Protein AF-0000000065992270 (afdb_homodimer)

Secondary structure (DSSP, 8-state):
-EE---S---S-BEEEEEBTEEEETTS-EEEESSHHHHGGGG-BT-HHHHHHHHHHHTT-----TTSB-HHHHHHHHHHHHHPPTT--EEEEESSHHHHHHHHHHHHHHHH---EEEEETT----SSHHHHHT---HHHHGGG-S-S--EEEEPTT-GGGGGG--TTEEEEEE-SEETTTT-EEPPHHHHHHHHHHHHHHTPEEEEE-TTTTTTTTSSSSGGGGTT---SEEEE-GGGGTTSS-EEEEE-HHHHTT--TTSS--SSTT-HHHHHHHHHHHHHHHHTTHHHHHHHHHHHHHHHHHHHHTT-TTEEEEEEETTEEEEEESS-THHHHHHHHHTTEE-EEETTTEEEE---TT--HHHHHHHHHHHHHHHHHHHHHHHH-/-EE---S---S-BEEEEEBTEEEETTS-EEEESSHHHHGGGG-BT-HHHHHHHHHHHTT-----TTSB-HHHHHHHHHHHHHPPTT--EEEEESSHHHHHHHHHHHHHHHH---EEEEETT----SSHHHHHT---HHHHGGG-S-S--EEEEPTT-GGGGGG--TTEEEEEE-SEETTTT-EEPPHHHHHHHHHHHHHHTPEEEEE-TTTTTTTTSSSSGGGGTT---SEEEE-GGGGTTSS-EEEEE-HHHHTT--TTSS--SSTT-HHHHHHHHHHHHHHHHTTHHHHHHHHHHHHHHHHHHHHTT-TTEEEEEEETTEEEEEESS-THHHHHHHHHTTEE-EEETTTEEEE---TT--HHHHHHHHHHHHHHHHHHHHHHHH-

InterPro domains:
  IPR004636 Acetylornithine/Succinylornithine transaminase family [TIGR00707] (4-375)
  IPR005814 Aminotransferase class-III [PF00202] (12-374)
  IPR005814 Aminotransferase class-III [PIRSF000521] (19-377)
  IPR005814 Aminotransferase class-III [cd00610] (12-377)
  IPR015421 Pyridoxal phosphate-dependent transferase, major domain [G3DSA:3.40.640.10] (46-286)
  IPR015422 Pyridoxal phosphate-dependent transferase, small domain [G3DSA:3.90.1150.10] (14-369)
  IPR015424 Pyridoxal phosphate-dependent transferase [SSF53383] (7-377)
  IPR037537 [LysW]-aminoadipate semialdehyde/glutamate semialdehyde transaminase [MF_02084] (4-378)
  IPR049704 Aminotransferases class-III pyridoxal-phosphate attachment site [PS00600] (204-241)
  IPR050103 Class-III Pyridoxal-phosphate-dependent Aminotransferase [PTHR11986] (5-381)
  IPR053458 Class-III Pyridoxal-Phosphate-Dependent Aminotransferase LysJ [NF045491] (1-386)

Nearest PDB structures (foldseek):
  1wkh-assembly1_B  TM=9.766E-01  e=8.227E-50  Thermus thermophilus
  4jev-assembly1_B  TM=9.497E-01  e=5.557E-42  Salmonella enterica subsp. enterica serovar Typhimurium str. LT2
  4add-assembly1_B  TM=9.583E-01  e=1.234E-40  Escherichia coli BL21
  4jey-assembly1_B  TM=9.232E-01  e=3.315E-42  Salmonella enterica subsp. enterica serovar Typhimurium str. LT2
  7jh3-assembly2_B  TM=9.371E-01  e=4.567E-38  Escherichia coli K-12

Structure (mmCIF, N/CA/C/O backbone):
data_AF-0000000065992270-model_v1
#
loop_
_entity.id
_entity.type
_entity.pdbx_description
1 polymer LYSJ_SULAC
#
loop_
_atom_site.group_PDB
_atom_site.id
_atom_site.type_symbol
_atom_site.label_atom_id
_atom_site.label_alt_id
_atom_site.label_comp_id
_atom_site.label_asym_id
_atom_site.label_entity_id
_atom_site.label_seq_id
_atom_site.pdbx_PDB_ins_code
_atom_site.Cartn_x
_atom_site.Cartn_y
_atom_site.Cartn_z
_atom_site.occupancy
_atom_site.B_iso_or_equiv
_atom_site.auth_seq_id
_atom_site.auth_comp_id
_atom_site.auth_asym_id
_atom_site.auth_atom_id
_atom_site.pdbx_PDB_model_num
ATOM 1 N N . MET A 1 1 ? 16.453 11.016 -14.008 1 96.12 1 MET A N 1
ATOM 2 C CA . MET A 1 1 ? 15.852 10.164 -12.984 1 96.12 1 MET A CA 1
ATOM 3 C C . MET A 1 1 ? 15.883 8.695 -13.414 1 96.12 1 MET A C 1
ATOM 5 O O . MET A 1 1 ? 15.711 8.391 -14.594 1 96.12 1 MET A O 1
ATOM 9 N N . LYS A 1 2 ? 16.266 7.859 -12.57 1 96.25 2 LYS A N 1
ATOM 10 C CA . LYS A 1 2 ? 16.219 6.418 -12.781 1 96.25 2 LYS A CA 1
ATOM 11 C C . LYS A 1 2 ? 15.266 5.742 -11.805 1 96.25 2 LYS A C 1
ATOM 13 O O . LYS A 1 2 ? 15.156 6.156 -10.648 1 96.25 2 LYS A O 1
ATOM 18 N N . LEU A 1 3 ? 14.539 4.832 -12.328 1 96.25 3 LEU A N 1
ATOM 19 C CA . LEU A 1 3 ? 13.742 3.973 -11.461 1 96.25 3 LEU A CA 1
ATOM 20 C C . LEU A 1 3 ? 14.562 2.793 -10.961 1 96.25 3 LEU A C 1
ATOM 22 O O . LEU A 1 3 ? 15.188 2.082 -11.75 1 96.25 3 LEU A O 1
ATOM 26 N N . ILE A 1 4 ? 14.578 2.586 -9.695 1 94.75 4 ILE A N 1
ATOM 27 C CA . ILE A 1 4 ? 15.336 1.478 -9.125 1 94.75 4 ILE A CA 1
ATOM 28 C C . ILE A 1 4 ? 14.734 0.151 -9.578 1 94.75 4 ILE A C 1
ATOM 30 O O . ILE A 1 4 ? 13.516 -0.046 -9.492 1 94.75 4 ILE A O 1
ATOM 34 N N . GLN A 1 5 ? 15.547 -0.694 -10.055 1 88.75 5 GLN A N 1
ATOM 35 C CA . GLN A 1 5 ? 15.109 -1.984 -10.57 1 88.75 5 GLN A CA 1
ATOM 36 C C . GLN A 1 5 ? 15.203 -3.068 -9.508 1 88.75 5 GLN A C 1
ATOM 38 O O . GLN A 1 5 ? 16.297 -3.547 -9.188 1 88.75 5 GLN A O 1
ATOM 43 N N . LEU A 1 6 ? 14.062 -3.492 -9.062 1 87.94 6 LEU A N 1
ATOM 44 C CA . LEU A 1 6 ? 14.023 -4.492 -8 1 87.94 6 LEU A CA 1
ATOM 45 C C . LEU A 1 6 ? 13.688 -5.867 -8.562 1 87.94 6 LEU A C 1
ATOM 47 O O . LEU A 1 6 ? 13.727 -6.863 -7.836 1 87.94 6 LEU A O 1
ATOM 51 N N . TYR A 1 7 ? 13.281 -5.871 -9.859 1 89.38 7 TYR A N 1
ATOM 52 C CA . TYR A 1 7 ? 12.977 -7.098 -10.594 1 89.38 7 TYR A CA 1
ATOM 53 C C . TYR A 1 7 ? 13.805 -7.191 -11.867 1 89.38 7 TYR A C 1
ATOM 55 O O . TYR A 1 7 ? 14.242 -6.172 -12.406 1 89.38 7 TYR A O 1
ATOM 63 N N . GLY A 1 8 ? 13.977 -8.422 -12.32 1 90.56 8 GLY A N 1
ATOM 64 C CA . GLY A 1 8 ? 14.664 -8.609 -13.586 1 90.56 8 GLY A CA 1
ATOM 65 C C . GLY A 1 8 ? 13.922 -8.016 -14.766 1 90.56 8 GLY A C 1
ATOM 66 O O . GLY A 1 8 ? 12.695 -8.086 -14.836 1 90.56 8 GLY A O 1
ATOM 67 N N . ASP A 1 9 ? 14.672 -7.5 -15.672 1 94.44 9 ASP A N 1
ATOM 68 C CA . ASP A 1 9 ? 14.109 -6.871 -16.859 1 94.44 9 ASP A CA 1
ATOM 69 C C . ASP A 1 9 ? 13.828 -7.902 -17.953 1 94.44 9 ASP A C 1
ATOM 71 O O . ASP A 1 9 ? 14.703 -8.695 -18.297 1 94.44 9 ASP A O 1
ATOM 75 N N . ARG A 1 10 ? 12.609 -7.871 -18.5 1 96.75 10 ARG A N 1
ATOM 76 C CA . ARG A 1 10 ? 12.188 -8.844 -19.5 1 96.75 10 ARG A CA 1
ATOM 77 C C . ARG A 1 10 ? 12.477 -8.328 -20.906 1 96.75 10 ARG A C 1
ATOM 79 O O . ARG A 1 10 ? 12.336 -9.07 -21.891 1 96.75 10 ARG A O 1
ATOM 86 N N . GLY A 1 11 ? 12.852 -7.066 -21.031 1 97.38 11 GLY A N 1
ATOM 87 C CA . GLY A 1 11 ? 13.281 -6.504 -22.312 1 97.38 11 GLY A CA 1
ATOM 88 C C . GLY A 1 11 ? 12.117 -6.156 -23.219 1 97.38 11 GLY A C 1
ATOM 89 O O . GLY A 1 11 ? 12.273 -6.117 -24.438 1 97.38 11 GLY A O 1
ATOM 90 N N . LEU A 1 12 ? 10.914 -6.008 -22.625 1 98.38 12 LEU A N 1
ATOM 91 C CA . LEU A 1 12 ? 9.727 -5.668 -23.406 1 98.38 12 LEU A CA 1
ATOM 92 C C . LEU A 1 12 ? 9.125 -4.352 -22.922 1 98.38 12 LEU A C 1
ATOM 94 O O . LEU A 1 12 ? 9.117 -4.07 -21.719 1 98.38 12 LEU A O 1
ATOM 98 N N . THR A 1 13 ? 8.688 -3.555 -23.797 1 98.62 13 THR A N 1
ATOM 99 C CA . THR A 1 13 ? 7.867 -2.387 -23.516 1 98.62 13 THR A CA 1
ATOM 100 C C . THR A 1 13 ? 6.406 -2.654 -23.875 1 98.62 13 THR A C 1
ATOM 102 O O . THR A 1 13 ? 6.051 -2.705 -25.047 1 98.62 13 THR A O 1
ATOM 105 N N . ILE A 1 14 ? 5.574 -2.797 -22.906 1 98.81 14 ILE A N 1
ATOM 106 C CA . ILE A 1 14 ? 4.172 -3.156 -23.094 1 98.81 14 ILE A CA 1
ATOM 107 C C . ILE A 1 14 ? 3.318 -1.891 -23.156 1 98.81 14 ILE A C 1
ATOM 109 O O . ILE A 1 14 ? 3.457 -1 -22.312 1 98.81 14 ILE A O 1
ATOM 113 N N . VAL A 1 15 ? 2.322 -1.803 -24.109 1 98.56 15 VAL A N 1
ATOM 114 C CA . VAL A 1 15 ? 1.606 -0.549 -24.328 1 98.56 15 VAL A CA 1
ATOM 115 C C . VAL A 1 15 ? 0.106 -0.775 -24.156 1 98.56 15 VAL A C 1
ATOM 117 O O . VAL A 1 15 ? -0.656 0.178 -23.984 1 98.56 15 VAL A O 1
ATOM 120 N N . LYS A 1 16 ? -0.264 -2.014 -24.234 1 98.62 16 LYS A N 1
ATOM 121 C CA . LYS A 1 16 ? -1.695 -2.297 -24.203 1 98.62 16 LYS A CA 1
ATOM 122 C C . LYS A 1 16 ? -1.972 -3.658 -23.578 1 98.62 16 LYS A C 1
ATOM 124 O O . LYS A 1 16 ? -1.173 -4.586 -23.719 1 98.62 16 LYS A O 1
ATOM 129 N N . GLY A 1 17 ? -3.045 -3.783 -22.781 1 98.56 17 GLY A N 1
ATOM 130 C CA . GLY A 1 17 ? -3.592 -5.043 -22.312 1 98.56 17 GLY A CA 1
ATOM 131 C C . GLY A 1 17 ? -5.078 -5.184 -22.578 1 98.56 17 GLY A C 1
ATOM 132 O O . GLY A 1 17 ? -5.82 -4.203 -22.516 1 98.56 17 GLY A O 1
ATOM 133 N N . GLU A 1 18 ? -5.516 -6.328 -22.875 1 98.62 18 GLU A N 1
ATOM 134 C CA . GLU A 1 18 ? -6.926 -6.641 -23.094 1 98.62 18 GLU A CA 1
ATOM 135 C C . GLU A 1 18 ? -7.203 -8.125 -22.875 1 98.62 18 GLU A C 1
ATOM 137 O O . GLU A 1 18 ? -6.559 -8.984 -23.469 1 98.62 18 GLU A O 1
ATOM 142 N N . ALA A 1 19 ? -8.117 -8.383 -22 1 98.44 19 ALA A N 1
ATOM 143 C CA . ALA A 1 19 ? -8.461 -9.773 -21.703 1 98.44 19 ALA A CA 1
ATOM 144 C C . ALA A 1 19 ? -7.227 -10.57 -21.312 1 98.44 19 ALA A C 1
ATOM 146 O O . ALA A 1 19 ? -6.477 -10.172 -20.406 1 98.44 19 ALA A O 1
ATOM 147 N N . GLN A 1 20 ? -6.926 -11.641 -21.984 1 98.75 20 GLN A N 1
ATOM 148 C CA . GLN A 1 20 ? -5.809 -12.5 -21.609 1 98.75 20 GLN A CA 1
ATOM 149 C C . GLN A 1 20 ? -4.543 -12.117 -22.375 1 98.75 20 GLN A C 1
ATOM 151 O O . GLN A 1 20 ? -3.537 -12.828 -22.312 1 98.75 20 GLN A O 1
ATOM 156 N N . TYR A 1 21 ? -4.539 -10.875 -23.031 1 98.88 21 TYR A N 1
ATOM 157 C CA . TYR A 1 21 ? -3.422 -10.539 -23.906 1 98.88 21 TYR A CA 1
ATOM 158 C C . TYR A 1 21 ? -2.818 -9.195 -23.531 1 98.88 21 TYR A C 1
ATOM 160 O O . TYR A 1 21 ? -3.494 -8.352 -22.922 1 98.88 21 TYR A O 1
ATOM 168 N N . VAL A 1 22 ? -1.532 -9.039 -23.906 1 98.88 22 VAL A N 1
ATOM 169 C CA . VAL A 1 22 ? -0.868 -7.738 -23.891 1 98.88 22 VAL A CA 1
ATOM 170 C C . VAL A 1 22 ? -0.14 -7.523 -25.219 1 98.88 22 VAL A C 1
ATOM 172 O O . VAL A 1 22 ? 0.1 -8.477 -25.969 1 98.88 22 VAL A O 1
ATOM 175 N N . TRP A 1 23 ? 0.189 -6.316 -25.531 1 98.94 23 TRP A N 1
ATOM 176 C CA . TRP A 1 23 ? 0.904 -5.949 -26.75 1 98.94 23 TRP A CA 1
ATOM 177 C C . TRP A 1 23 ? 2.111 -5.074 -26.422 1 98.94 23 TRP A C 1
ATOM 179 O O . TRP A 1 23 ? 2.039 -4.199 -25.562 1 98.94 23 TRP A O 1
ATOM 189 N N . ASP A 1 24 ? 3.215 -5.312 -27.109 1 98.69 24 ASP A N 1
ATOM 190 C CA . ASP A 1 24 ? 4.391 -4.473 -26.922 1 98.69 24 ASP A CA 1
ATOM 191 C C . ASP A 1 24 ? 4.379 -3.281 -27.875 1 98.69 24 ASP A C 1
ATOM 193 O O . ASP A 1 24 ? 3.43 -3.107 -28.641 1 98.69 24 ASP A O 1
ATOM 197 N N . ILE A 1 25 ? 5.316 -2.484 -27.812 1 98.25 25 ILE A N 1
ATOM 198 C CA . ILE A 1 25 ? 5.391 -1.214 -28.516 1 98.25 25 ILE A CA 1
ATOM 199 C C . ILE A 1 25 ? 5.543 -1.472 -30.016 1 98.25 25 ILE A C 1
ATOM 201 O O . ILE A 1 25 ? 5.27 -0.591 -30.844 1 98.25 25 ILE A O 1
ATOM 205 N N . GLU A 1 26 ? 5.961 -2.646 -30.406 1 98.25 26 GLU A N 1
ATOM 206 C CA . GLU A 1 26 ? 6.113 -3.008 -31.812 1 98.25 26 GLU A CA 1
ATOM 207 C C . GLU A 1 26 ? 4.828 -3.609 -32.375 1 98.25 26 GLU A C 1
ATOM 209 O O . GLU A 1 26 ? 4.762 -3.965 -33.562 1 98.25 26 GLU A O 1
ATOM 214 N N . GLY A 1 27 ? 3.867 -3.824 -31.562 1 98.38 27 GLY A N 1
ATOM 215 C CA . GLY A 1 27 ? 2.576 -4.328 -32 1 98.38 27 GLY A CA 1
ATOM 216 C C . GLY A 1 27 ? 2.445 -5.832 -31.875 1 98.38 27 GLY A C 1
ATOM 217 O O . GLY A 1 27 ? 1.436 -6.414 -32.281 1 98.38 27 GLY A O 1
ATOM 218 N N . ARG A 1 28 ? 3.396 -6.449 -31.344 1 98.62 28 ARG A N 1
ATOM 219 C CA . ARG A 1 28 ? 3.336 -7.895 -31.141 1 98.62 28 ARG A CA 1
ATOM 220 C C . ARG A 1 28 ? 2.453 -8.242 -29.953 1 98.62 28 ARG A C 1
ATOM 222 O O . ARG A 1 28 ? 2.521 -7.59 -28.906 1 98.62 28 ARG A O 1
ATOM 229 N N . ARG A 1 29 ? 1.674 -9.297 -30.156 1 98.69 29 ARG A N 1
ATOM 230 C CA . ARG A 1 29 ? 0.765 -9.75 -29.109 1 98.69 29 ARG A CA 1
ATOM 231 C C . ARG A 1 29 ? 1.396 -10.867 -28.297 1 98.69 29 ARG A C 1
ATOM 233 O O . ARG A 1 29 ? 2.096 -11.727 -28.828 1 98.69 29 ARG A O 1
ATOM 240 N N . TYR A 1 30 ? 1.1 -10.859 -27 1 98.94 30 TYR A N 1
ATOM 241 C CA . TYR A 1 30 ? 1.533 -11.914 -26.078 1 98.94 30 TYR A CA 1
ATOM 242 C C . TYR A 1 30 ? 0.357 -12.469 -25.297 1 98.94 30 TYR A C 1
ATOM 244 O O . TYR A 1 30 ? -0.51 -11.711 -24.844 1 98.94 30 TYR A O 1
ATOM 252 N N . LEU A 1 31 ? 0.271 -13.789 -25.234 1 98.88 31 LEU A N 1
ATOM 253 C CA . LEU A 1 31 ? -0.551 -14.422 -24.219 1 98.88 31 LEU A CA 1
ATOM 254 C C . LEU A 1 31 ? 0.059 -14.227 -22.828 1 98.88 31 LEU A C 1
ATOM 256 O O . LEU A 1 31 ? 1.183 -14.664 -22.578 1 98.88 31 LEU A O 1
ATOM 260 N N . ASP A 1 32 ? -0.679 -13.602 -21.953 1 98.88 32 ASP A N 1
ATOM 261 C CA . ASP A 1 32 ? -0.091 -13.125 -20.703 1 98.88 32 ASP A CA 1
ATOM 262 C C . ASP A 1 32 ? -0.406 -14.086 -19.547 1 98.88 32 ASP A C 1
ATOM 264 O O . ASP A 1 32 ? -1.452 -13.969 -18.906 1 98.88 32 ASP A O 1
ATOM 268 N N . PHE A 1 33 ? 0.535 -14.953 -19.188 1 98.88 33 PHE A N 1
ATOM 269 C CA . PHE A 1 33 ? 0.426 -15.828 -18.031 1 98.88 33 PHE A CA 1
ATOM 270 C C . PHE A 1 33 ? 1.228 -15.273 -16.859 1 98.88 33 PHE A C 1
ATOM 272 O O . PHE A 1 33 ? 1.357 -15.93 -15.82 1 98.88 33 PHE A O 1
ATOM 279 N N . HIS A 1 34 ? 1.818 -14.109 -17.094 1 98.25 34 HIS A N 1
ATOM 280 C CA . HIS A 1 34 ? 2.461 -13.367 -16.016 1 98.25 34 HIS A CA 1
ATOM 281 C C . HIS A 1 34 ? 1.434 -12.602 -15.188 1 98.25 34 HIS A C 1
ATOM 283 O O . HIS A 1 34 ? 1.456 -12.664 -13.961 1 98.25 34 HIS A O 1
ATOM 289 N N . THR A 1 35 ? 0.541 -11.852 -15.922 1 98.12 35 THR A N 1
ATOM 290 C CA . THR A 1 35 ? -0.633 -11.141 -15.43 1 98.12 35 THR A CA 1
ATOM 291 C C . THR A 1 35 ? -0.258 -10.227 -14.266 1 98.12 35 THR A C 1
ATOM 293 O O . THR A 1 35 ? -1.006 -10.109 -13.297 1 98.12 35 THR A O 1
ATOM 296 N N . GLY A 1 36 ? 0.947 -9.625 -14.32 1 97.19 36 GLY A N 1
ATOM 297 C CA . GLY A 1 36 ? 1.381 -8.789 -13.211 1 97.19 36 GLY A CA 1
ATOM 298 C C . GLY A 1 36 ? 1.557 -9.562 -11.922 1 97.19 36 GLY A C 1
ATOM 299 O O . GLY A 1 36 ? 1.151 -9.102 -10.852 1 97.19 36 GLY A O 1
ATOM 300 N N . ILE A 1 37 ? 2.043 -10.758 -12.055 1 96.38 37 ILE A N 1
ATOM 301 C CA . ILE A 1 37 ? 2.236 -11.719 -10.977 1 96.38 37 ILE A CA 1
ATOM 302 C C . ILE A 1 37 ? 0.885 -12.094 -10.367 1 96.38 37 ILE A C 1
ATOM 304 O O . ILE A 1 37 ? 0.707 -12.031 -9.148 1 96.38 37 ILE A O 1
ATOM 308 N N . GLY A 1 38 ? -0.024 -12.367 -11.188 1 97.81 38 GLY A N 1
ATOM 309 C CA . GLY A 1 38 ? -1.296 -12.938 -10.773 1 97.81 38 GLY A CA 1
ATOM 310 C C . GLY A 1 38 ? -2.385 -11.898 -10.578 1 97.81 38 GLY A C 1
ATOM 311 O O . GLY A 1 38 ? -3.508 -12.234 -10.195 1 97.81 38 GLY A O 1
ATOM 312 N N . VAL A 1 39 ? -2.18 -10.625 -10.875 1 98.44 39 VAL A N 1
ATOM 313 C CA . VAL A 1 39 ? -3.111 -9.539 -10.586 1 98.44 39 VAL A CA 1
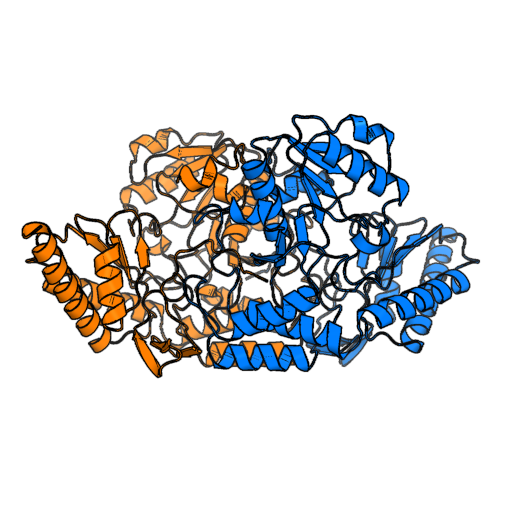ATOM 314 C C . VAL A 1 39 ? -4.234 -9.531 -11.617 1 98.44 39 VAL A C 1
ATOM 316 O O . VAL A 1 39 ? -5.406 -9.352 -11.266 1 98.44 39 VAL A O 1
ATOM 319 N N . ALA A 1 40 ? -3.951 -9.789 -12.867 1 98.44 40 ALA A N 1
ATOM 320 C CA . ALA A 1 40 ? -4.906 -9.641 -13.961 1 98.44 40 ALA A CA 1
ATOM 321 C C . ALA A 1 40 ? -5.703 -10.922 -14.172 1 98.44 40 ALA A C 1
ATOM 323 O O . ALA A 1 40 ? -5.992 -11.305 -15.305 1 98.44 40 ALA A O 1
ATOM 324 N N . PHE A 1 41 ? -6.07 -11.562 -13.062 1 98.88 41 PHE A N 1
ATOM 325 C CA . PHE A 1 41 ? -6.852 -12.789 -13.133 1 98.88 41 PHE A CA 1
ATOM 326 C C . PHE A 1 41 ? -8.188 -12.539 -13.828 1 98.88 41 PHE A C 1
ATOM 328 O O . PHE A 1 41 ? -8.656 -13.375 -14.609 1 98.88 41 PHE A O 1
ATOM 335 N N . LEU A 1 42 ? -8.781 -11.375 -13.633 1 98.88 42 LEU A N 1
ATOM 336 C CA . LEU A 1 42 ? -10.086 -11.055 -14.203 1 98.88 42 LEU A CA 1
ATOM 337 C C . LEU A 1 42 ? -9.938 -10.43 -15.586 1 98.88 42 LEU A C 1
ATOM 339 O O . LEU A 1 42 ? -10.914 -9.945 -16.156 1 98.88 42 LEU A O 1
ATOM 343 N N . GLY A 1 43 ? -8.711 -10.422 -16.094 1 98.62 43 GLY A N 1
ATOM 344 C CA . GLY A 1 43 ? -8.445 -9.922 -17.438 1 98.62 43 GLY A CA 1
ATOM 345 C C . GLY A 1 43 ? -8.023 -8.469 -17.469 1 98.62 43 GLY A C 1
ATOM 346 O O . GLY A 1 43 ? -8.484 -7.668 -16.641 1 98.62 43 GLY A O 1
ATOM 347 N N . HIS A 1 44 ? -7.211 -8.18 -18.453 1 98.62 44 HIS A N 1
ATOM 348 C CA . HIS A 1 44 ? -6.863 -6.785 -18.703 1 98.62 44 HIS A CA 1
ATOM 349 C C . HIS A 1 44 ? -8.055 -6.012 -19.266 1 98.62 44 HIS A C 1
ATOM 351 O O . HIS A 1 44 ? -8.805 -6.527 -20.094 1 98.62 44 HIS A O 1
ATOM 357 N N . ARG A 1 45 ? -8.227 -4.805 -18.734 1 97.75 45 ARG A N 1
ATOM 358 C CA . ARG A 1 45 ? -9.25 -3.885 -19.219 1 97.75 45 ARG A CA 1
ATOM 359 C C . ARG A 1 45 ? -10.633 -4.535 -19.172 1 97.75 45 ARG A C 1
ATOM 361 O O . ARG A 1 45 ? -11.367 -4.484 -20.172 1 97.75 45 ARG A O 1
ATOM 368 N N . ASN A 1 46 ? -10.883 -5.254 -18.094 1 98.38 46 ASN A N 1
ATOM 369 C CA . ASN A 1 46 ? -12.234 -5.77 -17.922 1 98.38 46 ASN A CA 1
ATOM 370 C C . ASN A 1 46 ? -13.273 -4.648 -17.984 1 98.38 46 ASN A C 1
ATOM 372 O O . ASN A 1 46 ? -13.18 -3.67 -17.234 1 98.38 46 ASN A O 1
ATOM 376 N N . PRO A 1 47 ? -14.297 -4.75 -18.812 1 98.25 47 PRO A N 1
ATOM 377 C CA . PRO A 1 47 ? -15.211 -3.627 -19.047 1 98.25 47 PRO A CA 1
ATOM 378 C C . PRO A 1 47 ? -15.969 -3.209 -17.797 1 98.25 47 PRO A C 1
ATOM 380 O O . PRO A 1 47 ? -16.219 -2.02 -17.594 1 98.25 47 PRO A O 1
ATOM 383 N N . ILE A 1 48 ? -16.391 -4.148 -16.984 1 98.62 48 ILE A N 1
ATOM 384 C CA . ILE A 1 48 ? -17.109 -3.836 -15.75 1 98.62 48 ILE A CA 1
ATOM 385 C C . ILE A 1 48 ? -16.203 -3.057 -14.797 1 98.62 48 ILE A C 1
ATOM 387 O O . ILE A 1 48 ? -16.609 -2.035 -14.242 1 98.62 48 ILE A O 1
ATOM 391 N N . ILE A 1 49 ? -14.977 -3.471 -14.633 1 98.62 49 ILE A N 1
ATOM 392 C CA . ILE A 1 49 ? -14.008 -2.824 -13.742 1 98.62 49 ILE A CA 1
ATOM 393 C C . ILE A 1 49 ? -13.688 -1.427 -14.266 1 98.62 49 ILE A C 1
ATOM 395 O O . ILE A 1 49 ? -13.656 -0.46 -13.508 1 98.62 49 ILE A O 1
ATOM 399 N N . LEU A 1 50 ? -13.477 -1.324 -15.57 1 98.25 50 LEU A N 1
ATOM 400 C CA . LEU A 1 50 ? -13.188 -0.033 -16.188 1 98.25 50 LEU A CA 1
ATOM 401 C C . LEU A 1 50 ? -14.312 0.961 -15.922 1 98.25 50 LEU A C 1
ATOM 403 O O . LEU A 1 50 ? -14.055 2.117 -15.578 1 98.25 50 LEU A O 1
ATOM 407 N N . GLU A 1 51 ? -15.477 0.522 -16.109 1 98.5 51 GLU A N 1
ATOM 408 C CA . GLU A 1 51 ? -16.641 1.394 -15.922 1 98.5 51 GLU A CA 1
ATOM 409 C C . GLU A 1 51 ? -16.719 1.897 -14.484 1 98.5 51 GLU A C 1
ATOM 411 O O . GLU A 1 51 ? -16.906 3.094 -14.25 1 98.5 51 GLU A O 1
ATOM 416 N N . TYR A 1 52 ? -16.609 1.039 -13.508 1 98.69 52 TYR A N 1
ATOM 417 C CA . TYR A 1 52 ? -16.688 1.413 -12.102 1 98.69 52 TYR A CA 1
ATOM 418 C C . TYR A 1 52 ? -15.578 2.389 -11.727 1 98.69 52 TYR A C 1
ATOM 420 O O . TYR A 1 52 ? -15.812 3.369 -11.016 1 98.69 52 TYR A O 1
ATOM 428 N N . LEU A 1 53 ? -14.336 2.115 -12.188 1 98.5 53 LEU A N 1
ATOM 429 C CA . LEU A 1 53 ? -13.203 2.969 -11.844 1 98.5 53 LEU A CA 1
ATOM 430 C C . LEU A 1 53 ? -13.344 4.344 -12.484 1 98.5 53 LEU A C 1
ATOM 432 O O . LEU A 1 53 ? -13.086 5.363 -11.844 1 98.5 53 LEU A O 1
ATOM 436 N N . LYS A 1 54 ? -13.742 4.363 -13.75 1 98 54 LYS A N 1
ATOM 437 C CA . LYS A 1 54 ? -13.914 5.641 -14.43 1 98 54 LYS A CA 1
ATOM 438 C C . LYS A 1 54 ? -15.008 6.473 -13.773 1 98 54 LYS A C 1
ATOM 440 O O . LYS A 1 54 ? -14.844 7.676 -13.57 1 98 54 LYS A O 1
ATOM 445 N N . ASN A 1 55 ? -16.094 5.832 -13.461 1 98.12 55 ASN A N 1
ATOM 446 C CA . ASN A 1 55 ? -17.203 6.531 -12.805 1 98.12 55 ASN A CA 1
ATOM 447 C C . ASN A 1 55 ? -16.766 7.094 -11.453 1 98.12 55 ASN A C 1
ATOM 449 O O . ASN A 1 55 ? -17.094 8.234 -11.117 1 98.12 55 ASN A O 1
ATOM 453 N N . GLN A 1 56 ? -16.109 6.305 -10.68 1 98.31 56 GLN A N 1
ATOM 454 C CA . GLN A 1 56 ? -15.672 6.742 -9.359 1 98.31 56 GLN A CA 1
ATOM 455 C C . GLN A 1 56 ? -14.688 7.902 -9.461 1 98.31 56 GLN A C 1
ATOM 457 O O . GLN A 1 56 ? -14.727 8.828 -8.648 1 98.31 56 GLN A O 1
ATOM 462 N N . LEU A 1 57 ? -13.758 7.816 -10.43 1 97.56 57 LEU A N 1
ATOM 463 C CA . LEU A 1 57 ? -12.789 8.883 -10.68 1 97.56 57 LEU A CA 1
ATOM 464 C C . LEU A 1 57 ? -13.5 10.203 -10.953 1 97.56 57 LEU A C 1
ATOM 466 O O . LEU A 1 57 ? -13 11.266 -10.57 1 97.56 57 LEU A O 1
ATOM 470 N N . GLU A 1 58 ? -14.641 10.141 -11.523 1 97.06 58 GLU A N 1
ATOM 471 C CA . GLU A 1 58 ? -15.359 11.328 -11.969 1 97.06 58 GLU A CA 1
ATOM 472 C C . GLU A 1 58 ? -16.203 11.922 -10.836 1 97.06 58 GLU A C 1
ATOM 474 O O . GLU A 1 58 ? -16.75 13.016 -10.969 1 97.06 58 GLU A O 1
ATOM 479 N N . ASN A 1 59 ? -16.312 11.289 -9.703 1 97.31 59 ASN A N 1
ATOM 480 C CA . ASN A 1 59 ? -17.156 11.766 -8.609 1 97.31 59 ASN A CA 1
ATOM 481 C C . ASN A 1 59 ? -16.328 12.07 -7.363 1 97.31 59 ASN A C 1
ATOM 483 O O . ASN A 1 59 ? -15.977 13.227 -7.113 1 97.31 59 ASN A O 1
ATOM 487 N N . ILE A 1 60 ? -15.836 11.109 -6.648 1 98.06 60 ILE A N 1
ATOM 488 C CA . ILE A 1 60 ? -15 11.297 -5.469 1 98.06 60 ILE A CA 1
ATOM 489 C C . ILE A 1 60 ? -13.977 10.164 -5.375 1 98.06 60 ILE A C 1
ATOM 491 O O . ILE A 1 60 ? -14.344 9 -5.172 1 98.06 60 ILE A O 1
ATOM 495 N N . SER A 1 61 ? -12.758 10.523 -5.543 1 97.31 61 SER A N 1
ATOM 496 C CA . SER A 1 61 ? -11.703 9.508 -5.52 1 97.31 61 SER A CA 1
ATOM 497 C C . SER A 1 61 ? -10.875 9.602 -4.246 1 97.31 61 SER A C 1
ATOM 499 O O . SER A 1 61 ? -10.203 8.641 -3.869 1 97.31 61 SER A O 1
ATOM 501 N N . ILE A 1 62 ? -10.844 10.734 -3.619 1 97.69 62 ILE A N 1
ATOM 502 C CA . ILE A 1 62 ? -10.055 10.977 -2.42 1 97.69 62 ILE A CA 1
ATOM 503 C C . ILE A 1 62 ? -10.977 11.242 -1.233 1 97.69 62 ILE A C 1
ATOM 505 O O . ILE A 1 62 ? -11.594 12.305 -1.153 1 97.69 62 ILE A O 1
ATOM 509 N N . LEU A 1 63 ? -11 10.32 -0.333 1 97.5 63 LEU A N 1
ATOM 510 C CA . LEU A 1 63 ? -11.859 10.445 0.84 1 97.5 63 LEU A CA 1
ATOM 511 C C . LEU A 1 63 ? -11.414 9.492 1.943 1 97.5 63 LEU A C 1
ATOM 513 O O . LEU A 1 63 ? -11.18 8.305 1.69 1 97.5 63 LEU A O 1
ATOM 517 N N . SER A 1 64 ? -11.211 9.969 3.141 1 95.12 64 SER A N 1
ATOM 518 C CA . SER A 1 64 ? -10.891 9.086 4.258 1 95.12 64 SER A CA 1
ATOM 519 C C . SER A 1 64 ? -12.109 8.258 4.676 1 95.12 64 SER A C 1
ATOM 521 O O . SER A 1 64 ? -13.242 8.617 4.359 1 95.12 64 SER A O 1
ATOM 523 N N . THR A 1 65 ? -11.867 7.238 5.461 1 94.69 65 THR A N 1
ATOM 524 C CA . THR A 1 65 ? -12.945 6.363 5.902 1 94.69 65 THR A CA 1
ATOM 525 C C . THR A 1 65 ? -13.703 6.988 7.07 1 94.69 65 THR A C 1
ATOM 527 O O . THR A 1 65 ? -14.656 6.395 7.59 1 94.69 65 THR A O 1
ATOM 530 N N . SER A 1 66 ? -13.289 8.195 7.453 1 95.81 66 SER A N 1
ATOM 531 C CA . SER A 1 66 ? -14.078 8.953 8.422 1 95.81 66 SER A CA 1
ATOM 532 C C . SER A 1 66 ? -15.406 9.398 7.828 1 95.81 66 SER A C 1
ATOM 534 O O . SER A 1 66 ? -16.312 9.805 8.555 1 95.81 66 SER A O 1
ATOM 536 N N . PHE A 1 67 ? -15.492 9.406 6.547 1 97.44 67 PHE A N 1
ATOM 537 C CA . PHE A 1 67 ? -16.703 9.742 5.812 1 97.44 67 PHE A CA 1
ATOM 538 C C . PHE A 1 67 ? -17.25 8.516 5.09 1 97.44 67 PHE A C 1
ATOM 540 O O . PHE A 1 67 ? -16.516 7.562 4.824 1 97.44 67 PHE A O 1
ATOM 547 N N . SER A 1 68 ? -18.531 8.547 4.836 1 97.06 68 SER A N 1
ATOM 548 C CA . SER A 1 68 ? -19.156 7.52 4.004 1 97.06 68 SER A CA 1
ATOM 549 C C . SER A 1 68 ? -19.297 7.988 2.561 1 97.06 68 SER A C 1
ATOM 551 O O . SER A 1 68 ? -19.141 9.172 2.268 1 97.06 68 SER A O 1
ATOM 553 N N . THR A 1 69 ? -19.5 7.133 1.712 1 98.06 69 THR A N 1
ATOM 554 C CA . THR A 1 69 ? -19.781 7.348 0.297 1 98.06 69 THR A CA 1
ATOM 555 C C . THR A 1 69 ? -20.625 6.211 -0.267 1 98.06 69 THR A C 1
ATOM 557 O O . THR A 1 69 ? -20.531 5.074 0.196 1 98.06 69 THR A O 1
ATOM 560 N N . PRO A 1 70 ? -21.453 6.434 -1.242 1 98.19 70 PRO A N 1
ATOM 561 C CA . PRO A 1 70 ? -22.391 5.418 -1.734 1 98.19 70 PRO A CA 1
ATOM 562 C C . PRO A 1 70 ? -21.688 4.137 -2.184 1 98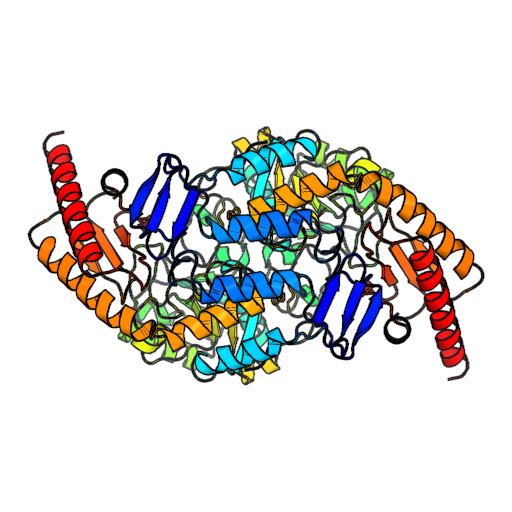.19 70 PRO A C 1
ATOM 564 O O . PRO A 1 70 ? -22.219 3.039 -1.984 1 98.19 70 PRO A O 1
ATOM 567 N N . ILE A 1 71 ? -20.578 4.219 -2.732 1 98.62 71 ILE A N 1
ATOM 568 C CA . ILE A 1 71 ? -19.859 3.057 -3.248 1 98.62 71 ILE A CA 1
ATOM 569 C C . ILE A 1 71 ? -19.5 2.123 -2.096 1 98.62 71 ILE A C 1
ATOM 571 O O . ILE A 1 71 ? -19.312 0.92 -2.297 1 98.62 71 ILE A O 1
ATOM 575 N N . LYS A 1 72 ? -19.344 2.65 -0.885 1 98.12 72 LYS A N 1
ATOM 576 C CA . LYS A 1 72 ? -19.078 1.82 0.286 1 98.12 72 LYS A CA 1
ATOM 577 C C . LYS A 1 72 ? -20.188 0.791 0.497 1 98.12 72 LYS A C 1
ATOM 579 O O . LYS A 1 72 ? -19.906 -0.399 0.665 1 98.12 72 LYS A O 1
ATOM 584 N N . ASP A 1 73 ? -21.406 1.229 0.45 1 98.12 73 ASP A N 1
ATOM 585 C CA . ASP A 1 73 ? -22.547 0.342 0.658 1 98.12 73 ASP A CA 1
ATOM 586 C C . ASP A 1 73 ? -22.656 -0.689 -0.463 1 98.12 73 ASP A C 1
ATOM 588 O O . ASP A 1 73 ? -22.938 -1.862 -0.21 1 98.12 73 ASP A O 1
ATOM 592 N N . GLU A 1 74 ? -22.453 -0.206 -1.64 1 98.62 74 GLU A N 1
ATOM 593 C CA . GLU A 1 74 ? -22.484 -1.126 -2.771 1 98.62 74 GLU A CA 1
ATOM 594 C C . GLU A 1 74 ? -21.406 -2.195 -2.646 1 98.62 74 GLU A C 1
ATOM 596 O O . GLU A 1 74 ? -21.641 -3.369 -2.941 1 98.62 74 GLU A O 1
ATOM 601 N N . MET A 1 75 ? -20.266 -1.774 -2.225 1 98.69 75 MET A N 1
ATOM 602 C CA . MET A 1 75 ? -19.156 -2.709 -2.035 1 98.69 75 MET A CA 1
ATOM 603 C C . MET A 1 75 ? -19.5 -3.758 -0.985 1 98.69 75 MET A C 1
ATOM 605 O O . MET A 1 75 ? -19.266 -4.949 -1.189 1 98.69 75 MET A O 1
ATOM 609 N N . LEU A 1 76 ? -20.016 -3.309 0.124 1 98.56 76 LEU A N 1
ATOM 610 C CA . LEU A 1 76 ? -20.344 -4.219 1.218 1 98.56 76 LEU A CA 1
ATOM 611 C C . LEU A 1 76 ? -21.391 -5.242 0.789 1 98.56 76 LEU A C 1
ATOM 613 O O . LEU A 1 76 ? -21.312 -6.41 1.169 1 98.56 76 LEU A O 1
ATOM 617 N N . GLN A 1 77 ? -22.312 -4.832 -0.026 1 98.69 77 GLN A N 1
ATOM 618 C CA . GLN A 1 77 ? -23.297 -5.754 -0.576 1 98.69 77 GLN A CA 1
ATOM 619 C C . GLN A 1 77 ? -22.656 -6.766 -1.514 1 98.69 77 GLN A C 1
ATOM 621 O O . GLN A 1 77 ? -22.969 -7.953 -1.473 1 98.69 77 GLN A O 1
ATOM 626 N N . ALA A 1 78 ? -21.781 -6.27 -2.328 1 98.69 78 ALA A N 1
ATOM 627 C CA . ALA A 1 78 ? -21.078 -7.152 -3.256 1 98.69 78 ALA A CA 1
ATOM 628 C C . ALA A 1 78 ? -20.188 -8.141 -2.506 1 98.69 78 ALA A C 1
ATOM 630 O O . ALA A 1 78 ? -20.156 -9.328 -2.834 1 98.69 78 ALA A O 1
ATOM 631 N N . LEU A 1 79 ? -19.484 -7.691 -1.492 1 98.62 79 LEU A N 1
ATOM 632 C CA . LEU A 1 79 ? -18.609 -8.531 -0.693 1 98.62 79 LEU A CA 1
ATOM 633 C C . LEU A 1 79 ? -19.391 -9.609 0.041 1 98.62 79 LEU A C 1
ATOM 635 O O . LEU A 1 79 ? -18.906 -10.719 0.246 1 98.62 79 LEU A O 1
ATOM 639 N N . ASP A 1 80 ? -20.562 -9.266 0.463 1 98.25 80 ASP A N 1
ATOM 640 C CA . ASP A 1 80 ? -21.375 -10.195 1.233 1 98.25 80 ASP A CA 1
ATOM 641 C C . ASP A 1 80 ? -21.656 -11.469 0.441 1 98.25 80 ASP A C 1
ATOM 643 O O . ASP A 1 80 ? -21.797 -12.547 1.021 1 98.25 80 ASP A O 1
ATOM 647 N N . LYS A 1 81 ? -21.688 -11.344 -0.841 1 97.56 81 LYS A N 1
ATOM 648 C CA . LYS A 1 81 ? -22 -12.477 -1.712 1 97.56 81 LYS A CA 1
ATOM 649 C C . LYS A 1 81 ? -20.781 -13.383 -1.893 1 97.56 81 LYS A C 1
ATOM 651 O O . LYS A 1 81 ? -20.922 -14.547 -2.268 1 97.56 81 LYS A O 1
ATOM 656 N N . VAL A 1 82 ? -19.594 -12.812 -1.593 1 97.56 82 VAL A N 1
ATOM 657 C CA . VAL A 1 82 ? -18.391 -13.578 -1.914 1 97.56 82 VAL A CA 1
ATOM 658 C C . VAL A 1 82 ? -17.516 -13.711 -0.67 1 97.56 82 VAL A C 1
ATOM 660 O O . VAL A 1 82 ? -16.406 -14.227 -0.744 1 97.56 82 VAL A O 1
ATOM 663 N N . LYS A 1 83 ? -17.969 -13.32 0.451 1 97.75 83 LYS A N 1
ATOM 664 C CA . LYS A 1 83 ? -17.156 -13.344 1.67 1 97.75 83 LYS A CA 1
ATOM 665 C C . LYS A 1 83 ? -16.828 -14.773 2.082 1 97.75 83 LYS A C 1
ATOM 667 O O . LYS A 1 83 ? -17.562 -15.711 1.744 1 97.75 83 LYS A O 1
ATOM 672 N N . PRO A 1 84 ? -15.656 -14.984 2.777 1 97.94 84 PRO A N 1
ATOM 673 C CA . PRO A 1 84 ? -15.398 -16.297 3.383 1 97.94 84 PRO A CA 1
ATOM 674 C C . PRO A 1 84 ? -16.438 -16.672 4.438 1 97.94 84 PRO A C 1
ATOM 676 O O . PRO A 1 84 ? -17.094 -15.789 5 1 97.94 84 PRO A O 1
ATOM 679 N N . ASP A 1 85 ? -16.547 -17.969 4.648 1 97.31 85 ASP A N 1
ATOM 680 C CA . ASP A 1 85 ? -17.516 -18.469 5.613 1 97.31 85 ASP A CA 1
ATOM 681 C C . ASP A 1 85 ? -17.297 -17.859 6.992 1 97.31 85 ASP A C 1
ATOM 683 O O . ASP A 1 85 ? -16.172 -17.828 7.488 1 97.31 85 ASP A O 1
ATOM 687 N N . LYS A 1 86 ? -18.328 -17.281 7.555 1 95.38 86 LYS A N 1
ATOM 688 C CA . LYS A 1 86 ? -18.375 -16.812 8.938 1 95.38 86 LYS A CA 1
ATOM 689 C C . LYS A 1 86 ? -17.516 -15.555 9.117 1 95.38 86 LYS A C 1
ATOM 691 O O . LYS A 1 86 ? -17.094 -15.25 10.234 1 95.38 86 LYS A O 1
ATOM 696 N N . MET A 1 87 ? -17.188 -14.875 8.062 1 98.12 87 MET A N 1
ATOM 697 C CA . MET A 1 87 ? -16.422 -13.641 8.156 1 98.12 87 MET A CA 1
ATOM 698 C C . MET A 1 87 ? -17.219 -12.453 7.637 1 98.12 87 MET A C 1
ATOM 700 O O . MET A 1 87 ? -17.141 -12.109 6.457 1 98.12 87 MET A O 1
ATOM 704 N N . ASP A 1 88 ? -17.797 -11.719 8.555 1 98.31 88 ASP A N 1
ATOM 705 C CA . ASP A 1 88 ? -18.766 -10.688 8.195 1 98.31 88 ASP A CA 1
ATOM 706 C C . ASP A 1 88 ? -18.141 -9.297 8.266 1 98.31 88 ASP A C 1
ATOM 708 O O . ASP A 1 88 ? -18.828 -8.289 8.172 1 98.31 88 ASP A O 1
ATOM 712 N N . ASN A 1 89 ? -16.812 -9.273 8.523 1 98.56 89 ASN A N 1
ATOM 713 C CA . ASN A 1 89 ? -16.109 -8 8.617 1 98.56 89 ASN A CA 1
ATOM 714 C C . ASN A 1 89 ? -14.945 -7.934 7.633 1 98.56 89 ASN A C 1
ATOM 716 O O . ASN A 1 89 ? -14.297 -8.945 7.367 1 98.56 89 ASN A O 1
ATOM 720 N N . ALA A 1 90 ? -14.727 -6.785 7.113 1 98.38 90 ALA A N 1
ATOM 721 C CA . ALA A 1 90 ? -13.617 -6.566 6.184 1 98.38 90 ALA A CA 1
ATOM 722 C C . ALA A 1 90 ? -12.805 -5.34 6.582 1 98.38 90 ALA A C 1
ATOM 724 O O . ALA A 1 90 ? -13.359 -4.348 7.059 1 98.38 90 ALA A O 1
ATOM 725 N N . MET A 1 91 ? -11.562 -5.406 6.457 1 97.94 91 MET A N 1
ATOM 726 C CA . MET A 1 91 ? -10.625 -4.285 6.48 1 97.94 91 MET A CA 1
ATOM 727 C C . MET A 1 91 ? -9.953 -4.102 5.121 1 97.94 91 MET A C 1
ATOM 729 O O . MET A 1 91 ? -9.375 -5.043 4.578 1 97.94 91 MET A O 1
ATOM 733 N N . LEU A 1 92 ? -10.094 -2.92 4.578 1 97.75 92 LEU A N 1
ATOM 734 C CA . LEU A 1 92 ? -9.438 -2.654 3.307 1 97.75 92 LEU A CA 1
ATOM 735 C C . LEU A 1 92 ? -8.078 -1.988 3.523 1 97.75 92 LEU A C 1
ATOM 737 O O . LEU A 1 92 ? -7.961 -1.073 4.34 1 97.75 92 LEU A O 1
ATOM 741 N N . LEU A 1 93 ? -7.102 -2.473 2.836 1 97.62 93 LEU A N 1
ATOM 742 C CA . LEU A 1 93 ? -5.758 -1.909 2.828 1 97.62 93 LEU A CA 1
ATOM 743 C C . LEU A 1 93 ? -5.242 -1.757 1.401 1 97.62 93 LEU A C 1
ATOM 745 O O . LEU A 1 93 ? -5.984 -1.972 0.441 1 97.62 93 LEU A O 1
ATOM 749 N N . ASN A 1 94 ? -3.938 -1.46 1.228 1 96.5 94 ASN A N 1
ATOM 750 C CA . ASN A 1 94 ? -3.457 -1.049 -0.087 1 96.5 94 ASN A CA 1
ATOM 751 C C . ASN A 1 94 ? -2.77 -2.199 -0.818 1 96.5 94 ASN A C 1
ATOM 753 O O . ASN A 1 94 ? -2.689 -2.197 -2.047 1 96.5 94 ASN A O 1
ATOM 757 N N . SER A 1 95 ? -2.225 -3.088 -0.061 1 97.56 95 SER A N 1
ATOM 758 C CA . SER A 1 95 ? -1.404 -4.133 -0.667 1 97.56 95 SER A CA 1
ATOM 759 C C . SER A 1 95 ? -1.456 -5.418 0.148 1 97.56 95 SER A C 1
ATOM 761 O O . SER A 1 95 ? -1.905 -5.414 1.296 1 97.56 95 SER A O 1
ATOM 763 N N . GLY A 1 96 ? -0.998 -6.484 -0.493 1 98.19 96 GLY A N 1
ATOM 764 C CA . GLY A 1 96 ? -0.931 -7.754 0.213 1 98.19 96 GLY A CA 1
ATOM 765 C C . GLY A 1 96 ? -0.084 -7.691 1.47 1 98.19 96 GLY A C 1
ATOM 766 O O . GLY A 1 96 ? -0.467 -8.234 2.51 1 98.19 96 GLY A O 1
ATOM 767 N N . THR A 1 97 ? 1.055 -7.047 1.4 1 98.44 97 THR A N 1
ATOM 768 C CA . THR A 1 97 ? 1.929 -6.949 2.564 1 98.44 97 THR A CA 1
ATOM 769 C C . THR A 1 97 ? 1.233 -6.207 3.701 1 98.44 97 THR A C 1
ATOM 771 O O . THR A 1 97 ? 1.388 -6.562 4.871 1 98.44 97 THR A O 1
ATOM 774 N N . GLU A 1 98 ? 0.453 -5.215 3.385 1 98.38 98 GLU A N 1
ATOM 775 C CA . GLU A 1 98 ? -0.272 -4.488 4.422 1 98.38 98 GLU A CA 1
ATOM 776 C C . GLU A 1 98 ? -1.375 -5.348 5.031 1 98.38 98 GLU A C 1
ATOM 778 O O . GLU A 1 98 ? -1.67 -5.234 6.223 1 98.38 98 GLU A O 1
ATOM 783 N N . ALA A 1 99 ? -1.987 -6.156 4.215 1 98.75 99 ALA A N 1
ATOM 784 C CA . ALA A 1 99 ? -2.986 -7.078 4.746 1 98.75 99 ALA A CA 1
ATOM 785 C C . ALA A 1 99 ? -2.359 -8.062 5.734 1 98.75 99 ALA A C 1
ATOM 787 O O . ALA A 1 99 ? -2.928 -8.336 6.793 1 98.75 99 ALA A O 1
ATOM 788 N N . VAL A 1 100 ? -1.195 -8.57 5.371 1 98.88 100 VAL A N 1
ATOM 789 C CA . VAL A 1 100 ? -0.486 -9.492 6.25 1 98.88 100 VAL A CA 1
ATOM 790 C C . VAL A 1 100 ? -0.105 -8.781 7.547 1 98.88 100 VAL A C 1
ATOM 792 O O . VAL A 1 100 ? -0.287 -9.328 8.641 1 98.88 100 VAL A O 1
ATOM 795 N N . GLU A 1 101 ? 0.417 -7.547 7.445 1 98.69 101 GLU A N 1
ATOM 796 C CA . GLU A 1 101 ? 0.734 -6.73 8.609 1 98.69 101 GLU A CA 1
ATOM 797 C C . GLU A 1 101 ? -0.47 -6.602 9.539 1 98.69 101 GLU A C 1
ATOM 799 O O . GLU A 1 101 ? -0.354 -6.812 10.75 1 98.69 101 GLU A O 1
ATOM 804 N N . ALA A 1 102 ? -1.594 -6.266 8.969 1 98.44 102 ALA A N 1
ATOM 805 C CA . ALA A 1 102 ? -2.811 -6.062 9.75 1 98.44 102 ALA A CA 1
ATOM 806 C 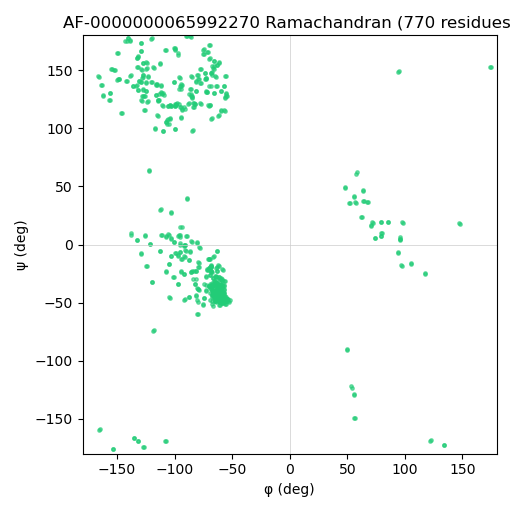C . ALA A 1 102 ? -3.262 -7.363 10.406 1 98.44 102 ALA A C 1
ATOM 808 O O . ALA A 1 102 ? -3.693 -7.363 11.562 1 98.44 102 ALA A O 1
ATOM 809 N N . ALA A 1 103 ? -3.172 -8.445 9.672 1 98.88 103 ALA A N 1
ATOM 810 C CA . ALA A 1 103 ? -3.578 -9.742 10.195 1 98.88 103 ALA A CA 1
ATOM 811 C C . ALA A 1 103 ? -2.711 -10.148 11.391 1 98.88 103 ALA A C 1
ATOM 813 O O . ALA A 1 103 ? -3.227 -10.594 12.414 1 98.88 103 ALA A O 1
ATOM 814 N N . LEU A 1 104 ? -1.402 -10.016 11.25 1 98.81 104 LEU A N 1
ATOM 815 C CA . LEU A 1 104 ? -0.475 -10.383 12.312 1 98.81 104 LEU A CA 1
ATOM 816 C C . LEU A 1 104 ? -0.686 -9.508 13.547 1 98.81 104 LEU A C 1
ATOM 818 O O . LEU A 1 104 ? -0.709 -10.008 14.672 1 98.81 104 LEU A O 1
ATOM 822 N N . LYS A 1 105 ? -0.815 -8.242 13.344 1 98.19 105 LYS A N 1
ATOM 823 C CA . LYS A 1 105 ? -1.071 -7.32 14.453 1 98.19 105 LYS A CA 1
ATOM 824 C C . LYS A 1 105 ? -2.379 -7.664 15.156 1 98.19 105 LYS A C 1
ATOM 826 O O . LYS A 1 105 ? -2.445 -7.652 16.391 1 98.19 105 LYS A O 1
ATOM 831 N N . THR A 1 106 ? -3.404 -7.926 14.383 1 98.12 106 THR A N 1
ATOM 832 C CA . THR A 1 106 ? -4.695 -8.312 14.938 1 98.12 106 THR A CA 1
ATOM 833 C C . THR A 1 106 ? -4.555 -9.555 15.82 1 98.12 106 THR A C 1
ATOM 835 O O . THR A 1 106 ? -5.082 -9.594 16.938 1 98.12 106 THR A O 1
ATOM 838 N N . ALA A 1 107 ? -3.807 -10.523 15.344 1 98.25 107 ALA A N 1
ATOM 839 C CA . ALA A 1 107 ? -3.635 -11.773 16.094 1 98.25 107 ALA A CA 1
ATOM 840 C C . ALA A 1 107 ? -2.955 -11.523 17.438 1 98.25 107 ALA A C 1
ATOM 842 O O . ALA A 1 107 ? -3.373 -12.062 18.453 1 98.25 107 ALA A O 1
ATOM 843 N N . ARG A 1 108 ? -1.928 -10.734 17.438 1 97.81 108 ARG A N 1
ATOM 844 C CA . ARG A 1 108 ? -1.22 -10.438 18.672 1 97.81 108 ARG A CA 1
ATOM 845 C C . ARG A 1 108 ? -2.119 -9.688 19.656 1 97.81 108 ARG A C 1
ATOM 847 O O . ARG A 1 108 ? -2.131 -9.992 20.859 1 97.81 108 ARG A O 1
ATOM 854 N N . LYS A 1 109 ? -2.832 -8.727 19.125 1 96.81 109 LYS A N 1
ATOM 855 C CA . LYS A 1 109 ? -3.715 -7.949 20 1 96.81 109 LYS A CA 1
ATOM 856 C C . LYS A 1 109 ? -4.785 -8.836 20.625 1 96.81 109 LYS A C 1
ATOM 858 O O . LYS A 1 109 ? -5.059 -8.734 21.828 1 96.81 109 LYS A O 1
ATOM 863 N N . ILE A 1 110 ? -5.348 -9.711 19.828 1 97 110 ILE A N 1
ATOM 864 C CA . ILE A 1 110 ? -6.488 -10.516 20.234 1 97 110 ILE A CA 1
ATOM 865 C C . ILE A 1 110 ? -6.035 -11.586 21.234 1 97 110 ILE A C 1
ATOM 867 O O . ILE A 1 110 ? -6.715 -11.852 22.219 1 97 110 ILE A O 1
ATOM 871 N N . THR A 1 111 ? -4.898 -12.18 21.016 1 97.5 111 THR A N 1
ATOM 872 C CA . THR A 1 111 ? -4.457 -13.312 21.828 1 97.5 111 THR A CA 1
ATOM 873 C C . THR A 1 111 ? -3.617 -12.836 23.016 1 97.5 111 THR A C 1
ATOM 875 O O . THR A 1 111 ? -3.484 -13.547 24.016 1 97.5 111 THR A O 1
ATOM 878 N N . GLY A 1 112 ? -2.984 -11.656 22.859 1 97.12 112 GLY A N 1
ATOM 879 C CA . GLY A 1 112 ? -2.039 -11.18 23.859 1 97.12 112 GLY A CA 1
ATOM 880 C C . GLY A 1 112 ? -0.716 -11.922 23.828 1 97.12 112 GLY A C 1
ATOM 881 O O . GLY A 1 112 ? 0.115 -11.766 24.719 1 97.12 112 GLY A O 1
ATOM 882 N N . ARG A 1 113 ? -0.543 -12.797 22.844 1 98.06 113 ARG A N 1
ATOM 883 C CA . ARG A 1 113 ? 0.662 -13.609 22.688 1 98.06 113 ARG A CA 1
ATOM 884 C C . ARG A 1 113 ? 1.59 -13.008 21.625 1 98.06 113 ARG A C 1
ATOM 886 O O . ARG A 1 113 ? 1.21 -12.078 20.922 1 98.06 113 ARG A O 1
ATOM 893 N N . LYS A 1 114 ? 2.811 -13.539 21.562 1 97.06 114 LYS A N 1
ATOM 894 C CA . LYS A 1 114 ? 3.801 -12.852 20.75 1 97.06 114 LYS A CA 1
ATOM 895 C C . LYS A 1 114 ? 4.309 -13.75 19.625 1 97.06 114 LYS A C 1
ATOM 897 O O . LYS A 1 114 ? 4.613 -13.273 18.531 1 97.06 114 LYS A O 1
ATOM 902 N N . LYS A 1 115 ? 4.375 -15.023 19.844 1 98.38 115 LYS A N 1
ATOM 903 C CA . LYS A 1 115 ? 5.02 -15.953 18.922 1 98.38 115 LYS A CA 1
ATOM 904 C C . LYS A 1 115 ? 4.176 -16.156 17.672 1 98.38 115 LYS A C 1
ATOM 906 O O . LYS A 1 115 ? 2.961 -16.359 17.75 1 98.38 115 LYS A O 1
ATOM 911 N N . ILE A 1 116 ? 4.785 -16.062 16.531 1 98.81 116 ILE A N 1
ATOM 912 C CA . ILE A 1 116 ? 4.141 -16.344 15.258 1 98.81 116 ILE A CA 1
ATOM 913 C C . ILE A 1 116 ? 4.816 -17.547 14.594 1 98.81 116 ILE A C 1
ATOM 915 O O . ILE A 1 116 ? 6.039 -17.672 14.641 1 98.81 116 ILE A O 1
ATOM 919 N N . ILE A 1 117 ? 4.051 -18.359 14.055 1 98.94 117 ILE A N 1
ATOM 920 C CA . ILE A 1 117 ? 4.57 -19.5 13.305 1 98.94 117 ILE A CA 1
ATOM 921 C C . ILE A 1 117 ? 4.262 -19.312 11.82 1 98.94 117 ILE A C 1
ATOM 923 O O . ILE A 1 117 ? 3.143 -18.953 11.453 1 98.94 117 ILE A O 1
ATOM 927 N N . ALA A 1 118 ? 5.223 -19.484 10.969 1 98.88 118 ALA A N 1
ATOM 928 C CA . ALA A 1 118 ? 5.133 -19.547 9.516 1 98.88 118 ALA A CA 1
ATOM 929 C C . ALA A 1 118 ? 5.805 -20.797 8.977 1 98.88 118 ALA A C 1
ATOM 931 O O . ALA A 1 118 ? 6.145 -21.703 9.742 1 98.88 118 ALA A O 1
ATOM 932 N N . PHE A 1 119 ? 5.898 -20.906 7.688 1 98.94 119 PHE A N 1
ATOM 933 C CA . PHE A 1 119 ? 6.395 -22.172 7.148 1 98.94 119 PHE A CA 1
ATOM 934 C C . PHE A 1 119 ? 7.59 -21.922 6.23 1 98.94 119 PHE A C 1
ATOM 936 O O . PHE A 1 119 ? 7.695 -20.875 5.602 1 98.94 119 PHE A O 1
ATOM 943 N N . LYS A 1 120 ? 8.453 -22.938 6.188 1 98.69 120 LYS A N 1
ATOM 944 C CA . LYS A 1 120 ? 9.547 -22.906 5.219 1 98.69 120 LYS A CA 1
ATOM 945 C C . LYS A 1 120 ? 9.016 -22.766 3.795 1 98.69 120 LYS A C 1
ATOM 947 O O . LYS A 1 120 ? 7.984 -23.359 3.451 1 98.69 120 LYS A O 1
ATOM 952 N N . ASN A 1 121 ? 9.664 -21.875 2.977 1 98 121 ASN A N 1
ATOM 953 C CA . ASN A 1 121 ? 9.359 -21.594 1.577 1 98 121 ASN A CA 1
ATOM 954 C C . ASN A 1 121 ? 8.164 -20.656 1.439 1 98 121 ASN A C 1
ATOM 956 O O . ASN A 1 121 ? 7.738 -20.344 0.326 1 98 121 ASN A O 1
ATOM 960 N N . ALA A 1 122 ? 7.676 -20.125 2.535 1 98.56 122 ALA A N 1
ATOM 961 C CA . ALA A 1 122 ? 6.527 -19.234 2.48 1 98.56 122 ALA A CA 1
ATOM 962 C C . ALA A 1 122 ? 6.945 -17.844 2.01 1 98.56 122 ALA A C 1
ATOM 964 O O . ALA A 1 122 ? 8.102 -17.438 2.186 1 98.56 122 ALA A O 1
ATOM 965 N N . PHE A 1 123 ? 6.102 -17.141 1.389 1 98.38 123 PHE A N 1
ATOM 966 C CA . PHE A 1 123 ? 6.207 -15.727 1.03 1 98.38 123 PHE A CA 1
ATOM 967 C C . PHE A 1 123 ? 4.973 -14.953 1.479 1 98.38 123 PHE A C 1
ATOM 969 O O . PHE A 1 123 ? 3.857 -15.25 1.042 1 98.38 123 PHE A O 1
ATOM 976 N N . HIS A 1 124 ? 5.203 -13.883 2.291 1 98.81 124 HIS A N 1
ATOM 977 C CA . HIS A 1 124 ? 4.051 -13.172 2.832 1 98.81 124 HIS A CA 1
ATOM 978 C C . HIS A 1 124 ? 4.207 -11.664 2.672 1 98.81 124 HIS A C 1
ATOM 980 O O . HIS A 1 124 ? 3.371 -10.891 3.15 1 98.81 124 HIS A O 1
ATOM 986 N N . GLY A 1 125 ? 5.254 -11.234 2.039 1 98 125 GLY A N 1
ATOM 987 C CA . GLY A 1 125 ? 5.395 -9.812 1.791 1 98 125 GLY A CA 1
ATOM 988 C C . GLY A 1 125 ? 6.781 -9.281 2.113 1 98 125 GLY A C 1
ATOM 989 O O . GLY A 1 125 ? 7.691 -10.055 2.412 1 98 125 GLY A O 1
ATOM 990 N N . ARG A 1 126 ? 6.926 -7.91 2.057 1 97.75 126 ARG A N 1
ATOM 991 C CA . ARG A 1 126 ? 8.273 -7.344 2.068 1 97.75 126 ARG A CA 1
ATOM 992 C C . ARG A 1 126 ? 8.398 -6.258 3.129 1 97.75 126 ARG A C 1
ATOM 994 O O . ARG A 1 126 ? 9.492 -5.723 3.348 1 97.75 126 ARG A O 1
ATOM 1001 N N . THR A 1 127 ? 7.34 -5.805 3.805 1 98 127 THR A N 1
ATOM 1002 C CA . THR A 1 127 ? 7.469 -4.926 4.961 1 98 127 THR A CA 1
ATOM 1003 C C . THR A 1 127 ? 7.949 -5.703 6.184 1 98 127 THR A C 1
ATOM 1005 O O . THR A 1 127 ? 7.84 -6.93 6.223 1 98 127 THR A O 1
ATOM 1008 N N . ALA A 1 128 ? 8.398 -5.074 7.148 1 98.31 128 ALA A N 1
ATOM 1009 C CA . ALA A 1 128 ? 9.148 -5.723 8.219 1 98.31 128 ALA A CA 1
ATOM 1010 C C . ALA A 1 128 ? 8.305 -6.809 8.891 1 98.31 128 ALA A C 1
ATOM 1012 O O . ALA A 1 128 ? 8.805 -7.906 9.164 1 98.31 128 ALA A O 1
ATOM 1013 N N . GLY A 1 129 ? 7.082 -6.523 9.18 1 98.5 129 GLY A N 1
ATOM 1014 C CA . GLY A 1 129 ? 6.219 -7.531 9.773 1 98.5 129 GLY A CA 1
ATOM 1015 C C . GLY A 1 129 ? 5.953 -8.703 8.859 1 98.5 129 GLY A C 1
ATOM 1016 O O . GLY A 1 129 ? 6.121 -9.859 9.25 1 98.5 129 GLY A O 1
ATOM 1017 N N . SER A 1 130 ? 5.598 -8.445 7.641 1 98.75 130 SER A N 1
ATOM 1018 C CA . SER A 1 130 ? 5.332 -9.5 6.664 1 98.75 130 SER A CA 1
ATOM 1019 C C . SER A 1 130 ? 6.609 -10.242 6.293 1 98.75 130 SER A C 1
ATOM 1021 O O . SER A 1 130 ? 6.594 -11.453 6.09 1 98.75 130 SER A O 1
ATOM 1023 N N . LEU A 1 131 ? 7.664 -9.516 6.195 1 98.56 131 LEU A N 1
ATOM 1024 C CA . LEU A 1 131 ? 8.961 -10.094 5.852 1 98.56 131 LEU A CA 1
ATOM 1025 C C . LEU A 1 131 ? 9.422 -11.07 6.926 1 98.56 131 LEU A C 1
ATOM 1027 O O . LEU A 1 131 ? 10.086 -12.062 6.629 1 98.56 131 LEU A O 1
ATOM 1031 N N . SER A 1 132 ? 9.07 -10.805 8.172 1 98.69 132 SER A N 1
ATOM 1032 C CA . SER A 1 132 ? 9.461 -11.664 9.289 1 98.69 132 SER A CA 1
ATOM 1033 C C . SER A 1 132 ? 8.867 -13.055 9.156 1 98.69 132 SER A C 1
ATOM 1035 O O . SER A 1 132 ? 9.398 -14.023 9.711 1 98.69 132 SER A O 1
ATOM 1037 N N . VAL A 1 133 ? 7.77 -13.172 8.391 1 98.81 133 VAL A N 1
ATOM 1038 C CA . VAL A 1 133 ? 7.121 -14.469 8.219 1 98.81 133 VAL A CA 1
ATOM 1039 C C . VAL A 1 133 ? 7.297 -14.953 6.785 1 98.81 133 VAL A C 1
ATOM 1041 O O . VAL A 1 133 ? 6.613 -15.883 6.348 1 98.81 133 VAL A O 1
ATOM 1044 N N . THR A 1 134 ? 8.094 -14.273 5.984 1 98.69 134 THR A N 1
ATOM 1045 C CA . THR A 1 134 ? 8.617 -14.742 4.707 1 98.69 134 THR A CA 1
ATOM 1046 C C . THR A 1 134 ? 9.891 -15.555 4.902 1 98.69 134 THR A C 1
ATOM 1048 O O . THR A 1 134 ? 10.805 -15.133 5.613 1 98.69 134 THR A O 1
ATOM 1051 N N . TRP A 1 135 ? 10.016 -16.641 4.297 1 98.19 135 TRP A N 1
ATOM 1052 C CA . TRP A 1 135 ? 11.016 -17.641 4.656 1 98.19 135 TRP A CA 1
ATOM 1053 C C . TRP A 1 135 ? 12.367 -17.297 4.055 1 98.19 135 TRP A C 1
ATOM 1055 O O . TRP A 1 135 ? 13.391 -17.344 4.742 1 98.19 135 TRP A O 1
ATOM 1065 N N . ASN A 1 136 ? 12.477 -16.875 2.783 1 95.81 136 ASN A N 1
ATOM 1066 C CA . ASN A 1 136 ? 13.719 -16.766 2.029 1 95.81 136 ASN A CA 1
ATOM 1067 C C . ASN A 1 136 ? 14.719 -15.859 2.742 1 95.81 136 ASN A C 1
ATOM 1069 O O . ASN A 1 136 ? 14.516 -14.648 2.84 1 95.81 136 ASN A O 1
ATOM 1073 N N . LYS A 1 137 ? 15.812 -16.422 3.158 1 94.94 137 LYS A N 1
ATOM 1074 C CA . LYS A 1 137 ? 16.828 -15.719 3.934 1 94.94 137 LYS A CA 1
ATOM 1075 C C . LYS A 1 137 ? 17.406 -14.539 3.154 1 94.94 137 LYS A C 1
ATOM 1077 O O . LYS A 1 137 ? 17.766 -13.516 3.74 1 94.94 137 LYS A O 1
ATOM 1082 N N . LYS A 1 138 ? 17.484 -14.695 1.877 1 92.75 138 LYS A N 1
ATOM 1083 C CA . LYS A 1 138 ? 18.031 -13.641 1.037 1 92.75 138 LYS A CA 1
ATOM 1084 C C . LYS A 1 138 ? 17.203 -12.359 1.141 1 92.75 138 LYS A C 1
ATOM 1086 O O . LYS A 1 138 ? 17.734 -11.258 1.028 1 92.75 138 LYS A O 1
ATOM 1091 N N . TYR A 1 139 ? 15.891 -12.547 1.411 1 94.88 139 TYR A N 1
ATOM 1092 C CA . TYR A 1 139 ? 14.992 -11.398 1.539 1 94.88 139 TYR A CA 1
ATOM 1093 C C . TYR A 1 139 ? 15.086 -10.781 2.928 1 94.88 139 TYR A C 1
ATOM 1095 O O . TYR A 1 139 ? 14.75 -9.609 3.119 1 94.88 139 TYR A O 1
ATOM 1103 N N . ARG A 1 140 ? 15.508 -11.484 3.934 1 96.31 140 ARG A N 1
ATOM 1104 C CA . ARG A 1 140 ? 15.359 -11.086 5.328 1 96.31 140 ARG A CA 1
ATOM 1105 C C . ARG A 1 140 ? 16.672 -10.578 5.898 1 96.31 140 ARG A C 1
ATOM 1107 O O . ARG A 1 140 ? 16.734 -9.492 6.484 1 96.31 140 ARG A O 1
ATOM 1114 N N . GLU A 1 141 ? 17.766 -11.266 5.668 1 95.75 141 GLU A N 1
ATOM 1115 C CA . GLU A 1 141 ? 19.016 -11.148 6.406 1 95.75 141 GLU A CA 1
ATOM 1116 C C . GLU A 1 141 ? 19.578 -9.727 6.332 1 95.75 141 GLU A C 1
ATOM 1118 O O . GLU A 1 141 ? 20 -9.164 7.34 1 95.75 141 GLU A O 1
ATOM 1123 N N . PRO A 1 142 ? 19.516 -9.094 5.199 1 95.06 142 PRO A N 1
ATOM 1124 C CA . PRO A 1 142 ? 20.094 -7.754 5.105 1 95.06 142 PRO A CA 1
ATOM 1125 C C . PRO A 1 142 ? 19.359 -6.727 5.957 1 95.06 142 PRO A C 1
ATOM 1127 O O . PRO A 1 142 ? 19.875 -5.633 6.195 1 95.06 142 PRO A O 1
ATOM 1130 N N . PHE A 1 143 ? 18.219 -7.094 6.484 1 96.44 143 PHE A N 1
ATOM 1131 C CA . PHE A 1 143 ? 17.359 -6.102 7.133 1 96.44 143 PHE A CA 1
ATOM 1132 C C . PHE A 1 143 ? 17.109 -6.484 8.586 1 96.44 143 PHE A C 1
ATOM 1134 O O . PHE A 1 143 ? 16.312 -5.828 9.273 1 96.44 143 PHE A O 1
ATOM 1141 N N . GLU A 1 144 ? 17.641 -7.535 9.039 1 95.81 144 GLU A N 1
ATOM 1142 C CA . GLU A 1 144 ? 17.469 -7.969 10.422 1 95.81 144 GLU A CA 1
ATOM 1143 C C . GLU A 1 144 ? 18.062 -6.961 11.398 1 95.81 144 GLU A C 1
ATOM 1145 O O . GLU A 1 144 ? 19 -6.246 11.055 1 95.81 144 GLU A O 1
ATOM 1150 N N . PRO A 1 145 ? 17.609 -6.895 12.602 1 96.69 145 PRO A N 1
ATOM 1151 C CA . PRO A 1 145 ? 16.531 -7.738 13.133 1 96.69 145 PRO A CA 1
ATOM 1152 C C . PRO A 1 145 ? 15.148 -7.344 12.594 1 96.69 145 PRO A C 1
ATOM 1154 O O . PRO A 1 145 ? 14.906 -6.164 12.328 1 96.69 145 PRO A O 1
ATOM 1157 N N . LEU A 1 146 ? 14.281 -8.305 12.438 1 97.75 146 LEU A N 1
ATOM 1158 C CA . LEU A 1 146 ? 12.883 -8.125 12.055 1 97.75 146 LEU A CA 1
ATOM 1159 C C . LEU A 1 146 ? 11.961 -8.383 13.242 1 97.75 146 LEU A C 1
ATOM 1161 O O . LEU A 1 146 ? 12.406 -8.383 14.391 1 97.75 146 LEU A O 1
ATOM 1165 N N . VAL A 1 147 ? 10.672 -8.469 12.984 1 97.69 147 VAL A N 1
ATOM 1166 C CA . VAL A 1 147 ? 9.711 -8.719 14.055 1 97.69 147 VAL A CA 1
ATOM 1167 C C . VAL A 1 147 ? 9.82 -10.164 14.531 1 97.69 147 VAL A C 1
ATOM 1169 O O . VAL A 1 147 ? 9.906 -11.086 13.711 1 97.69 147 VAL A O 1
ATOM 1172 N N . GLY A 1 148 ? 9.906 -10.383 15.789 1 96.19 148 GLY A N 1
ATOM 1173 C CA . GLY A 1 148 ? 9.953 -11.719 16.344 1 96.19 148 GLY A CA 1
ATOM 1174 C C . GLY A 1 148 ? 9.141 -11.867 17.625 1 96.19 148 GLY A C 1
ATOM 1175 O O . GLY A 1 148 ? 8.57 -10.891 18.109 1 96.19 148 GLY A O 1
ATOM 1176 N N . PRO A 1 149 ? 9.07 -13.031 18.188 1 97.75 149 PRO A N 1
ATOM 1177 C CA . PRO A 1 149 ? 9.672 -14.266 17.688 1 97.75 149 PRO A CA 1
ATOM 1178 C C . PRO A 1 149 ? 8.852 -14.922 16.578 1 97.75 149 PRO A C 1
ATOM 1180 O O . PRO A 1 149 ? 7.617 -14.898 16.625 1 97.75 149 PRO A O 1
ATOM 1183 N N . VAL A 1 150 ? 9.531 -15.477 15.602 1 98.62 150 VAL A N 1
ATOM 1184 C CA . VAL A 1 150 ? 8.938 -16.234 14.508 1 98.62 150 VAL A CA 1
ATOM 1185 C C . VAL A 1 150 ? 9.625 -17.594 14.391 1 98.62 150 VAL A C 1
ATOM 1187 O O . VAL A 1 150 ? 10.859 -17.672 14.438 1 98.62 150 VAL A O 1
ATOM 1190 N N . GLU A 1 151 ? 8.906 -18.609 14.375 1 98.75 151 GLU A N 1
ATOM 1191 C CA . GLU A 1 151 ? 9.43 -19.938 14.117 1 98.75 151 GLU A CA 1
ATOM 1192 C C . GLU A 1 151 ? 8.914 -20.5 12.797 1 98.75 151 GLU A C 1
ATOM 1194 O O . GLU A 1 151 ? 7.719 -20.406 12.508 1 98.75 151 GLU A O 1
ATOM 1199 N N . PHE A 1 152 ? 9.812 -20.984 11.969 1 98.88 152 PHE A N 1
ATOM 1200 C CA . PHE A 1 152 ? 9.445 -21.594 10.695 1 98.88 152 PHE A CA 1
ATOM 1201 C C . PHE A 1 152 ? 9.367 -23.109 10.812 1 98.88 152 PHE A C 1
ATOM 1203 O O . PHE A 1 152 ? 10.359 -23.766 11.156 1 98.88 152 PHE A O 1
ATOM 1210 N N . LEU A 1 153 ? 8.219 -23.625 10.516 1 98.94 153 LEU A N 1
ATOM 1211 C CA . LEU A 1 153 ? 8.023 -25.078 10.477 1 98.94 153 LEU A CA 1
ATOM 1212 C C . LEU A 1 153 ? 8.086 -25.594 9.047 1 98.94 153 LEU A C 1
ATOM 1214 O O . LEU A 1 153 ? 8.07 -24.812 8.094 1 98.94 153 LEU A O 1
ATOM 1218 N N . THR A 1 154 ? 8.172 -26.938 8.898 1 98.88 154 THR A N 1
ATOM 1219 C CA . THR A 1 154 ? 8.227 -27.562 7.578 1 98.88 154 THR A CA 1
ATOM 1220 C C . THR A 1 154 ? 6.824 -27.703 6.992 1 98.88 154 THR A C 1
ATOM 1222 O O . THR A 1 154 ? 5.961 -28.344 7.59 1 98.88 154 THR A O 1
ATOM 1225 N N . PHE A 1 155 ? 6.605 -27.125 5.887 1 98.75 155 PHE A N 1
ATOM 1226 C CA . PHE A 1 155 ? 5.336 -27.188 5.172 1 98.75 155 PHE A CA 1
ATOM 1227 C C . PHE A 1 155 ? 4.98 -28.625 4.82 1 98.75 155 PHE A C 1
ATOM 1229 O O . PHE A 1 155 ? 5.844 -29.391 4.395 1 98.75 155 PHE A O 1
ATOM 1236 N N . ASN A 1 156 ? 3.725 -29.047 5.098 1 98.69 156 ASN A N 1
ATOM 1237 C CA . ASN A 1 156 ? 3.189 -30.375 4.805 1 98.69 156 ASN A CA 1
ATOM 1238 C C . ASN A 1 156 ? 3.807 -31.438 5.711 1 98.69 156 ASN A C 1
ATOM 1240 O O . ASN A 1 156 ? 3.746 -32.625 5.402 1 98.69 156 ASN A O 1
ATOM 1244 N N . ASN A 1 157 ? 4.449 -31.031 6.832 1 98.81 157 ASN A N 1
ATOM 1245 C CA . ASN A 1 157 ? 4.949 -31.938 7.855 1 98.81 157 ASN A CA 1
ATOM 1246 C C . ASN A 1 157 ? 4.109 -31.875 9.125 1 98.81 157 ASN A C 1
ATOM 1248 O O . ASN A 1 157 ? 4.285 -30.969 9.945 1 98.81 157 ASN A O 1
ATOM 1252 N N . ILE A 1 158 ? 3.305 -32.875 9.336 1 98.62 158 ILE A N 1
ATOM 1253 C CA . ILE A 1 158 ? 2.338 -32.906 10.43 1 98.62 158 ILE A CA 1
ATOM 1254 C C . ILE A 1 158 ? 3.07 -32.969 11.773 1 98.62 158 ILE A C 1
ATOM 1256 O O . ILE A 1 158 ? 2.658 -32.344 12.75 1 98.62 158 ILE A O 1
ATOM 1260 N N . GLU A 1 159 ? 4.168 -33.656 11.875 1 98.5 159 GLU A N 1
ATOM 1261 C CA . GLU A 1 159 ? 4.922 -33.812 13.109 1 98.5 159 GLU A CA 1
ATOM 1262 C C . GLU A 1 159 ? 5.426 -32.469 13.633 1 98.5 159 GLU A C 1
ATOM 1264 O O . GLU A 1 159 ? 5.445 -32.25 14.836 1 98.5 159 GLU A O 1
ATOM 1269 N N . ASP A 1 160 ? 5.746 -31.656 12.742 1 98.44 160 ASP A N 1
ATOM 1270 C CA . ASP A 1 160 ? 6.309 -30.359 13.086 1 98.44 160 ASP A CA 1
ATOM 1271 C C . ASP A 1 160 ? 5.266 -29.469 13.758 1 98.44 160 ASP A C 1
ATOM 1273 O O . ASP A 1 160 ? 5.613 -28.484 14.406 1 98.44 160 ASP A O 1
ATOM 1277 N N . LEU A 1 161 ? 4.004 -29.781 13.609 1 98.69 161 LEU A N 1
ATOM 1278 C CA . LEU A 1 161 ? 2.924 -28.969 14.148 1 98.69 161 LEU A CA 1
ATOM 1279 C C . LEU A 1 161 ? 2.898 -29.047 15.672 1 98.69 161 LEU A C 1
ATOM 1281 O O . LEU A 1 161 ? 2.24 -28.234 16.328 1 98.69 161 LEU A O 1
ATOM 1285 N N . SER A 1 162 ? 3.641 -30 16.25 1 98.38 162 SER A N 1
ATOM 1286 C CA . SER A 1 162 ? 3.736 -30.125 17.703 1 98.38 162 SER A CA 1
ATOM 1287 C C . SER A 1 162 ? 4.348 -28.891 18.328 1 98.38 162 SER A C 1
ATOM 1289 O O . SER A 1 162 ? 4.176 -28.625 19.516 1 98.38 162 SER A O 1
ATOM 1291 N N . LYS A 1 163 ? 5.016 -28.094 17.5 1 98.5 163 LYS A N 1
ATOM 1292 C CA . LYS A 1 163 ? 5.699 -26.891 17.984 1 98.5 163 LYS A CA 1
ATOM 1293 C C . LYS A 1 163 ? 4.719 -25.734 18.188 1 98.5 163 LYS A C 1
ATOM 1295 O O . LYS A 1 163 ? 5.059 -24.734 18.828 1 98.5 163 LYS A O 1
ATOM 1300 N N . ILE A 1 164 ? 3.555 -25.859 17.641 1 98.69 164 ILE A N 1
ATOM 1301 C CA . ILE A 1 164 ? 2.49 -24.922 17.953 1 98.69 164 ILE A CA 1
ATOM 1302 C C . ILE A 1 164 ? 2.016 -25.141 19.391 1 98.69 164 ILE A C 1
ATOM 1304 O O . ILE A 1 164 ? 1.558 -26.234 19.734 1 98.69 164 ILE A O 1
ATOM 1308 N N . ASP A 1 165 ? 2.156 -24.094 20.188 1 98.06 165 ASP A N 1
ATOM 1309 C CA . ASP A 1 165 ? 1.841 -24.266 21.609 1 98.06 165 ASP A CA 1
ATOM 1310 C C . ASP A 1 165 ? 1.007 -23.094 22.125 1 98.06 165 ASP A C 1
ATOM 1312 O O . ASP A 1 165 ? 0.469 -22.312 21.344 1 98.06 165 ASP A O 1
ATOM 1316 N N . ASN A 1 166 ? 0.884 -22.984 23.453 1 97 166 ASN A N 1
ATOM 1317 C CA . ASN A 1 166 ? -0.021 -22.031 24.078 1 97 166 ASN A CA 1
ATOM 1318 C C . ASN A 1 166 ? 0.563 -20.609 24.062 1 97 166 ASN A C 1
ATOM 1320 O O . ASN A 1 166 ? -0.122 -19.656 24.422 1 97 166 ASN A O 1
ATOM 1324 N N . GLU A 1 167 ? 1.78 -20.516 23.547 1 97.38 167 GLU A N 1
ATOM 1325 C CA . GLU A 1 167 ? 2.402 -19.203 23.438 1 97.38 167 GLU A CA 1
ATOM 1326 C C . GLU A 1 167 ? 2.271 -18.641 22.031 1 97.38 167 GLU A C 1
ATOM 1328 O O . GLU A 1 167 ? 2.574 -17.469 21.781 1 97.38 167 GLU A O 1
ATOM 1333 N N . THR A 1 168 ? 1.768 -19.484 21.156 1 98.69 168 THR A N 1
ATOM 1334 C CA . THR A 1 168 ? 1.649 -19.078 19.766 1 98.69 168 THR A CA 1
ATOM 1335 C C . THR A 1 168 ? 0.447 -18.172 19.562 1 98.69 168 THR A C 1
ATOM 1337 O O . THR A 1 168 ? -0.686 -18.547 19.875 1 98.69 168 THR A O 1
ATOM 1340 N N . ALA A 1 169 ? 0.735 -16.938 19.047 1 98.69 169 ALA A N 1
ATOM 134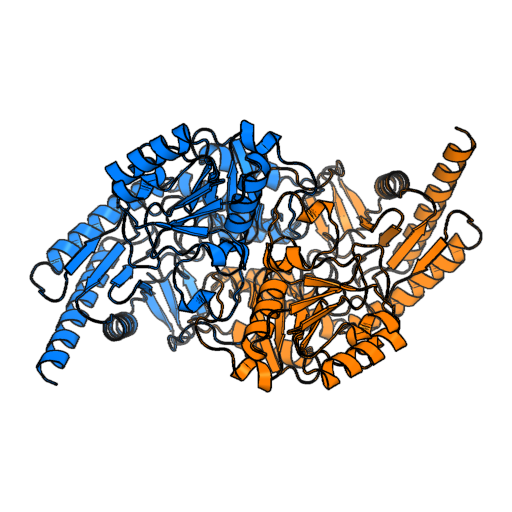1 C CA . ALA A 1 169 ? -0.342 -16 18.734 1 98.69 169 ALA A CA 1
ATOM 1342 C C . ALA A 1 169 ? -1.086 -16.422 17.469 1 98.69 169 ALA A C 1
ATOM 1344 O O . ALA A 1 169 ? -2.318 -16.484 17.453 1 98.69 169 ALA A O 1
ATOM 1345 N N . ALA A 1 170 ? -0.284 -16.766 16.453 1 98.81 170 ALA A N 1
ATOM 1346 C CA . ALA A 1 170 ? -0.901 -17.062 15.164 1 98.81 170 ALA A CA 1
ATOM 1347 C C . ALA A 1 170 ? -0.016 -17.984 14.336 1 98.81 170 ALA A C 1
ATOM 1349 O O . ALA A 1 170 ? 1.199 -18.047 14.539 1 98.81 170 ALA A O 1
ATOM 1350 N N . VAL A 1 171 ? -0.624 -18.734 13.523 1 98.94 171 VAL A N 1
ATOM 1351 C CA . VAL A 1 171 ? 0.002 -19.484 12.445 1 98.94 171 VAL A CA 1
ATOM 1352 C C . VAL A 1 171 ? -0.48 -18.953 11.094 1 98.94 171 VAL A C 1
ATOM 1354 O O . VAL A 1 171 ? -1.686 -18.859 10.852 1 98.94 171 VAL A O 1
ATOM 1357 N N . ILE A 1 172 ? 0.444 -18.562 10.234 1 98.94 172 ILE A N 1
ATOM 1358 C CA . ILE A 1 172 ? 0.083 -18.062 8.914 1 98.94 172 ILE A CA 1
ATOM 1359 C C . ILE A 1 172 ? 0.543 -19.062 7.848 1 98.94 172 ILE A C 1
ATOM 1361 O O . ILE A 1 172 ? 1.658 -19.578 7.914 1 98.94 172 ILE A O 1
ATOM 1365 N N . VAL A 1 173 ? -0.343 -19.297 6.863 1 98.94 173 VAL A N 1
ATOM 1366 C CA . VAL A 1 173 ? -0.032 -20.328 5.867 1 98.94 173 VAL A CA 1
ATOM 1367 C C . VAL A 1 173 ? -0.656 -19.938 4.527 1 98.94 173 VAL A C 1
ATOM 1369 O O . VAL A 1 173 ? -1.707 -19.297 4.484 1 98.94 173 VAL A O 1
ATOM 1372 N N . GLU A 1 174 ? 0.026 -20.203 3.463 1 98.88 174 GLU A N 1
ATOM 1373 C CA . GLU A 1 174 ? -0.545 -20.219 2.119 1 98.88 174 GLU A CA 1
ATOM 1374 C C . GLU A 1 174 ? -1.186 -21.562 1.803 1 98.88 174 GLU A C 1
ATOM 1376 O O . GLU A 1 174 ? -0.526 -22.594 1.88 1 98.88 174 GLU A O 1
ATOM 1381 N N . PRO A 1 175 ? -2.443 -21.531 1.393 1 98.81 175 PRO A N 1
ATOM 1382 C CA . PRO A 1 175 ? -3.01 -22.828 0.987 1 98.81 175 PRO A CA 1
ATOM 1383 C C . PRO A 1 175 ? -2.199 -23.5 -0.115 1 98.81 175 PRO A C 1
ATOM 1385 O O . PRO A 1 175 ? -2.121 -24.734 -0.161 1 98.81 175 PRO A O 1
ATOM 1388 N N . ILE A 1 176 ? -1.717 -22.734 -1.032 1 98.81 176 ILE A N 1
ATOM 1389 C CA . ILE A 1 176 ? -0.747 -23.125 -2.049 1 98.81 176 ILE A CA 1
ATOM 1390 C C . ILE A 1 176 ? 0.447 -22.172 -2.018 1 98.81 176 ILE A C 1
ATOM 1392 O O . ILE A 1 176 ? 0.289 -20.969 -2.199 1 98.81 176 ILE A O 1
ATOM 1396 N N . GLN A 1 177 ? 1.634 -22.719 -1.68 1 98.75 177 GLN A N 1
ATOM 1397 C CA . GLN A 1 177 ? 2.812 -21.859 -1.727 1 98.75 177 GLN A CA 1
ATOM 1398 C C . GLN A 1 177 ? 3.154 -21.469 -3.162 1 98.75 177 GLN A C 1
ATOM 1400 O O . GLN A 1 177 ? 3.639 -22.297 -3.936 1 98.75 177 GLN A O 1
ATOM 1405 N N . GLY A 1 178 ? 2.928 -20.25 -3.512 1 98 178 GLY A N 1
ATOM 1406 C CA . GLY A 1 178 ? 3.014 -19.781 -4.891 1 98 178 GLY A CA 1
ATOM 1407 C C . GLY A 1 178 ? 4.434 -19.516 -5.344 1 98 178 GLY A C 1
ATOM 1408 O O . GLY A 1 178 ? 4.945 -20.188 -6.242 1 98 178 GLY A O 1
ATOM 1409 N N . GLU A 1 179 ? 5.094 -18.625 -4.656 1 95.56 179 GLU A N 1
ATOM 1410 C CA . GLU A 1 179 ? 6.41 -18.141 -5.051 1 95.56 179 GLU A CA 1
ATOM 1411 C C . GLU A 1 179 ? 7.449 -19.266 -5.012 1 95.56 179 GLU A C 1
ATOM 1413 O O . GLU A 1 179 ? 8.375 -19.281 -5.828 1 95.56 179 GLU A O 1
ATOM 1418 N N . SER A 1 180 ? 7.219 -20.219 -4.164 1 96.25 180 SER A N 1
ATOM 1419 C CA . SER A 1 180 ? 8.242 -21.234 -3.963 1 96.25 180 SER A CA 1
ATOM 1420 C C . SER A 1 180 ? 8.094 -22.375 -4.969 1 96.25 180 SER A C 1
ATOM 1422 O O . SER A 1 180 ? 9 -23.203 -5.113 1 96.25 180 SER A O 1
ATOM 1424 N N . GLY A 1 181 ? 6.93 -22.422 -5.68 1 97.69 181 GLY A N 1
ATOM 1425 C CA . GLY A 1 181 ? 6.875 -23.469 -6.684 1 97.69 181 GLY A CA 1
ATOM 1426 C C . GLY A 1 181 ? 5.477 -24.016 -6.891 1 97.69 181 GLY A C 1
ATOM 1427 O O . GLY A 1 181 ? 5.316 -25.141 -7.355 1 97.69 181 GLY A O 1
ATOM 1428 N N . VAL A 1 182 ? 4.508 -23.281 -6.449 1 98.56 182 VAL A N 1
ATOM 1429 C CA . VAL A 1 182 ? 3.115 -23.672 -6.602 1 98.56 182 VAL A CA 1
ATOM 1430 C C . VAL A 1 182 ? 2.896 -25.031 -5.938 1 98.56 182 VAL A C 1
ATOM 1432 O O . VAL A 1 182 ? 2.451 -25.984 -6.586 1 98.56 182 VAL A O 1
ATOM 1435 N N . ILE A 1 183 ? 3.111 -25.094 -4.652 1 98.56 183 ILE A N 1
ATOM 1436 C CA . ILE A 1 183 ? 3.023 -26.328 -3.893 1 98.56 183 ILE A CA 1
ATOM 1437 C C . ILE A 1 183 ? 1.761 -26.328 -3.035 1 98.56 183 ILE A C 1
ATOM 1439 O O . ILE A 1 183 ? 1.699 -25.641 -2.016 1 98.56 183 ILE A O 1
ATOM 1443 N N . PRO A 1 184 ? 0.755 -27.109 -3.389 1 98.56 184 PRO A N 1
ATOM 1444 C CA . PRO A 1 184 ? -0.451 -27.172 -2.559 1 98.56 184 PRO A CA 1
ATOM 1445 C C . PRO A 1 184 ? -0.202 -27.828 -1.204 1 98.56 184 PRO A C 1
ATOM 1447 O O . PRO A 1 184 ? 0.598 -28.766 -1.105 1 98.56 184 PRO A O 1
ATOM 1450 N N . ALA A 1 185 ? -0.877 -27.375 -0.214 1 98.69 185 ALA A N 1
ATOM 1451 C CA . ALA A 1 185 ? -0.877 -28.078 1.072 1 98.69 185 ALA A CA 1
ATOM 1452 C C . ALA A 1 185 ? -1.579 -29.422 0.968 1 98.69 185 ALA A C 1
ATOM 1454 O O . ALA A 1 185 ? -2.514 -29.578 0.181 1 98.69 185 ALA A O 1
ATOM 1455 N N . ASN A 1 186 ? -1.102 -30.344 1.758 1 98.44 186 ASN A N 1
ATOM 1456 C CA . ASN A 1 186 ? -1.827 -31.609 1.891 1 98.44 186 ASN A CA 1
ATOM 1457 C C . ASN A 1 186 ? -3.1 -31.438 2.715 1 98.44 186 ASN A C 1
ATOM 1459 O O . ASN A 1 186 ? -3.115 -30.672 3.691 1 98.44 186 ASN A O 1
ATOM 1463 N N . ILE A 1 187 ? -4.105 -32.156 2.268 1 98.31 187 ILE A N 1
ATOM 1464 C CA . ILE A 1 187 ? -5.391 -32.094 2.959 1 98.31 187 ILE A CA 1
ATOM 1465 C C . ILE A 1 187 ? -5.211 -32.469 4.426 1 98.31 187 ILE A C 1
ATOM 1467 O O . ILE A 1 187 ? -5.703 -31.781 5.32 1 98.31 187 ILE A O 1
ATOM 1471 N N . GLU A 1 188 ? -4.465 -33.562 4.695 1 98.31 188 GLU A N 1
ATOM 1472 C CA . GLU A 1 188 ? -4.262 -34.031 6.059 1 98.31 188 GLU A CA 1
ATOM 1473 C C . GLU A 1 188 ? -3.467 -33.031 6.891 1 98.31 188 GLU A C 1
ATOM 1475 O O . GLU A 1 188 ? -3.73 -32.844 8.078 1 98.31 188 GLU A O 1
ATOM 1480 N N . PHE A 1 189 ? -2.508 -32.469 6.289 1 98.69 189 PHE A N 1
ATOM 1481 C CA . PHE A 1 189 ? -1.705 -31.438 6.945 1 98.69 189 PHE A CA 1
ATOM 1482 C C . PHE A 1 189 ? -2.574 -30.25 7.371 1 98.69 189 PHE A C 1
ATOM 1484 O O . PHE A 1 189 ? -2.48 -29.781 8.508 1 98.69 189 PHE A O 1
ATOM 1491 N N . MET A 1 190 ? -3.479 -29.734 6.488 1 98.81 190 MET A N 1
ATOM 1492 C CA . MET A 1 190 ? -4.336 -28.594 6.77 1 98.81 190 MET A CA 1
ATOM 1493 C C . MET A 1 190 ? -5.348 -28.922 7.863 1 98.81 190 MET A C 1
ATOM 1495 O O . MET A 1 190 ? -5.637 -28.078 8.719 1 98.81 190 MET A O 1
ATOM 1499 N N . LYS A 1 191 ? -5.871 -30.109 7.789 1 98.31 191 LYS A N 1
ATOM 1500 C CA . LYS A 1 191 ? -6.793 -30.547 8.836 1 98.31 191 LYS A CA 1
ATOM 1501 C C . LYS A 1 191 ? -6.102 -30.594 10.195 1 98.31 191 LYS A C 1
ATOM 1503 O O . LYS A 1 191 ? -6.652 -30.125 11.195 1 98.31 191 LYS A O 1
ATOM 1508 N N . ALA A 1 192 ? -4.891 -31.172 10.188 1 98.75 192 ALA A N 1
ATOM 1509 C CA . ALA A 1 192 ? -4.109 -31.234 11.422 1 98.75 192 ALA A CA 1
ATOM 1510 C C . ALA A 1 192 ? -3.764 -29.844 11.93 1 98.75 192 ALA A C 1
ATOM 1512 O O . ALA A 1 192 ? -3.766 -29.594 13.133 1 98.75 192 ALA A O 1
ATOM 1513 N N . LEU A 1 193 ? -3.453 -28.969 11.062 1 98.75 193 LEU A N 1
ATOM 1514 C CA . LEU A 1 193 ? -3.127 -27.578 11.391 1 98.75 193 LEU A CA 1
ATOM 1515 C C . LEU A 1 193 ? -4.312 -26.891 12.062 1 98.75 193 LEU A C 1
ATOM 1517 O O . LEU A 1 193 ? -4.145 -26.219 13.078 1 98.75 193 LEU A O 1
ATOM 1521 N N . LYS A 1 194 ? -5.492 -27.031 11.484 1 98.62 194 LYS A N 1
ATOM 1522 C CA . LYS A 1 194 ? -6.707 -26.453 12.062 1 98.62 194 LYS A CA 1
ATOM 1523 C C . LYS A 1 194 ? -6.953 -27 13.469 1 98.62 194 LYS A C 1
ATOM 1525 O O . LYS A 1 194 ? -7.23 -26.234 14.391 1 98.62 194 LYS A O 1
ATOM 1530 N N . GLU A 1 195 ? -6.852 -28.281 13.57 1 98.44 195 GLU A N 1
ATOM 1531 C CA . GLU A 1 195 ? -7.062 -28.922 14.867 1 98.44 195 GLU A CA 1
ATOM 1532 C C . GLU A 1 195 ? -6.062 -28.406 15.898 1 98.44 195 GLU A C 1
ATOM 1534 O O . GLU A 1 195 ? -6.438 -28.078 17.031 1 98.44 195 GLU A O 1
ATOM 1539 N N . LYS A 1 196 ? -4.805 -28.359 15.531 1 98.69 196 LYS A N 1
ATOM 1540 C CA . LYS A 1 196 ? -3.748 -27.938 16.453 1 98.69 196 LYS A CA 1
ATOM 1541 C C . LYS A 1 196 ? -3.953 -26.484 16.891 1 98.69 196 LYS A C 1
ATOM 1543 O O . LYS A 1 196 ? -3.779 -26.156 18.062 1 98.69 196 LYS A O 1
ATOM 1548 N N . THR A 1 197 ? -4.289 -25.578 15.969 1 98.62 197 THR A N 1
ATOM 1549 C CA . THR A 1 197 ? -4.484 -24.172 16.312 1 98.62 197 THR A CA 1
ATOM 1550 C C . THR A 1 197 ? -5.723 -24 17.188 1 98.62 197 THR A C 1
ATOM 1552 O O . THR A 1 197 ? -5.738 -23.156 18.078 1 98.62 197 THR A O 1
ATOM 1555 N N . GLU A 1 198 ? -6.785 -24.797 16.938 1 97.88 198 GLU A N 1
ATOM 1556 C CA . GLU A 1 198 ? -7.973 -24.766 17.781 1 97.88 198 GLU A CA 1
ATOM 1557 C C . GLU A 1 198 ? -7.645 -25.219 19.203 1 97.88 198 GLU A C 1
ATOM 1559 O O . GLU A 1 198 ? -8.078 -24.594 20.172 1 97.88 198 GLU A O 1
ATOM 1564 N N . ASN A 1 199 ? -6.871 -26.25 19.281 1 98.25 199 ASN A N 1
ATOM 1565 C CA . ASN A 1 199 ? -6.52 -26.812 20.594 1 98.25 199 ASN A CA 1
ATOM 1566 C C . ASN A 1 199 ? -5.656 -25.844 21.391 1 98.25 199 ASN A C 1
ATOM 1568 O O . ASN A 1 199 ? -5.754 -25.781 22.625 1 98.25 199 ASN A O 1
ATOM 1572 N N . THR A 1 200 ? -4.797 -25.094 20.734 1 98.44 200 THR A N 1
ATOM 1573 C CA . THR A 1 200 ? -3.848 -24.234 21.422 1 98.44 200 THR A CA 1
ATOM 1574 C C . THR A 1 200 ? -4.41 -22.812 21.562 1 98.44 200 THR A C 1
ATOM 1576 O O . THR A 1 200 ? -3.857 -22 22.297 1 98.44 200 THR A O 1
ATOM 1579 N N . GLY A 1 201 ? -5.469 -22.531 20.859 1 97.81 201 GLY A N 1
ATOM 1580 C CA . GLY A 1 201 ? -6.039 -21.188 20.891 1 97.81 201 GLY A CA 1
ATOM 1581 C C . GLY A 1 201 ? -5.297 -20.203 20.016 1 97.81 201 GLY A C 1
ATOM 1582 O O . GLY A 1 201 ? -5.496 -19 20.125 1 97.81 201 GLY A O 1
ATOM 1583 N N . SER A 1 202 ? -4.375 -20.672 19.188 1 98.56 202 SER A N 1
ATOM 1584 C CA . SER A 1 202 ? -3.691 -19.828 18.203 1 98.56 202 SER A CA 1
ATOM 1585 C C . SER A 1 202 ? -4.617 -19.469 17.062 1 98.56 202 SER A C 1
ATOM 1587 O O . SER A 1 202 ? -5.469 -20.25 16.656 1 98.56 202 SER A O 1
ATOM 1589 N N . LEU A 1 203 ? -4.488 -18.25 16.562 1 98.81 203 LEU A N 1
ATOM 1590 C CA . LEU A 1 203 ? -5.297 -17.875 15.406 1 98.81 203 LEU A CA 1
ATOM 1591 C C . LEU A 1 203 ? -4.68 -18.391 14.117 1 98.81 203 LEU A C 1
ATOM 1593 O O . LEU A 1 203 ? -3.463 -18.328 13.93 1 98.81 203 LEU A O 1
ATOM 1597 N N . LEU A 1 204 ? -5.473 -19 13.297 1 98.88 204 LEU A N 1
ATOM 1598 C CA . LEU A 1 204 ? -5.051 -19.5 11.992 1 98.88 204 LEU A CA 1
ATOM 1599 C C . LEU A 1 204 ? -5.324 -18.469 10.906 1 98.88 204 LEU A C 1
ATOM 1601 O O . LEU A 1 204 ? -6.477 -18.109 10.656 1 98.88 204 LEU A O 1
ATOM 1605 N N . ILE A 1 205 ? -4.266 -17.969 10.273 1 98.94 205 ILE A N 1
ATOM 1606 C CA . ILE A 1 205 ? -4.348 -16.984 9.211 1 98.94 205 ILE A CA 1
ATOM 1607 C C . ILE A 1 205 ? -4.078 -17.641 7.859 1 98.94 205 ILE A C 1
ATOM 1609 O O . ILE A 1 205 ? -3.01 -18.219 7.652 1 98.94 205 ILE A O 1
ATOM 1613 N N . PHE A 1 206 ? -5.035 -17.594 6.953 1 98.94 206 PHE A N 1
ATOM 1614 C CA . PHE A 1 206 ? -4.801 -18.016 5.578 1 98.94 206 PHE A CA 1
ATOM 1615 C C . PHE A 1 206 ? -4.438 -16.828 4.699 1 98.94 206 PHE A C 1
ATOM 1617 O O . PHE A 1 206 ? -5.215 -15.875 4.578 1 98.94 206 PHE A O 1
ATOM 1624 N N . ASP A 1 207 ? -3.254 -16.906 4.164 1 98.94 207 ASP A N 1
ATOM 1625 C CA . ASP A 1 207 ? -2.828 -15.938 3.158 1 98.94 207 ASP A CA 1
ATOM 1626 C C . ASP A 1 207 ? -3.309 -16.344 1.768 1 98.94 207 ASP A C 1
ATOM 1628 O O . ASP A 1 207 ? -2.652 -17.141 1.087 1 98.94 207 ASP A O 1
ATOM 1632 N N . GLU A 1 208 ? -4.391 -15.758 1.342 1 98.81 208 GLU A N 1
ATOM 1633 C CA . GLU A 1 208 ? -4.973 -16.109 0.05 1 98.81 208 GLU A CA 1
ATOM 1634 C C . GLU A 1 208 ? -4.859 -14.953 -0.938 1 98.81 208 GLU A C 1
ATOM 1636 O O . GLU A 1 208 ? -5.715 -14.781 -1.807 1 98.81 208 GLU A O 1
ATOM 1641 N N . ILE A 1 209 ? -3.836 -14.172 -0.764 1 98.81 209 ILE A N 1
ATOM 1642 C CA . ILE A 1 209 ? -3.568 -13.039 -1.637 1 98.81 209 ILE A CA 1
ATOM 1643 C C . ILE A 1 209 ? -3.428 -13.516 -3.08 1 98.81 209 ILE A C 1
ATOM 1645 O O . ILE A 1 209 ? -3.969 -12.898 -4 1 98.81 209 ILE A O 1
ATOM 1649 N N . GLN A 1 210 ? -2.766 -14.586 -3.316 1 98.38 210 GLN A N 1
ATOM 1650 C CA . GLN A 1 210 ? -2.586 -15.094 -4.672 1 98.38 210 GLN A CA 1
ATOM 1651 C C . GLN A 1 210 ? -3.605 -16.188 -4.988 1 98.38 210 GLN A C 1
ATOM 1653 O O . GLN A 1 210 ? -4.125 -16.25 -6.105 1 98.38 210 GLN A O 1
ATOM 1658 N N . THR A 1 211 ? -4 -17.016 -4.004 1 98.69 211 THR A N 1
ATOM 1659 C CA . THR A 1 211 ? -4.773 -18.219 -4.242 1 98.69 211 THR A CA 1
ATOM 1660 C C . THR A 1 211 ? -6.27 -17.922 -4.285 1 98.69 211 THR A C 1
ATOM 1662 O O . THR A 1 211 ? -7.051 -18.688 -4.844 1 98.69 211 THR A O 1
ATOM 1665 N N . GLY A 1 212 ? -6.691 -16.844 -3.666 1 98.31 212 GLY A N 1
ATOM 1666 C CA . GLY A 1 212 ? -8.109 -16.625 -3.426 1 98.31 212 GLY A CA 1
ATOM 1667 C C . GLY A 1 212 ? -8.812 -15.953 -4.59 1 98.31 212 GLY A C 1
ATOM 1668 O O . GLY A 1 212 ? -8.219 -15.773 -5.66 1 98.31 212 GLY A O 1
ATOM 1669 N N . PHE A 1 213 ? -10.031 -15.766 -4.402 1 98.62 213 PHE A N 1
ATOM 1670 C CA . PHE A 1 213 ? -10.922 -15 -5.266 1 98.62 213 PHE A CA 1
ATOM 1671 C C . PHE A 1 213 ? -11.102 -15.695 -6.613 1 98.62 213 PHE A C 1
ATOM 1673 O O . PHE A 1 213 ? -11.047 -15.047 -7.66 1 98.62 213 PHE A O 1
ATOM 1680 N N . GLY A 1 214 ? -11.156 -17.031 -6.617 1 98.62 214 GLY A N 1
ATOM 1681 C CA . GLY A 1 214 ? -11.602 -17.812 -7.758 1 98.62 214 GLY A CA 1
ATOM 1682 C C . GLY A 1 214 ? -10.469 -18.5 -8.5 1 98.62 214 GLY A C 1
ATOM 1683 O O . GLY A 1 214 ? -10.688 -19.438 -9.266 1 98.62 214 GLY A O 1
ATOM 1684 N N . ARG A 1 215 ? -9.242 -18.094 -8.305 1 98.19 215 ARG A N 1
ATOM 1685 C CA . ARG A 1 215 ? -8.094 -18.484 -9.109 1 98.19 215 ARG A CA 1
ATOM 1686 C C . ARG A 1 215 ? -7.898 -20 -9.07 1 98.19 215 ARG A C 1
ATOM 1688 O O . ARG A 1 215 ? -7.539 -20.609 -10.086 1 98.19 215 ARG A O 1
ATOM 1695 N N . THR A 1 216 ? -8.148 -20.625 -7.918 1 98.75 216 THR A N 1
ATOM 1696 C CA . THR A 1 216 ? -7.789 -22.031 -7.727 1 98.75 216 THR A CA 1
ATOM 1697 C C . THR A 1 216 ? -8.977 -22.938 -8.016 1 98.75 216 THR A C 1
ATOM 1699 O O . THR A 1 216 ? -8.93 -24.141 -7.75 1 98.75 216 THR A O 1
ATOM 1702 N N . GLY A 1 217 ? -10.039 -22.375 -8.531 1 98.75 217 GLY A N 1
ATOM 1703 C CA . GLY A 1 217 ? -11.203 -23.172 -8.883 1 98.75 217 GLY A CA 1
ATOM 1704 C C . GLY A 1 217 ? -12.25 -23.234 -7.785 1 98.75 217 GLY A C 1
ATOM 1705 O O . GLY A 1 217 ? -13.312 -23.828 -7.957 1 98.75 217 GLY A O 1
ATOM 1706 N N . LYS A 1 218 ? -11.984 -22.719 -6.652 1 98.75 218 LYS A N 1
ATOM 1707 C CA . LYS A 1 218 ? -12.898 -22.359 -5.574 1 98.75 218 LYS A CA 1
ATOM 1708 C C . LYS A 1 218 ? -12.836 -20.859 -5.285 1 98.75 218 LYS A C 1
ATOM 1710 O O . LYS A 1 218 ? -11.836 -20.203 -5.578 1 98.75 218 LYS A O 1
ATOM 1715 N N . LEU A 1 219 ? -13.922 -20.312 -4.789 1 98.69 219 LEU A N 1
ATOM 1716 C CA . LEU A 1 219 ? -13.898 -18.891 -4.5 1 98.69 219 LEU A CA 1
ATOM 1717 C C . LEU A 1 219 ? -12.734 -18.531 -3.586 1 98.69 219 LEU A C 1
ATOM 1719 O O . LEU A 1 219 ? -12.055 -17.531 -3.805 1 98.69 219 LEU A O 1
ATOM 1723 N N . TRP A 1 220 ? -12.625 -19.312 -2.598 1 98.81 220 TRP A N 1
ATOM 1724 C CA . TRP A 1 220 ? -11.469 -19.266 -1.701 1 98.81 220 TRP A CA 1
ATOM 1725 C C . TRP A 1 220 ? -10.812 -20.625 -1.596 1 98.81 220 TRP A C 1
ATOM 1727 O O . TRP A 1 220 ? -11.492 -21.656 -1.466 1 98.81 220 TRP A O 1
ATOM 1737 N N . ALA A 1 221 ? -9.492 -20.641 -1.584 1 98.69 221 ALA A N 1
ATOM 1738 C CA . ALA A 1 221 ? -8.727 -21.891 -1.674 1 98.69 221 ALA A CA 1
ATOM 1739 C C . ALA A 1 221 ? -8.945 -22.75 -0.439 1 98.69 221 ALA A C 1
ATOM 1741 O O . ALA A 1 221 ? -8.852 -23.984 -0.512 1 98.69 221 ALA A O 1
ATOM 1742 N N . TYR A 1 222 ? -9.219 -22.125 0.683 1 98.19 222 TYR A N 1
ATOM 1743 C CA . TYR A 1 222 ? -9.398 -22.922 1.897 1 98.19 222 TYR A CA 1
ATOM 1744 C C . TYR A 1 222 ? -10.523 -23.922 1.731 1 98.19 222 TYR A C 1
ATOM 1746 O O . TYR A 1 222 ? -10.562 -24.953 2.428 1 98.19 222 TYR A O 1
ATOM 1754 N N . LYS A 1 223 ? -11.438 -23.719 0.815 1 98.31 223 LYS A N 1
ATOM 1755 C CA . LYS A 1 223 ? -12.578 -24.609 0.593 1 98.31 223 LYS A CA 1
ATOM 1756 C C . LYS A 1 223 ? -12.117 -25.969 0.043 1 98.31 223 LYS A C 1
ATOM 1758 O O . LYS A 1 223 ? -12.836 -26.953 0.152 1 98.31 223 LYS A O 1
ATOM 1763 N N . HIS A 1 224 ? -10.984 -26 -0.572 1 98.5 224 HIS A N 1
ATOM 1764 C CA . HIS A 1 224 ? -10.422 -27.281 -1.004 1 98.5 224 HIS A CA 1
ATOM 1765 C C . HIS A 1 224 ? -10.102 -28.172 0.189 1 98.5 224 HIS A C 1
ATOM 1767 O O . HIS A 1 224 ? -9.938 -29.375 0.037 1 98.5 224 HIS A O 1
ATOM 1773 N N . TYR A 1 225 ? -9.969 -27.594 1.354 1 97.81 225 TYR A N 1
ATOM 1774 C CA . TYR A 1 225 ? -9.492 -28.312 2.531 1 97.81 225 TYR A CA 1
ATOM 1775 C C . TYR A 1 225 ? -10.594 -28.453 3.572 1 97.81 225 TYR A C 1
ATOM 1777 O O . TYR A 1 225 ? -10.398 -29.078 4.613 1 97.81 225 TYR A O 1
ATOM 1785 N N . ASN A 1 226 ? -11.734 -27.859 3.354 1 94 226 ASN A N 1
ATOM 1786 C CA . ASN A 1 226 ? -12.906 -27.891 4.215 1 94 226 ASN A CA 1
ATOM 1787 C C . ASN A 1 226 ? -12.594 -27.391 5.621 1 94 226 ASN A C 1
ATOM 1789 O O . ASN A 1 226 ? -12.992 -28.016 6.609 1 94 226 ASN A O 1
ATOM 1793 N N . ILE A 1 227 ? -11.773 -26.438 5.699 1 96.19 227 ILE A N 1
ATOM 1794 C CA . ILE A 1 227 ? -11.484 -25.75 6.949 1 96.19 227 ILE A CA 1
ATOM 1795 C C . ILE A 1 227 ? -11.648 -24.25 6.758 1 96.19 227 ILE A C 1
ATOM 1797 O O . ILE A 1 227 ? -11.391 -23.719 5.668 1 96.19 227 ILE A O 1
ATOM 1801 N N . VAL A 1 228 ? -12.086 -23.594 7.773 1 97.44 228 VAL A N 1
ATOM 1802 C CA . VAL A 1 228 ? -12.242 -22.141 7.758 1 97.44 228 VAL A CA 1
ATOM 1803 C C . VAL A 1 228 ? -11.211 -21.484 8.672 1 97.44 228 VAL A C 1
ATOM 1805 O O . VAL A 1 228 ? -11.117 -21.828 9.859 1 97.44 228 VAL A O 1
ATOM 1808 N N . PRO A 1 229 ? -10.32 -20.625 8.164 1 98.44 229 PRO A N 1
ATOM 1809 C CA . PRO A 1 229 ? -9.359 -19.938 9.031 1 98.44 229 PRO A CA 1
ATOM 1810 C C . PRO A 1 229 ? -10.023 -18.906 9.945 1 98.44 229 PRO A C 1
ATOM 1812 O O . PRO A 1 229 ? -11.219 -18.625 9.805 1 98.44 229 PRO A O 1
ATOM 1815 N N . ASP A 1 230 ? -9.242 -18.375 10.875 1 98.62 230 ASP A N 1
ATOM 1816 C CA . ASP A 1 230 ? -9.727 -17.312 11.75 1 98.62 230 ASP A CA 1
ATOM 1817 C C . ASP A 1 230 ? -9.641 -15.945 11.07 1 98.62 230 ASP A C 1
ATOM 1819 O O . ASP A 1 230 ? -10.438 -15.055 11.359 1 98.62 230 ASP A O 1
ATOM 1823 N N . ILE A 1 231 ? -8.648 -15.766 10.273 1 98.88 231 ILE A N 1
ATOM 1824 C CA . ILE A 1 231 ? -8.398 -14.555 9.5 1 98.88 231 ILE A CA 1
ATOM 1825 C C . ILE A 1 231 ? -8 -14.922 8.078 1 98.88 231 ILE A C 1
ATOM 1827 O O . ILE A 1 231 ? -7.254 -15.883 7.863 1 98.88 231 ILE A O 1
ATOM 1831 N N . LEU A 1 232 ? -8.523 -14.242 7.105 1 98.94 232 LEU A N 1
ATOM 1832 C CA . LEU A 1 232 ? -8.164 -14.477 5.715 1 98.94 232 LEU A CA 1
ATOM 1833 C C . LEU A 1 232 ? -7.723 -13.18 5.039 1 98.94 232 LEU A C 1
ATOM 1835 O O . LEU A 1 232 ? -8.391 -12.156 5.16 1 98.94 232 LEU A O 1
ATOM 1839 N N . THR A 1 233 ? -6.574 -13.188 4.422 1 98.94 233 THR A N 1
ATOM 1840 C CA . THR A 1 233 ? -6.105 -12.039 3.658 1 98.94 233 THR A CA 1
ATOM 1841 C C . THR A 1 233 ? -6.324 -12.258 2.164 1 98.94 233 THR A C 1
ATOM 1843 O O . THR A 1 233 ? -6.168 -13.375 1.665 1 98.94 233 THR A O 1
ATOM 1846 N N . ALA A 1 234 ? -6.73 -11.258 1.487 1 98.81 234 ALA A N 1
ATOM 1847 C CA . ALA A 1 234 ? -6.961 -11.281 0.045 1 98.81 234 ALA A CA 1
ATOM 1848 C C . ALA A 1 234 ? -6.316 -10.078 -0.637 1 98.81 234 ALA A C 1
ATOM 1850 O O . ALA A 1 234 ? -6.117 -9.039 -0.012 1 98.81 234 ALA A O 1
ATOM 1851 N N . GLY A 1 235 ? -5.969 -10.195 -1.839 1 98.38 235 GLY A N 1
ATOM 1852 C CA . GLY A 1 235 ? -5.387 -9.148 -2.662 1 98.38 235 GLY A CA 1
ATOM 1853 C C . GLY A 1 235 ? -5.402 -9.477 -4.145 1 98.38 235 GLY A C 1
ATOM 1854 O O . GLY A 1 235 ? -6.285 -10.195 -4.617 1 98.38 235 GLY A O 1
ATOM 1855 N N . LYS A 1 236 ? -4.59 -8.859 -4.891 1 97.88 236 LYS A N 1
ATOM 1856 C CA . LYS A 1 236 ? -4.371 -9.102 -6.316 1 97.88 236 LYS A CA 1
ATOM 1857 C C . LYS A 1 236 ? -5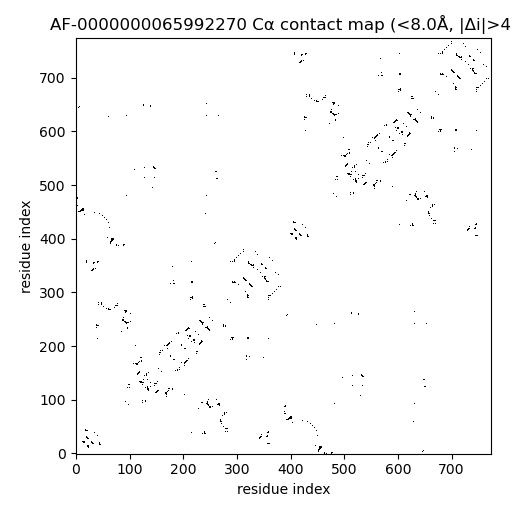.695 -9.141 -7.074 1 97.88 236 LYS A C 1
ATOM 1859 O O . LYS A 1 236 ? -6.258 -8.094 -7.402 1 97.88 236 LYS A O 1
ATOM 1864 N N . ALA A 1 237 ? -6.34 -10.258 -7.238 1 97.5 237 ALA A N 1
ATOM 1865 C CA . ALA A 1 237 ? -7.539 -10.438 -8.055 1 97.5 237 ALA A CA 1
ATOM 1866 C C . ALA A 1 237 ? -8.711 -9.648 -7.477 1 97.5 237 ALA A C 1
ATOM 1868 O O . ALA A 1 237 ? -9.555 -9.141 -8.219 1 97.5 237 ALA A O 1
ATOM 1869 N N . ILE A 1 238 ? -8.758 -9.492 -6.203 1 98.25 238 ILE A N 1
ATOM 1870 C CA . ILE A 1 238 ? -9.922 -8.922 -5.539 1 98.25 238 ILE A CA 1
ATOM 1871 C C . ILE A 1 238 ? -10.055 -7.445 -5.898 1 98.25 238 ILE A C 1
ATOM 1873 O O . ILE A 1 238 ? -11.141 -6.867 -5.793 1 98.25 238 ILE A O 1
ATOM 1877 N N . GLY A 1 239 ? -8.992 -6.793 -6.301 1 96.88 239 GLY A N 1
ATOM 1878 C CA . GLY A 1 239 ? -9.008 -5.387 -6.676 1 96.88 239 GLY A CA 1
ATOM 1879 C C . GLY A 1 239 ? -9.117 -5.172 -8.172 1 96.88 239 GLY A C 1
ATOM 1880 O O . GLY A 1 239 ? -9.227 -4.035 -8.641 1 96.88 239 GLY A O 1
ATOM 1881 N N . GLY A 1 240 ? -8.992 -6.266 -8.969 1 94.12 240 GLY A N 1
ATOM 1882 C CA . GLY A 1 240 ? -9.102 -6.18 -10.414 1 94.12 240 GLY A CA 1
ATOM 1883 C C . GLY A 1 240 ? -8.031 -5.309 -11.039 1 94.12 240 GLY A C 1
ATOM 1884 O O . GLY A 1 240 ? -8.266 -4.676 -12.07 1 94.12 240 GLY A O 1
ATOM 1885 N N . GLY A 1 241 ? -6.984 -5.117 -10.453 1 92.75 241 GLY A N 1
ATOM 1886 C CA . GLY A 1 241 ? -5.91 -4.301 -11 1 92.75 241 GLY A CA 1
ATOM 1887 C C . GLY A 1 241 ? -5.613 -3.072 -10.156 1 92.75 241 GLY A C 1
ATOM 1888 O O . GLY A 1 241 ? -4.516 -2.512 -10.242 1 92.75 241 GLY A O 1
ATOM 1889 N N . PHE A 1 242 ? -6.547 -2.609 -9.414 1 97 242 PHE A N 1
ATOM 1890 C CA . PHE A 1 242 ? -6.344 -1.464 -8.539 1 97 242 PHE A CA 1
ATOM 1891 C C . PHE A 1 242 ? -5.676 -1.891 -7.238 1 97 242 PHE A C 1
ATOM 1893 O O . PHE A 1 242 ? -5.984 -2.953 -6.691 1 97 242 PHE A O 1
ATOM 1900 N N . PRO A 1 243 ? -4.746 -1.103 -6.723 1 97.12 243 PRO A N 1
ATOM 1901 C CA . PRO A 1 243 ? -4.109 -1.454 -5.453 1 97.12 243 PRO A CA 1
ATOM 1902 C C . PRO A 1 243 ? -5.098 -1.513 -4.289 1 97.12 243 PRO A C 1
ATOM 1904 O O . PRO A 1 243 ? -5.645 -0.483 -3.889 1 97.12 243 PRO A O 1
ATOM 1907 N N . VAL A 1 244 ? -5.344 -2.684 -3.783 1 97.94 244 VAL A N 1
ATOM 1908 C CA . VAL A 1 244 ? -6.215 -2.893 -2.631 1 97.94 244 VAL A CA 1
ATOM 1909 C C . VAL A 1 244 ? -6.023 -4.309 -2.092 1 97.94 244 VAL A C 1
ATOM 1911 O O . VAL A 1 244 ? -5.66 -5.219 -2.838 1 97.94 244 VAL A O 1
ATOM 1914 N N . SER A 1 245 ? -6.109 -4.465 -0.867 1 98.44 245 SER A N 1
ATOM 1915 C CA . SER A 1 245 ? -6.195 -5.762 -0.202 1 98.44 245 SER A CA 1
ATOM 1916 C C . SER A 1 245 ? -7.309 -5.773 0.841 1 98.44 245 SER A C 1
ATOM 1918 O O . SER A 1 245 ? -7.812 -4.719 1.232 1 98.44 245 SER A O 1
ATOM 1920 N N . VAL A 1 246 ? -7.73 -6.902 1.21 1 98.75 246 VAL A N 1
ATOM 1921 C CA . VAL A 1 246 ? -8.812 -7.062 2.178 1 98.75 246 VAL A CA 1
ATOM 1922 C C . VAL A 1 246 ? -8.406 -8.078 3.242 1 98.75 246 VAL A C 1
ATOM 1924 O O . VAL A 1 246 ? -7.809 -9.109 2.93 1 98.75 246 VAL A O 1
ATOM 1927 N N . VAL A 1 247 ? -8.602 -7.785 4.473 1 98.81 247 VAL A N 1
ATOM 1928 C CA . VAL A 1 247 ? -8.57 -8.75 5.566 1 98.81 247 VAL A CA 1
ATOM 1929 C C . VAL A 1 247 ? -9.992 -9.062 6.02 1 98.81 247 VAL A C 1
ATOM 1931 O O . VAL A 1 247 ? -10.75 -8.156 6.383 1 98.81 247 VAL A O 1
ATOM 1934 N N . PHE A 1 248 ? -10.375 -10.297 5.926 1 98.88 248 PHE A N 1
ATOM 1935 C CA . PHE A 1 248 ? -11.68 -10.75 6.391 1 98.88 248 PHE A CA 1
ATOM 1936 C C . PHE A 1 248 ? -11.586 -11.297 7.812 1 98.88 248 PHE A C 1
ATOM 1938 O O . PHE A 1 248 ? -10.648 -12.031 8.141 1 98.88 248 PHE A O 1
ATOM 1945 N N . LEU A 1 249 ? -12.539 -10.922 8.602 1 98.56 249 LEU A N 1
ATOM 1946 C CA . LEU A 1 249 ? -12.555 -11.289 10.008 1 98.56 249 LEU A CA 1
ATOM 1947 C C . LEU A 1 249 ? -13.953 -11.688 10.453 1 98.56 249 LEU A C 1
ATOM 1949 O O . LEU A 1 249 ? -14.945 -11.102 10 1 98.56 249 LEU A O 1
ATOM 1953 N N . PRO A 1 250 ? -14.055 -12.648 11.375 1 98.44 250 PRO A N 1
ATOM 1954 C CA . PRO A 1 250 ? -15.352 -12.883 12.023 1 98.44 250 PRO A CA 1
ATOM 1955 C C . PRO A 1 250 ? -15.695 -11.82 13.055 1 98.44 250 PRO A C 1
ATOM 1957 O O . PRO A 1 250 ? -14.82 -11.07 13.492 1 98.44 250 PRO A O 1
ATOM 1960 N N . ASP A 1 251 ? -16.922 -11.797 13.508 1 98 251 ASP A N 1
ATOM 1961 C CA . ASP A 1 251 ? -17.422 -10.805 14.453 1 98 251 ASP A CA 1
ATOM 1962 C C . ASP A 1 251 ? -16.625 -10.844 15.758 1 98 251 ASP A C 1
ATOM 1964 O O . ASP A 1 251 ? -16.266 -9.797 16.297 1 98 251 ASP A O 1
ATOM 1968 N N . HIS A 1 252 ? -16.312 -12.039 16.219 1 97.44 252 HIS A N 1
ATOM 1969 C CA . HIS A 1 252 ? -15.727 -12.164 17.547 1 97.44 252 HIS A CA 1
ATOM 1970 C C . HIS A 1 252 ? -14.305 -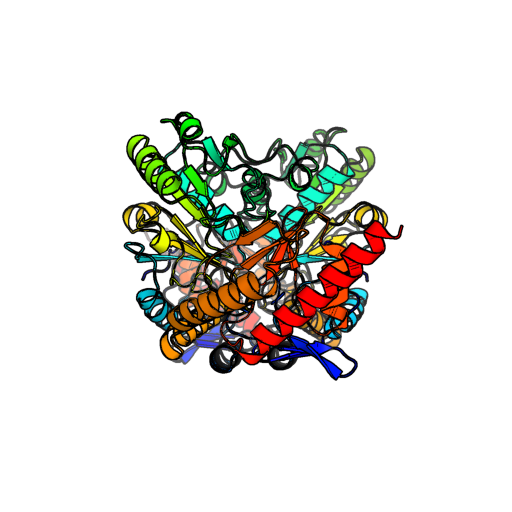11.617 17.578 1 97.44 252 HIS A C 1
ATOM 1972 O O . HIS A 1 252 ? -13.789 -11.273 18.641 1 97.44 252 HIS A O 1
ATOM 1978 N N . ILE A 1 253 ? -13.633 -11.5 16.438 1 97.94 253 ILE A N 1
ATOM 1979 C CA . ILE A 1 253 ? -12.32 -10.875 16.344 1 97.94 253 ILE A CA 1
ATOM 1980 C C . ILE A 1 253 ? -12.469 -9.391 16.047 1 97.94 253 ILE A C 1
ATOM 1982 O O . ILE A 1 253 ? -11.891 -8.547 16.75 1 97.94 253 ILE A O 1
ATOM 1986 N N . ALA A 1 254 ? -13.297 -9.039 15.086 1 97.75 254 ALA A N 1
ATOM 1987 C CA . ALA A 1 254 ? -13.484 -7.668 14.617 1 97.75 254 ALA A CA 1
ATOM 1988 C C . ALA A 1 254 ? -13.992 -6.77 15.75 1 97.75 254 ALA A C 1
ATOM 1990 O O . ALA A 1 254 ? -13.594 -5.609 15.852 1 97.75 254 ALA A O 1
ATOM 1991 N N . ASN A 1 255 ? -14.828 -7.262 16.609 1 96.19 255 ASN A N 1
ATOM 1992 C CA . ASN A 1 255 ? -15.445 -6.48 17.672 1 96.19 255 ASN A CA 1
ATOM 1993 C C . ASN A 1 255 ? -14.43 -6.105 18.75 1 96.19 255 ASN A C 1
ATOM 1995 O O . ASN A 1 255 ? -14.703 -5.238 19.594 1 96.19 255 ASN A O 1
ATOM 1999 N N . LYS A 1 256 ? -13.281 -6.734 18.703 1 95.69 256 LYS A N 1
ATOM 2000 C CA . LYS A 1 256 ? -12.242 -6.441 19.688 1 95.69 256 LYS A CA 1
ATOM 2001 C C . LYS A 1 256 ? -11.258 -5.406 19.156 1 95.69 256 LYS A C 1
ATOM 2003 O O . LYS A 1 256 ? -10.359 -4.961 19.875 1 95.69 256 LYS A O 1
ATOM 2008 N N . LEU A 1 257 ? -11.406 -5.066 17.922 1 95.19 257 LEU A N 1
ATOM 2009 C CA . LEU A 1 257 ? -10.602 -4.004 17.328 1 95.19 257 LEU A CA 1
ATOM 2010 C C . LEU A 1 257 ? -11.234 -2.639 17.594 1 95.19 257 LEU A C 1
ATOM 2012 O O . LEU A 1 257 ? -12.461 -2.51 17.609 1 95.19 257 LEU A O 1
ATOM 2016 N N . GLU A 1 258 ? -10.406 -1.652 17.797 1 91.88 258 GLU A N 1
ATOM 2017 C CA . GLU A 1 258 ? -10.867 -0.308 18.141 1 91.88 258 GLU A CA 1
ATOM 2018 C C . GLU A 1 258 ? -10.234 0.736 17.219 1 91.88 258 GLU A C 1
ATOM 2020 O O . GLU A 1 258 ? -9.266 0.447 16.516 1 91.88 258 GLU A O 1
ATOM 2025 N N . GLU A 1 259 ? -10.836 1.879 17.328 1 89.19 259 GLU A N 1
ATOM 2026 C CA . GLU A 1 259 ? -10.25 3.023 16.625 1 89.19 259 GLU A CA 1
ATOM 2027 C C . GLU A 1 259 ? -8.797 3.227 17.031 1 89.19 259 GLU A C 1
ATOM 2029 O O . GLU A 1 259 ? -8.453 3.145 18.219 1 89.19 259 GLU A O 1
ATOM 2034 N N . GLY A 1 260 ? -7.953 3.359 16 1 88.88 260 GLY A N 1
ATOM 2035 C CA . GLY A 1 260 ? -6.551 3.611 16.297 1 88.88 260 GLY A CA 1
ATOM 2036 C C . GLY A 1 260 ? -5.703 2.354 16.281 1 88.88 260 GLY A C 1
ATOM 2037 O O . GLY A 1 260 ? -4.473 2.43 16.203 1 88.88 260 GLY A O 1
ATOM 2038 N N . ASP A 1 261 ? -6.242 1.174 16.359 1 91.81 261 ASP A N 1
ATOM 2039 C CA . ASP A 1 261 ? -5.488 -0.076 16.359 1 91.81 261 ASP A CA 1
ATOM 2040 C C . ASP A 1 261 ? -4.699 -0.244 15.062 1 91.81 261 ASP A C 1
ATOM 2042 O O . ASP A 1 261 ? -3.678 -0.935 15.039 1 91.81 261 ASP A O 1
ATOM 2046 N N . HIS A 1 262 ? -5.219 0.325 14.094 1 93.44 262 HIS A N 1
ATOM 2047 C CA . HIS A 1 262 ? -4.574 0.374 12.789 1 93.44 262 HIS A CA 1
ATOM 2048 C C . HIS A 1 262 ? -5.023 1.598 12 1 93.44 262 HIS A C 1
ATOM 2050 O O . HIS A 1 262 ? -5.57 2.545 12.57 1 93.44 262 HIS A O 1
ATOM 2056 N N . GLY A 1 263 ? -4.578 1.732 10.773 1 90.88 263 GLY A N 1
ATOM 2057 C CA . GLY A 1 263 ? -4.945 2.869 9.945 1 90.88 263 GLY A CA 1
ATOM 2058 C C . GLY A 1 263 ? -4.223 2.896 8.609 1 90.88 263 GLY A C 1
ATOM 2059 O O . GLY A 1 263 ? -3.125 2.352 8.484 1 90.88 263 GLY A O 1
ATOM 2060 N N . SER A 1 264 ? -4.906 3.488 7.77 1 91.31 264 SER A N 1
ATOM 2061 C CA . SER A 1 264 ? -4.355 3.648 6.426 1 91.31 264 SER A CA 1
ATOM 2062 C C . SER A 1 264 ? -4.98 4.84 5.711 1 91.31 264 SER A C 1
ATOM 2064 O O . SER A 1 264 ? -6.203 4.996 5.703 1 91.31 264 SER A O 1
ATOM 2066 N N . THR A 1 265 ? -4.109 5.68 5.148 1 88.38 265 THR A N 1
ATOM 2067 C CA . THR A 1 265 ? -4.59 6.832 4.391 1 88.38 265 THR A CA 1
ATOM 2068 C C . THR A 1 265 ? -5.395 6.383 3.174 1 88.38 265 THR A C 1
ATOM 2070 O O . THR A 1 265 ? -6.473 6.922 2.904 1 88.38 265 THR A O 1
ATOM 2073 N N . TYR A 1 266 ? -4.941 5.348 2.564 1 91.19 266 TYR A N 1
ATOM 2074 C CA . TYR A 1 266 ? -5.555 4.934 1.309 1 91.19 266 TYR A CA 1
ATOM 2075 C C . TYR A 1 266 ? -6.434 3.703 1.51 1 91.19 266 TYR A C 1
ATOM 2077 O O . TYR A 1 266 ? -7.211 3.338 0.628 1 91.19 266 TYR A O 1
ATOM 2085 N N . GLY A 1 267 ? -6.199 3.047 2.656 1 93 267 GLY A N 1
ATOM 2086 C CA . GLY A 1 267 ? -7.031 1.881 2.902 1 93 267 GLY A CA 1
ATOM 2087 C C . GLY A 1 267 ? -8.516 2.205 2.949 1 93 267 GLY A C 1
ATOM 2088 O O . GLY A 1 267 ? -8.961 2.98 3.797 1 93 267 GLY A O 1
ATOM 2089 N N . GLY A 1 268 ? -9.266 1.688 2.012 1 94 268 GLY A N 1
ATOM 2090 C CA . GLY A 1 268 ? -10.688 1.954 1.955 1 94 268 GLY A CA 1
ATOM 2091 C C . GLY A 1 268 ? -11.031 3.234 1.215 1 94 268 GLY A C 1
ATOM 2092 O O . GLY A 1 268 ? -12.047 3.873 1.501 1 94 268 GLY A O 1
ATOM 2093 N N . ASN A 1 269 ? -10.125 3.729 0.402 1 95.75 269 ASN A N 1
ATOM 2094 C CA . ASN A 1 269 ? -10.484 4.871 -0.427 1 95.75 269 ASN A CA 1
ATOM 2095 C C . ASN A 1 269 ? -11.562 4.508 -1.446 1 95.75 269 ASN A C 1
ATOM 2097 O O . ASN A 1 269 ? -11.734 3.336 -1.778 1 95.75 269 ASN A O 1
ATOM 2101 N N . PRO A 1 270 ? -12.289 5.496 -1.946 1 98.06 270 PRO A N 1
ATOM 2102 C CA . PRO A 1 270 ? -13.438 5.219 -2.812 1 98.06 270 PRO A CA 1
ATOM 2103 C C . PRO A 1 270 ? -13.055 4.438 -4.066 1 98.06 270 PRO A C 1
ATOM 2105 O O . PRO A 1 270 ? -13.844 3.635 -4.566 1 98.06 270 PRO A O 1
ATOM 2108 N N . MET A 1 271 ? -11.891 4.672 -4.617 1 98.25 271 MET A N 1
ATOM 2109 C CA . MET A 1 271 ? -11.445 3.949 -5.805 1 98.25 271 MET A CA 1
ATOM 2110 C C . MET A 1 271 ? -11.289 2.461 -5.508 1 98.25 271 MET A C 1
ATOM 2112 O O . MET A 1 271 ? -11.68 1.617 -6.312 1 98.25 271 MET A O 1
ATOM 2116 N N . ALA A 1 272 ? -10.656 2.172 -4.375 1 98.19 272 ALA A N 1
ATOM 2117 C CA . ALA A 1 272 ? -10.516 0.783 -3.945 1 98.19 272 ALA A CA 1
ATOM 2118 C C . ALA A 1 272 ? -11.875 0.12 -3.771 1 98.19 272 ALA A C 1
ATOM 2120 O O . ALA A 1 272 ? -12.07 -1.027 -4.18 1 98.19 272 ALA A O 1
ATOM 2121 N N . MET A 1 273 ? -12.82 0.858 -3.174 1 98.62 273 MET A N 1
ATOM 2122 C CA . MET A 1 273 ? -14.164 0.331 -2.979 1 98.62 273 MET A CA 1
ATOM 2123 C C . MET A 1 273 ? -14.828 0.022 -4.316 1 98.62 273 MET A C 1
ATOM 2125 O O . MET A 1 273 ? -15.492 -1.009 -4.465 1 98.62 273 MET A O 1
ATOM 2129 N N . ALA A 1 274 ? -14.617 0.91 -5.246 1 98.81 274 ALA A N 1
ATOM 2130 C CA . ALA A 1 274 ? -15.164 0.703 -6.582 1 98.81 274 ALA A CA 1
ATOM 2131 C C . ALA A 1 274 ? -14.547 -0.519 -7.25 1 98.81 274 ALA A C 1
ATOM 2133 O O . ALA A 1 274 ? -15.242 -1.318 -7.875 1 98.81 274 ALA A O 1
ATOM 2134 N N . ALA A 1 275 ? -13.281 -0.643 -7.145 1 98.75 275 ALA A N 1
ATOM 2135 C CA . ALA A 1 275 ? -12.562 -1.761 -7.75 1 98.75 275 ALA A CA 1
ATOM 2136 C C . ALA A 1 275 ? -13.039 -3.094 -7.18 1 98.75 275 ALA A C 1
ATOM 2138 O O . ALA A 1 275 ? -13.312 -4.035 -7.926 1 98.75 275 ALA A O 1
ATOM 2139 N N . VAL A 1 276 ? -13.094 -3.158 -5.855 1 98.88 276 VAL A N 1
ATOM 2140 C CA . VAL A 1 276 ? -13.523 -4.383 -5.184 1 98.88 276 VAL A CA 1
ATOM 2141 C C . VAL A 1 276 ? -14.961 -4.711 -5.574 1 98.88 276 VAL A C 1
ATOM 2143 O O . VAL A 1 276 ? -15.297 -5.867 -5.84 1 98.88 276 VAL A O 1
ATOM 2146 N N . THR A 1 277 ? -15.82 -3.674 -5.602 1 98.88 277 THR A N 1
ATOM 2147 C CA . THR A 1 277 ? -17.203 -3.863 -6.027 1 98.88 277 THR A CA 1
ATOM 2148 C C . THR A 1 277 ? -17.266 -4.484 -7.418 1 98.88 277 THR A C 1
ATOM 2150 O O . THR A 1 277 ? -17.953 -5.488 -7.629 1 98.88 277 THR A O 1
ATOM 2153 N N . ALA A 1 278 ? -16.562 -3.891 -8.312 1 98.88 278 ALA A N 1
ATOM 2154 C CA . ALA A 1 278 ? -16.562 -4.332 -9.703 1 98.88 278 ALA A CA 1
ATOM 2155 C C . ALA A 1 278 ? -16.031 -5.758 -9.828 1 98.88 278 ALA A C 1
ATOM 2157 O O . ALA A 1 278 ? -16.594 -6.57 -10.57 1 98.88 278 ALA A O 1
ATOM 2158 N N . ALA A 1 279 ? -14.977 -6.059 -9.156 1 98.88 279 ALA A N 1
ATOM 2159 C CA . ALA A 1 279 ? -14.398 -7.398 -9.188 1 98.88 279 ALA A CA 1
ATOM 2160 C C . ALA A 1 279 ? -15.406 -8.438 -8.703 1 98.88 279 ALA A C 1
ATOM 2162 O O . ALA A 1 279 ? -15.539 -9.508 -9.297 1 98.88 279 ALA A O 1
ATOM 2163 N N . CYS A 1 280 ? -16.047 -8.125 -7.57 1 98.81 280 CYS A N 1
ATOM 2164 C CA . CYS A 1 280 ? -17.062 -9.023 -7.051 1 98.81 280 CYS A CA 1
ATOM 2165 C C . CYS A 1 280 ? -18.156 -9.266 -8.086 1 98.81 280 CYS A C 1
ATOM 2167 O O . CYS A 1 280 ? -18.625 -10.398 -8.258 1 98.81 280 CYS A O 1
ATOM 2169 N N . LYS A 1 281 ? -18.547 -8.242 -8.758 1 98.75 281 LYS A N 1
ATOM 2170 C CA . LYS A 1 281 ? -19.594 -8.359 -9.773 1 98.75 281 LYS A CA 1
ATOM 2171 C C . LYS A 1 281 ? -19.125 -9.227 -10.938 1 98.75 281 LYS A C 1
ATOM 2173 O O . LYS A 1 281 ? -19.906 -10.023 -11.477 1 98.75 281 LYS A O 1
ATOM 2178 N N . VAL A 1 282 ? -17.906 -9.078 -11.328 1 98.75 282 VAL A N 1
ATOM 2179 C CA . VAL A 1 282 ? -17.344 -9.891 -12.406 1 98.75 282 VAL A CA 1
ATOM 2180 C C . VAL A 1 282 ? -17.375 -11.367 -12.008 1 98.75 282 VAL A C 1
ATOM 2182 O O . VAL A 1 282 ? -17.797 -12.219 -12.797 1 98.75 282 VAL A O 1
ATOM 2185 N N . ILE A 1 283 ? -16.953 -11.672 -10.781 1 98.5 283 ILE A N 1
ATOM 2186 C CA . ILE A 1 283 ? -16.891 -13.047 -10.281 1 98.5 283 ILE A CA 1
ATOM 2187 C C . ILE A 1 283 ? -18.266 -13.703 -10.406 1 98.5 283 ILE A C 1
ATOM 2189 O O . ILE A 1 283 ? -18.375 -14.852 -10.836 1 98.5 283 ILE A O 1
ATOM 2193 N N . GLU A 1 284 ? -19.234 -12.977 -10.016 1 97.56 284 GLU A N 1
ATOM 2194 C CA . GLU A 1 284 ? -20.594 -13.5 -10 1 97.56 284 GLU A CA 1
ATOM 2195 C C . GLU A 1 284 ? -21.172 -13.578 -11.406 1 97.56 284 GLU A C 1
ATOM 2197 O O . GLU A 1 284 ? -21.656 -14.633 -11.828 1 97.56 284 GLU A O 1
ATOM 2202 N N . LYS A 1 285 ? -21.094 -12.5 -12.148 1 98 285 LYS A N 1
ATOM 2203 C CA . LYS A 1 285 ? -21.766 -12.367 -13.438 1 98 285 LYS A CA 1
ATOM 2204 C C . LYS A 1 285 ? -21.156 -13.32 -14.469 1 98 285 LYS A C 1
ATOM 2206 O O . LYS A 1 285 ? -21.875 -13.844 -15.328 1 98 285 LYS A O 1
ATOM 2211 N N . GLU A 1 286 ? -19.875 -13.562 -14.352 1 98.06 286 GLU A N 1
ATOM 2212 C CA . GLU A 1 286 ? -19.188 -14.328 -15.383 1 98.06 286 GLU A CA 1
ATOM 2213 C C . GLU A 1 286 ? -18.891 -15.75 -14.906 1 98.06 286 GLU A C 1
ATOM 2215 O O . GLU A 1 286 ? -18.172 -16.5 -15.578 1 98.06 286 GLU A O 1
ATOM 2220 N N . ASN A 1 287 ? -19.406 -16.141 -13.773 1 98.31 287 ASN A N 1
ATOM 2221 C CA . ASN A 1 287 ? -19.172 -17.469 -13.211 1 98.31 287 ASN A CA 1
ATOM 2222 C C . ASN A 1 287 ? -17.688 -17.828 -13.227 1 98.31 287 ASN A C 1
ATOM 2224 O O . ASN A 1 287 ? -17.312 -18.891 -13.727 1 98.31 287 ASN A O 1
ATOM 2228 N N . VAL A 1 288 ? -16.906 -16.953 -12.766 1 98.81 288 VAL A N 1
ATOM 2229 C CA . VAL A 1 288 ? -15.453 -17.016 -12.875 1 98.81 288 VAL A CA 1
ATOM 2230 C C . VAL A 1 288 ? -14.938 -18.266 -12.164 1 98.81 288 VAL A C 1
ATOM 2232 O O . VAL A 1 288 ? -14.031 -18.938 -12.656 1 98.81 288 VAL A O 1
ATOM 2235 N N . VAL A 1 289 ? -15.469 -18.609 -11.008 1 98.75 289 VAL A N 1
ATOM 2236 C CA . VAL A 1 289 ? -15.016 -19.734 -10.188 1 98.75 289 VAL A CA 1
ATOM 2237 C C . VAL A 1 289 ? -15.18 -21.031 -10.961 1 98.75 289 VAL A C 1
ATOM 2239 O O . VAL A 1 289 ? -14.25 -21.844 -11.031 1 98.75 289 VAL A O 1
ATOM 2242 N N . GLU A 1 290 ? -16.281 -21.234 -11.523 1 98.69 290 GLU A N 1
ATOM 2243 C CA . GLU A 1 290 ? -16.547 -22.438 -12.305 1 98.69 290 GLU A CA 1
ATOM 2244 C C . GLU A 1 290 ? -15.641 -22.516 -13.531 1 98.69 290 GLU A C 1
ATOM 2246 O O . GLU A 1 290 ? -15.117 -23.578 -13.859 1 98.69 290 GLU A O 1
ATOM 2251 N N . GLN A 1 291 ? -15.492 -21.406 -14.18 1 98.81 291 GLN A N 1
ATOM 2252 C CA . GLN A 1 291 ? -14.609 -21.375 -15.344 1 98.81 291 GLN A CA 1
ATOM 2253 C C . GLN A 1 291 ? -13.172 -21.719 -14.953 1 98.81 291 GLN A C 1
ATOM 2255 O O . GLN A 1 291 ? -12.516 -22.516 -15.641 1 98.81 291 GLN A O 1
ATOM 2260 N N . ALA A 1 292 ? -12.727 -21.141 -13.852 1 98.88 292 ALA A N 1
ATOM 2261 C CA . ALA A 1 292 ? -11.359 -21.422 -13.406 1 98.88 292 ALA A CA 1
ATOM 2262 C C . ALA A 1 292 ? -11.188 -22.906 -13.078 1 98.88 292 ALA A C 1
ATOM 2264 O O . ALA A 1 292 ? -10.133 -23.484 -13.344 1 98.88 292 ALA A O 1
ATOM 2265 N N . ASN A 1 293 ? -12.18 -23.438 -12.445 1 98.81 293 ASN A N 1
ATOM 2266 C CA . ASN A 1 293 ? -12.148 -24.859 -12.117 1 98.81 293 ASN A CA 1
ATOM 2267 C C . ASN A 1 293 ? -12.078 -25.719 -13.375 1 98.81 293 ASN A C 1
ATOM 2269 O O . ASN A 1 293 ? -11.188 -26.562 -13.508 1 98.81 293 ASN A O 1
ATOM 2273 N N . GLN A 1 294 ? -12.945 -25.516 -14.312 1 98.81 294 GLN A N 1
ATOM 2274 C CA . GLN A 1 294 ? -13.039 -26.297 -15.531 1 98.81 294 GLN A CA 1
ATOM 2275 C C . GLN A 1 294 ? -11.812 -26.094 -16.422 1 98.81 294 GLN A C 1
ATOM 2277 O O . GLN A 1 294 ? -11.188 -27.062 -16.875 1 98.81 294 GLN A O 1
ATOM 2282 N N . LYS A 1 295 ? -11.516 -24.891 -16.688 1 98.88 295 LYS A N 1
ATOM 2283 C CA . LYS A 1 295 ? -10.383 -24.562 -17.562 1 98.88 295 LYS A CA 1
ATOM 2284 C C . LYS A 1 295 ? -9.062 -24.969 -16.906 1 98.88 295 LYS A C 1
ATOM 2286 O O . LYS A 1 295 ? -8.125 -25.359 -17.609 1 98.88 295 LYS A O 1
ATOM 2291 N N . GLY A 1 296 ? -9.008 -24.828 -15.531 1 98.81 296 GLY A N 1
ATOM 2292 C CA . GLY A 1 296 ? -7.832 -25.312 -14.836 1 98.81 296 GLY A CA 1
ATOM 2293 C C . GLY A 1 296 ? -7.598 -26.797 -15.031 1 98.81 296 GLY A C 1
ATOM 2294 O O . GLY A 1 296 ? -6.469 -27.234 -15.273 1 98.81 296 GLY A O 1
ATOM 2295 N N . GLN A 1 297 ? -8.641 -27.547 -14.914 1 98.56 297 GLN A N 1
ATOM 2296 C CA . GLN A 1 297 ? -8.555 -28.984 -15.125 1 98.56 297 GLN A CA 1
ATOM 2297 C C . GLN A 1 297 ? -8.164 -29.297 -16.562 1 98.56 297 GLN A C 1
ATOM 2299 O O . GLN A 1 297 ? -7.305 -30.156 -16.812 1 98.56 297 GLN A O 1
ATOM 2304 N N . GLN A 1 298 ? -8.797 -28.641 -17.484 1 98.75 298 GLN A N 1
ATOM 2305 C CA . GLN A 1 298 ? -8.516 -28.844 -18.891 1 98.75 298 GLN A CA 1
ATOM 2306 C C . GLN A 1 298 ? -7.047 -28.547 -19.203 1 98.75 298 GLN A C 1
ATOM 2308 O O . GLN A 1 298 ? -6.379 -29.328 -19.891 1 98.75 298 GLN A O 1
ATOM 2313 N N . PHE A 1 299 ? -6.586 -27.422 -18.781 1 98.88 299 PHE A N 1
ATOM 2314 C CA . PHE A 1 299 ? -5.223 -26.984 -19.062 1 98.88 299 PHE A CA 1
ATOM 2315 C C . PHE A 1 299 ? -4.211 -27.938 -18.438 1 98.88 299 PHE A C 1
ATOM 2317 O O . PHE A 1 299 ? -3.229 -28.312 -19.078 1 98.88 299 PHE A O 1
ATOM 2324 N N . SER A 1 300 ? -4.449 -28.312 -17.188 1 98.75 300 SER A N 1
ATOM 2325 C CA . SER A 1 300 ? -3.58 -29.281 -16.516 1 98.75 300 SER A CA 1
ATOM 2326 C C . SER A 1 300 ? -3.529 -30.609 -17.281 1 98.75 300 SER A C 1
ATOM 2328 O O . SER A 1 300 ? -2.459 -31.188 -17.438 1 98.75 300 SER A O 1
ATOM 2330 N N . ASN A 1 301 ? -4.68 -31.047 -17.734 1 98.69 301 ASN A N 1
ATOM 2331 C CA . ASN A 1 301 ? -4.738 -32.281 -18.5 1 98.69 301 ASN A CA 1
ATOM 2332 C C . ASN A 1 301 ? -3.943 -32.188 -19.797 1 98.69 301 ASN A C 1
ATOM 2334 O O . ASN A 1 301 ? -3.232 -33.125 -20.172 1 98.69 301 ASN A O 1
ATOM 2338 N N . ILE A 1 302 ? -4.113 -31.094 -20.469 1 98.88 302 ILE A N 1
ATOM 2339 C CA . ILE A 1 302 ? -3.381 -30.859 -21.719 1 98.88 302 ILE A CA 1
ATOM 2340 C C . ILE A 1 302 ? -1.88 -30.891 -21.438 1 98.88 302 ILE A C 1
ATOM 2342 O O . ILE A 1 302 ? -1.125 -31.547 -22.156 1 98.88 302 ILE A O 1
ATOM 2346 N N . LEU A 1 303 ? -1.435 -30.219 -20.391 1 98.88 303 LEU A N 1
ATOM 2347 C CA . LEU A 1 303 ? -0.02 -30.141 -20.047 1 98.88 303 LEU A CA 1
ATOM 2348 C C . LEU A 1 303 ? 0.521 -31.516 -19.672 1 98.88 303 LEU A C 1
ATOM 2350 O O . LEU A 1 303 ? 1.576 -31.922 -20.172 1 98.88 303 LEU A O 1
ATOM 2354 N N . VAL A 1 304 ? -0.209 -32.219 -18.797 1 98.69 304 VAL A N 1
ATOM 2355 C CA . VAL A 1 304 ? 0.23 -33.531 -18.328 1 98.69 304 VAL A CA 1
ATOM 2356 C C . VAL A 1 304 ? 0.375 -34.5 -19.516 1 98.69 304 VAL A C 1
ATOM 2358 O O . VAL A 1 304 ? 1.379 -35.188 -19.641 1 98.69 304 VAL A O 1
ATOM 2361 N N . LYS A 1 305 ? -0.597 -34.438 -20.375 1 98.56 305 LYS A N 1
ATOM 2362 C CA . LYS A 1 305 ? -0.582 -35.344 -21.531 1 98.56 305 LYS A CA 1
ATOM 2363 C C . LYS A 1 305 ? 0.535 -34.969 -22.5 1 98.56 305 LYS A C 1
ATOM 2365 O O . LYS A 1 305 ? 1.298 -35.812 -22.953 1 98.56 305 LYS A O 1
ATOM 2370 N N . ASN A 1 306 ? 0.636 -33.719 -22.828 1 98.56 306 ASN A N 1
ATOM 2371 C CA . ASN A 1 306 ? 1.562 -33.25 -23.859 1 98.56 306 ASN A CA 1
ATOM 2372 C C . ASN A 1 306 ? 3.012 -33.375 -23.391 1 98.56 306 ASN A C 1
ATOM 2374 O O . ASN A 1 306 ? 3.924 -33.469 -24.219 1 98.56 306 ASN A O 1
ATOM 2378 N N . LEU A 1 307 ? 3.26 -33.344 -22.062 1 98.44 307 LEU A N 1
ATOM 2379 C CA . LEU A 1 307 ? 4.621 -33.312 -21.547 1 98.44 307 LEU A CA 1
ATOM 2380 C C . LEU A 1 307 ? 4.996 -34.656 -20.922 1 98.44 307 LEU A C 1
ATOM 2382 O O . LEU A 1 307 ? 6.086 -34.812 -20.375 1 98.44 307 LEU A O 1
ATOM 2386 N N . ALA A 1 308 ? 4.195 -35.656 -21.031 1 97.44 308 ALA A N 1
ATOM 2387 C CA . ALA A 1 308 ? 4.297 -36.906 -20.312 1 97.44 308 ALA A CA 1
ATOM 2388 C C . ALA A 1 308 ? 5.582 -37.656 -20.672 1 97.44 308 ALA A C 1
ATOM 2390 O O . ALA A 1 308 ? 6.164 -38.344 -19.844 1 97.44 308 ALA A O 1
ATOM 2391 N N . ASP A 1 309 ? 6.027 -37.531 -21.891 1 96.62 309 ASP A N 1
ATOM 2392 C CA . ASP A 1 309 ? 7.164 -38.312 -22.359 1 96.62 309 ASP A CA 1
ATOM 2393 C C . ASP A 1 309 ? 8.477 -37.562 -22.141 1 96.62 309 ASP A C 1
ATOM 2395 O O . ASP A 1 309 ? 9.555 -38.094 -22.406 1 96.62 309 ASP A O 1
ATOM 2399 N N . LEU A 1 310 ? 8.391 -36.375 -21.609 1 97.25 310 LEU A N 1
ATOM 2400 C CA . LEU A 1 310 ? 9.602 -35.594 -21.375 1 97.25 310 LEU A CA 1
ATOM 2401 C C . LEU A 1 310 ? 10.164 -35.844 -19.984 1 97.25 310 LEU A C 1
ATOM 2403 O O . LEU A 1 310 ? 9.586 -35.406 -18.984 1 97.25 310 LEU A O 1
ATOM 2407 N N . LYS A 1 311 ? 11.328 -36.375 -19.906 1 95.44 311 LYS A N 1
ATOM 2408 C CA . LYS A 1 311 ? 11.961 -36.719 -18.641 1 95.44 311 LYS A CA 1
ATOM 2409 C C . LYS A 1 311 ? 12.359 -35.469 -17.844 1 95.44 311 LYS A C 1
ATOM 2411 O O . LYS A 1 311 ? 12.492 -35.531 -16.625 1 95.44 311 LYS A O 1
ATOM 2416 N N . VAL A 1 312 ? 12.492 -34.375 -18.547 1 96.56 312 VAL A N 1
ATOM 2417 C CA . VAL A 1 312 ? 12.93 -33.125 -17.906 1 96.56 312 VAL A CA 1
ATOM 2418 C C . VAL A 1 312 ? 11.805 -32.594 -17.047 1 96.56 312 VAL A C 1
ATOM 2420 O O . VAL A 1 312 ? 12.047 -31.797 -16.125 1 96.56 312 VAL A O 1
ATOM 2423 N N . VAL A 1 313 ? 10.562 -33 -17.328 1 98.31 313 VAL A N 1
ATOM 2424 C CA . VAL A 1 313 ? 9.422 -32.531 -16.562 1 98.31 313 VAL A CA 1
ATOM 2425 C C . VAL A 1 313 ? 9.203 -33.438 -15.352 1 98.31 313 VAL A C 1
ATOM 2427 O O . VAL A 1 313 ? 9 -34.656 -15.5 1 98.31 313 VAL A O 1
ATOM 2430 N N . ARG A 1 314 ? 9.227 -32.906 -14.172 1 97.81 314 ARG A N 1
ATOM 2431 C CA . ARG A 1 314 ? 9.047 -33.688 -12.953 1 97.81 314 ARG A CA 1
ATOM 2432 C C . ARG A 1 314 ? 7.566 -33.812 -12.594 1 97.81 314 ARG A C 1
ATOM 2434 O O . ARG A 1 314 ? 7.102 -34.875 -12.203 1 97.81 314 ARG A O 1
ATOM 2441 N N . GLU A 1 315 ? 6.887 -32.625 -12.688 1 97.88 315 GLU A N 1
ATOM 2442 C CA . GLU A 1 315 ? 5.508 -32.594 -12.203 1 97.88 315 GLU A CA 1
ATOM 2443 C C . GLU A 1 315 ? 4.758 -31.391 -12.727 1 97.88 315 GLU A C 1
ATOM 2445 O O . GLU A 1 315 ? 5.336 -30.312 -12.875 1 97.88 315 GLU A O 1
ATOM 2450 N N . VAL A 1 316 ? 3.566 -31.578 -13.125 1 98.5 316 VAL A N 1
ATOM 2451 C CA . VAL A 1 316 ? 2.6 -30.5 -13.266 1 98.5 316 VAL A CA 1
ATOM 2452 C C . VAL A 1 316 ? 1.678 -30.469 -12.047 1 98.5 316 VAL A C 1
ATOM 2454 O O . VAL A 1 316 ? 1.047 -31.469 -11.711 1 98.5 316 VAL A O 1
ATOM 2457 N N . ARG A 1 317 ? 1.648 -29.328 -11.32 1 98.19 317 ARG A N 1
ATOM 2458 C CA . ARG A 1 317 ? 0.862 -29.266 -10.094 1 98.19 317 ARG A CA 1
ATOM 2459 C C . ARG A 1 317 ? 0.128 -27.938 -9.977 1 98.19 317 ARG A C 1
ATOM 2461 O O . ARG A 1 317 ? 0.314 -27.047 -10.812 1 98.19 317 ARG A O 1
ATOM 2468 N N . GLY A 1 318 ? -0.719 -27.812 -8.898 1 97.75 318 GLY A N 1
ATOM 2469 C CA . GLY A 1 318 ? -1.505 -26.625 -8.617 1 97.75 318 GLY A CA 1
ATOM 2470 C C . GLY A 1 318 ? -2.996 -26.906 -8.555 1 97.75 318 GLY A C 1
ATOM 2471 O O . GLY A 1 318 ? -3.418 -28.047 -8.359 1 97.75 318 GLY A O 1
ATOM 2472 N N . LYS A 1 319 ? -3.742 -25.875 -8.523 1 98.62 319 LYS A N 1
ATOM 2473 C CA . LYS A 1 319 ? -5.199 -25.938 -8.547 1 98.62 319 LYS A CA 1
ATOM 2474 C C . LYS A 1 319 ? -5.789 -24.812 -9.406 1 98.62 319 LYS A C 1
ATOM 2476 O O . LYS A 1 319 ? -5.293 -23.688 -9.391 1 98.62 319 LYS A O 1
ATOM 2481 N N . GLY A 1 320 ? -6.859 -25.172 -10.156 1 98.75 320 GLY A N 1
ATOM 2482 C CA . GLY A 1 320 ? -7.457 -24.188 -11.047 1 98.75 320 GLY A CA 1
ATOM 2483 C C . GLY A 1 320 ? -6.469 -23.594 -12.031 1 98.75 320 GLY A C 1
ATOM 2484 O O . GLY A 1 320 ? -5.746 -24.328 -12.711 1 98.75 320 GLY A O 1
ATOM 2485 N N . LEU A 1 321 ? -6.43 -22.281 -12.094 1 98.88 321 LEU A N 1
ATOM 2486 C CA . LEU A 1 321 ? -5.582 -21.578 -13.055 1 98.88 321 LEU A CA 1
ATOM 2487 C C . LEU A 1 321 ? -4.34 -21.031 -12.367 1 98.88 321 LEU A C 1
ATOM 2489 O O . LEU A 1 321 ? -3.859 -19.953 -12.727 1 98.88 321 LEU A O 1
ATOM 2493 N N . MET A 1 322 ? -3.928 -21.656 -11.32 1 98.88 322 MET A N 1
ATOM 2494 C CA . MET A 1 322 ? -2.615 -21.547 -10.695 1 98.88 322 MET A CA 1
ATOM 2495 C C . MET A 1 322 ? -1.801 -22.812 -10.891 1 98.88 322 MET A C 1
ATOM 2497 O O . MET A 1 322 ? -1.945 -23.781 -10.133 1 98.88 322 MET A O 1
ATOM 2501 N N . ILE A 1 323 ? -0.92 -22.781 -11.914 1 98.88 323 ILE A N 1
ATOM 2502 C CA . ILE A 1 323 ? -0.312 -24.016 -12.383 1 98.88 323 ILE A CA 1
ATOM 2503 C C . ILE A 1 323 ? 1.21 -23.891 -12.352 1 98.88 323 ILE A C 1
ATOM 2505 O O . ILE A 1 323 ? 1.764 -22.859 -12.742 1 98.88 323 ILE A O 1
ATOM 2509 N N . GLY A 1 324 ? 1.874 -24.859 -11.812 1 98.81 324 GLY A N 1
ATOM 2510 C CA . GLY A 1 324 ? 3.324 -24.953 -11.812 1 98.81 324 GLY A CA 1
ATOM 2511 C C . GLY A 1 324 ? 3.842 -26.156 -12.586 1 98.81 324 GLY A C 1
ATOM 2512 O O . GLY A 1 324 ? 3.328 -27.266 -12.43 1 98.81 324 GLY A O 1
ATOM 2513 N N . ILE A 1 325 ? 4.762 -25.953 -13.484 1 98.88 325 ILE A N 1
ATOM 2514 C CA . ILE A 1 325 ? 5.473 -27.016 -14.195 1 98.88 325 ILE A CA 1
ATOM 2515 C C . ILE A 1 325 ? 6.898 -27.125 -13.664 1 98.88 325 ILE A C 1
ATOM 2517 O O . ILE A 1 325 ? 7.742 -26.266 -13.945 1 98.88 325 ILE A O 1
ATOM 2521 N N . ASP A 1 326 ? 7.125 -28.109 -12.883 1 98.69 326 ASP A N 1
ATOM 2522 C CA . ASP A 1 326 ? 8.43 -28.344 -12.281 1 98.69 326 ASP A CA 1
ATOM 2523 C C . ASP A 1 326 ? 9.359 -29.094 -13.227 1 98.69 326 ASP A C 1
ATOM 2525 O O . ASP A 1 326 ? 9.023 -30.188 -13.695 1 98.69 326 ASP A O 1
ATOM 2529 N N . ILE A 1 327 ? 10.461 -28.531 -13.523 1 98.06 327 ILE A N 1
ATOM 2530 C CA . ILE A 1 327 ? 11.406 -29.156 -14.438 1 98.06 327 ILE A CA 1
ATOM 2531 C C . ILE A 1 327 ? 12.742 -29.391 -13.727 1 98.06 327 ILE A C 1
ATOM 2533 O O . ILE A 1 327 ? 12.906 -29.016 -12.562 1 98.06 327 ILE A O 1
ATOM 2537 N N . ARG A 1 328 ? 13.727 -29.984 -14.312 1 96.44 328 ARG A N 1
ATOM 2538 C CA . ARG A 1 328 ? 14.93 -30.484 -13.648 1 96.44 328 ARG A CA 1
ATOM 2539 C C . ARG A 1 328 ? 16.062 -29.469 -13.703 1 96.44 328 ARG A C 1
ATOM 2541 O O . ARG A 1 328 ? 17.172 -29.734 -13.258 1 96.44 328 ARG A O 1
ATOM 2548 N N . PHE A 1 329 ? 15.836 -28.297 -14.289 1 94.56 329 PHE A N 1
ATOM 2549 C CA . PHE A 1 329 ? 16.844 -27.25 -14.352 1 94.56 329 PHE A CA 1
ATOM 2550 C C . PHE A 1 329 ? 16.188 -25.875 -14.188 1 94.56 329 PHE A C 1
ATOM 2552 O O . PHE A 1 329 ? 14.969 -25.781 -14.023 1 94.56 329 PHE A O 1
ATOM 2559 N N . GLN A 1 330 ? 16.953 -24.828 -14.125 1 95.38 330 GLN A N 1
ATOM 2560 C CA . GLN A 1 330 ? 16.422 -23.469 -13.984 1 95.38 330 GLN A CA 1
ATOM 2561 C C . GLN A 1 330 ? 15.602 -23.078 -15.211 1 95.38 330 GLN A C 1
ATOM 2563 O O . GLN A 1 330 ? 16.031 -23.297 -16.344 1 95.38 330 GLN A O 1
ATOM 2568 N N . PRO A 1 331 ? 14.492 -22.469 -14.961 1 96.69 331 PRO A N 1
ATOM 2569 C CA . PRO A 1 331 ? 13.531 -22.297 -16.062 1 96.69 331 PRO A CA 1
ATOM 2570 C C . PRO A 1 331 ? 13.82 -21.062 -16.906 1 96.69 331 PRO A C 1
ATOM 2572 O O . PRO A 1 331 ? 13.094 -20.781 -17.859 1 96.69 331 PRO A O 1
ATOM 2575 N N . GLY A 1 332 ? 14.867 -20.297 -16.641 1 96.56 332 GLY A N 1
ATOM 2576 C CA . GLY A 1 332 ? 15.141 -19.031 -17.281 1 96.56 332 GLY A CA 1
ATOM 2577 C C . GLY A 1 332 ? 15.125 -19.109 -18.797 1 96.56 332 GLY A C 1
ATOM 2578 O O . GLY A 1 332 ? 14.477 -18.297 -19.469 1 96.56 332 GLY A O 1
ATOM 2579 N N . GLN A 1 333 ? 15.812 -20.094 -19.344 1 96.75 333 GLN A N 1
ATOM 2580 C CA . GLN A 1 333 ? 15.914 -20.219 -20.797 1 96.75 333 GLN A CA 1
ATOM 2581 C C . GLN A 1 333 ? 14.578 -20.609 -21.406 1 96.75 333 GLN A C 1
ATOM 2583 O O . GLN A 1 333 ? 14.258 -20.188 -22.516 1 96.75 333 GLN A O 1
ATOM 2588 N N . VAL A 1 334 ? 13.844 -21.438 -20.672 1 98.12 334 VAL A N 1
ATOM 2589 C CA . VAL A 1 334 ? 12.531 -21.844 -21.172 1 98.12 334 VAL A CA 1
ATOM 2590 C C . VAL A 1 334 ? 11.586 -20.641 -21.172 1 98.12 334 VAL A C 1
ATOM 2592 O O . VAL A 1 334 ? 10.82 -20.438 -22.109 1 98.12 334 VAL A O 1
ATOM 2595 N N . LEU A 1 335 ? 11.672 -19.812 -20.141 1 98.38 335 LEU A N 1
ATOM 2596 C CA . LEU A 1 335 ? 10.852 -18.609 -20.047 1 98.38 335 LEU A CA 1
ATOM 2597 C C . LEU A 1 335 ? 11.172 -17.641 -21.188 1 98.38 335 LEU A C 1
ATOM 2599 O O . LEU A 1 335 ? 10.266 -17.016 -21.75 1 98.38 335 LEU A O 1
ATOM 2603 N N . LYS A 1 336 ? 12.414 -17.516 -21.484 1 98.06 336 LYS A N 1
ATOM 2604 C CA . LYS A 1 336 ? 12.82 -16.672 -22.594 1 98.06 336 LYS A CA 1
ATOM 2605 C C . LYS A 1 336 ? 12.266 -17.188 -23.906 1 98.06 336 LYS A C 1
ATOM 2607 O O . LYS A 1 336 ? 11.82 -16.406 -24.75 1 98.06 336 LYS A O 1
ATOM 2612 N N . TYR A 1 337 ? 12.367 -18.516 -24.078 1 98.38 337 TYR A N 1
ATOM 2613 C CA . TYR A 1 337 ? 11.828 -19.125 -25.297 1 98.38 337 TYR A CA 1
ATOM 2614 C C . TYR A 1 337 ? 10.328 -18.875 -25.406 1 98.38 337 TYR A C 1
ATOM 2616 O O . TYR A 1 337 ? 9.828 -18.516 -26.484 1 98.38 337 TYR A O 1
ATOM 2624 N N . LEU A 1 338 ? 9.586 -19.094 -24.328 1 98.81 338 LEU A N 1
ATOM 2625 C CA . LEU A 1 338 ? 8.156 -18.828 -24.297 1 98.81 338 LEU A CA 1
ATOM 2626 C C . LEU A 1 338 ? 7.863 -17.391 -24.703 1 98.81 338 LEU A C 1
ATOM 2628 O O . LEU A 1 338 ? 6.988 -17.141 -25.531 1 98.81 338 LEU A O 1
ATOM 2632 N N . GLN A 1 339 ? 8.609 -16.484 -24.125 1 98.75 339 GLN A N 1
ATOM 2633 C CA . GLN A 1 339 ? 8.422 -15.062 -24.438 1 98.75 339 GLN A CA 1
ATOM 2634 C C . GLN A 1 339 ? 8.672 -14.781 -25.906 1 98.75 339 GLN A C 1
ATOM 2636 O O . GLN A 1 339 ? 7.918 -14.031 -26.531 1 98.75 339 GLN A O 1
ATOM 2641 N N . GLU A 1 340 ? 9.711 -15.344 -26.453 1 98.38 340 GLU A N 1
ATOM 2642 C CA . GLU A 1 340 ? 10.016 -15.195 -27.875 1 98.38 340 GLU A CA 1
ATOM 2643 C C . GLU A 1 340 ? 8.867 -15.695 -28.734 1 98.38 340 GLU A C 1
ATOM 2645 O O . GLU A 1 340 ? 8.648 -15.188 -29.844 1 98.38 340 GLU A O 1
ATOM 2650 N N . LYS A 1 341 ? 8.18 -16.672 -28.188 1 98.69 341 LYS A N 1
ATOM 2651 C CA . LYS A 1 341 ? 7.09 -17.266 -28.953 1 98.69 341 LYS A CA 1
ATOM 2652 C C . LYS A 1 341 ? 5.746 -16.656 -28.562 1 98.69 341 LYS A C 1
ATOM 2654 O O . LYS A 1 341 ? 4.691 -17.141 -28.969 1 98.69 341 LYS A O 1
ATOM 2659 N N . GLY A 1 342 ? 5.734 -15.641 -27.75 1 98.75 342 GLY A N 1
ATOM 2660 C CA . GLY A 1 342 ? 4.531 -14.859 -27.516 1 98.75 342 GLY A CA 1
ATOM 2661 C C . GLY A 1 342 ? 3.797 -15.266 -26.25 1 98.75 342 GLY A C 1
ATOM 2662 O O . GLY A 1 342 ? 2.604 -14.992 -26.109 1 98.75 342 GLY A O 1
ATOM 2663 N N . ILE A 1 343 ? 4.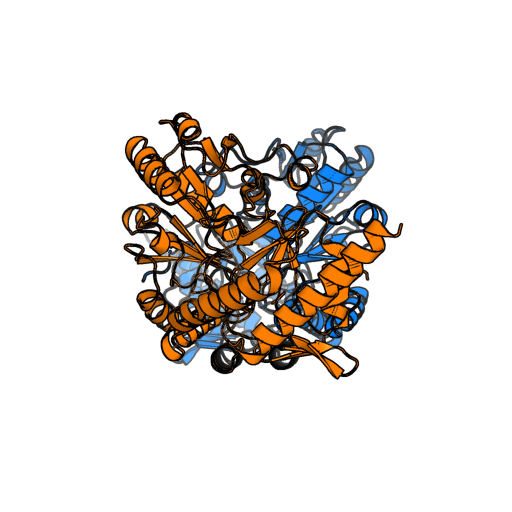441 -15.938 -25.359 1 98.88 343 ILE A N 1
ATOM 2664 C CA . ILE A 1 343 ? 3.83 -16.328 -24.094 1 98.88 343 ILE A CA 1
ATOM 2665 C C . ILE A 1 343 ? 4.656 -15.789 -22.922 1 98.88 343 ILE A C 1
ATOM 2667 O O . ILE A 1 343 ? 5.859 -16.047 -22.828 1 98.88 343 ILE A O 1
ATOM 2671 N N . LEU A 1 344 ? 4.023 -15.023 -22.047 1 98.88 344 LEU A N 1
ATOM 2672 C CA . LEU A 1 344 ? 4.703 -14.484 -20.875 1 98.88 344 LEU A CA 1
ATOM 2673 C C . LEU A 1 344 ? 4.383 -15.305 -19.641 1 98.88 344 LEU A C 1
ATOM 2675 O O . LEU A 1 344 ? 3.215 -15.438 -19.266 1 98.88 344 LEU A O 1
ATOM 2679 N N . ALA A 1 345 ? 5.328 -15.875 -19.031 1 98.62 345 ALA A N 1
ATOM 2680 C CA . ALA A 1 345 ? 5.188 -16.656 -17.812 1 98.62 345 ALA A CA 1
ATOM 2681 C C . ALA A 1 345 ? 6.184 -16.188 -16.75 1 98.62 345 ALA A C 1
ATOM 2683 O O . ALA A 1 345 ? 6.977 -15.281 -16.984 1 98.62 345 ALA A O 1
ATOM 2684 N N . VAL A 1 346 ? 6.043 -16.75 -15.555 1 97.38 346 VAL A N 1
ATOM 2685 C CA . VAL A 1 346 ? 6.875 -16.297 -14.453 1 97.38 346 VAL A CA 1
ATOM 2686 C C . VAL A 1 346 ? 7.555 -17.484 -13.773 1 97.38 346 VAL A C 1
ATOM 2688 O O . VAL A 1 346 ? 7.043 -18.594 -13.82 1 97.38 346 VAL A O 1
ATOM 2691 N N . LYS A 1 347 ? 8.664 -17.266 -13.25 1 96.81 347 LYS A N 1
ATOM 2692 C CA . LYS A 1 347 ? 9.398 -18.281 -12.5 1 96.81 347 LYS A CA 1
ATOM 2693 C C . LYS A 1 347 ? 8.844 -18.422 -11.086 1 96.81 347 LYS A C 1
ATOM 2695 O O . LYS A 1 347 ? 8.398 -17.438 -10.484 1 96.81 347 LYS A O 1
ATOM 2700 N N . ALA A 1 348 ? 8.859 -19.562 -10.555 1 97.12 348 ALA A N 1
ATOM 2701 C CA . ALA A 1 348 ? 8.617 -19.859 -9.141 1 97.12 348 ALA A CA 1
ATOM 2702 C C . ALA A 1 348 ? 9.664 -20.828 -8.594 1 97.12 348 ALA A C 1
ATOM 2704 O O . ALA A 1 348 ? 10.008 -21.812 -9.25 1 97.12 348 ALA A O 1
ATOM 2705 N N . GLY A 1 349 ? 10.125 -20.5 -7.398 1 95.31 349 GLY A N 1
ATOM 2706 C CA . GLY A 1 349 ? 11.195 -21.344 -6.871 1 95.31 349 GLY A CA 1
ATOM 2707 C C . GLY A 1 349 ? 12.398 -21.422 -7.789 1 95.31 349 GLY A C 1
ATOM 2708 O O . GLY A 1 349 ? 12.719 -20.453 -8.492 1 95.31 349 GLY A O 1
ATOM 2709 N N . SER A 1 350 ? 13.055 -22.547 -7.742 1 95.44 350 SER A N 1
ATOM 2710 C CA . SER A 1 350 ? 14.305 -22.688 -8.484 1 95.44 350 SER A CA 1
ATOM 2711 C C . SER A 1 350 ? 14.078 -23.312 -9.852 1 95.44 350 SER A C 1
ATOM 2713 O O . SER A 1 350 ? 14.836 -23.078 -10.789 1 95.44 350 SER A O 1
ATOM 2715 N N . THR A 1 351 ? 12.906 -24.094 -9.969 1 97.69 351 THR A N 1
ATOM 2716 C CA . THR A 1 351 ? 12.852 -24.938 -11.148 1 97.69 351 THR A CA 1
ATOM 2717 C C . THR A 1 351 ? 11.461 -24.906 -11.773 1 97.69 351 THR A C 1
ATOM 2719 O O . THR A 1 351 ? 11.156 -25.703 -12.672 1 97.69 351 THR A O 1
ATOM 2722 N N . VAL A 1 352 ? 10.617 -24.031 -11.32 1 98.69 352 VAL A N 1
ATOM 2723 C CA . VAL A 1 352 ? 9.211 -24.156 -11.711 1 98.69 352 VAL A CA 1
ATOM 2724 C C . VAL A 1 352 ? 8.844 -23 -12.656 1 98.69 352 VAL A C 1
ATOM 2726 O O . VAL A 1 352 ? 9.203 -21.859 -12.414 1 98.69 352 VAL A O 1
ATOM 2729 N N . ILE A 1 353 ? 8.242 -23.344 -13.773 1 98.81 353 ILE A N 1
ATOM 2730 C CA . ILE A 1 353 ? 7.52 -22.391 -14.609 1 98.81 353 ILE A CA 1
ATOM 2731 C C . ILE A 1 353 ? 6.102 -22.219 -14.07 1 98.81 353 ILE A C 1
ATOM 2733 O O . ILE A 1 353 ? 5.344 -23.188 -13.961 1 98.81 353 ILE A O 1
ATOM 2737 N N . ARG A 1 354 ? 5.754 -21.062 -13.672 1 98.75 354 ARG A N 1
ATOM 2738 C CA . ARG A 1 354 ? 4.453 -20.766 -13.078 1 98.75 354 ARG A CA 1
ATOM 2739 C C . ARG A 1 354 ? 3.545 -20.062 -14.086 1 98.75 354 ARG A C 1
ATOM 2741 O O . ARG A 1 354 ? 3.9 -19.016 -14.625 1 98.75 354 ARG A O 1
ATOM 2748 N N . PHE A 1 355 ? 2.414 -20.688 -14.398 1 98.88 355 PHE A N 1
ATOM 2749 C CA . PHE A 1 355 ? 1.37 -20.125 -15.242 1 98.88 355 PHE A CA 1
ATOM 2750 C C . PHE A 1 355 ? 0.244 -19.547 -14.391 1 98.88 355 PHE A C 1
ATOM 2752 O O . PHE A 1 355 ? -0.376 -20.266 -13.602 1 98.88 355 PHE A O 1
ATOM 2759 N N . LEU A 1 356 ? 0.009 -18.25 -14.562 1 98.75 356 LEU A N 1
ATOM 2760 C CA . LEU A 1 356 ? -1.086 -17.578 -13.883 1 98.75 356 LEU A CA 1
ATOM 2761 C C . LEU A 1 356 ? -2.025 -16.922 -14.891 1 98.75 356 LEU A C 1
ATOM 2763 O O . LEU A 1 356 ? -2.227 -15.703 -14.859 1 98.75 356 LEU A O 1
ATOM 2767 N N . PRO A 1 357 ? -2.68 -17.672 -15.719 1 98.69 357 PRO A N 1
ATOM 2768 C CA . PRO A 1 357 ? -3.527 -17.078 -16.75 1 98.69 357 PRO A CA 1
ATOM 2769 C C . PRO A 1 357 ? -4.777 -16.422 -16.188 1 98.69 357 PRO A C 1
ATOM 2771 O O . PRO A 1 357 ? -5.199 -16.734 -15.07 1 98.69 357 PRO A O 1
ATOM 2774 N N . SER A 1 358 ? -5.336 -15.539 -16.984 1 98.62 358 SER A N 1
ATOM 2775 C CA . SER A 1 358 ? -6.676 -15.016 -16.75 1 98.62 358 SER A CA 1
ATOM 2776 C C . SER A 1 358 ? -7.734 -16.109 -16.906 1 98.62 358 SER A C 1
ATOM 2778 O O . SER A 1 358 ? -7.531 -17.078 -17.625 1 98.62 358 SER A O 1
ATOM 2780 N N . TYR A 1 359 ? -8.844 -15.859 -16.188 1 98.75 359 TYR A N 1
ATOM 2781 C CA . TYR A 1 359 ? -9.945 -16.797 -16.359 1 98.75 359 TYR A CA 1
ATOM 2782 C C . TYR A 1 359 ? -10.469 -16.781 -17.797 1 98.75 359 TYR A C 1
ATOM 2784 O O . TYR A 1 359 ? -11.203 -17.672 -18.203 1 98.75 359 TYR A O 1
ATOM 2792 N N . LEU A 1 360 ? -10.031 -15.938 -18.656 1 98.75 360 LEU A N 1
ATOM 2793 C CA . LEU A 1 360 ? -10.508 -15.742 -20.016 1 98.75 360 LEU A CA 1
ATOM 2794 C C . LEU A 1 360 ? -9.734 -16.609 -21 1 98.75 360 LEU A C 1
ATOM 2796 O O . LEU A 1 360 ? -10.008 -16.594 -22.203 1 98.75 360 LEU A O 1
ATOM 2800 N N . ILE A 1 361 ? -8.797 -17.359 -20.516 1 98.69 361 ILE A N 1
ATOM 2801 C CA . ILE A 1 361 ? -8.008 -18.219 -21.375 1 98.69 361 ILE A CA 1
ATOM 2802 C C . ILE A 1 361 ? -8.922 -19.156 -22.156 1 98.69 361 ILE A C 1
ATOM 2804 O O . ILE A 1 361 ? -9.953 -19.594 -21.641 1 98.69 361 ILE A O 1
ATOM 2808 N N . THR A 1 362 ? -8.539 -19.453 -23.391 1 98.69 362 THR A N 1
ATOM 2809 C CA . THR A 1 362 ? -9.344 -20.344 -24.234 1 98.69 362 THR A CA 1
ATOM 2810 C C . THR A 1 362 ? -8.648 -21.703 -24.391 1 98.69 362 THR A C 1
ATOM 2812 O O . THR A 1 362 ? -7.48 -21.844 -24.031 1 98.69 362 THR A O 1
ATOM 2815 N N . TYR A 1 363 ? -9.438 -22.594 -24.906 1 98.62 363 TYR A N 1
ATOM 2816 C CA . TYR A 1 363 ? -8.883 -23.906 -25.203 1 98.62 363 TYR A CA 1
ATOM 2817 C C . TYR A 1 363 ? -7.707 -23.812 -26.172 1 98.62 363 TYR A C 1
ATOM 2819 O O . TYR A 1 363 ? -6.684 -24.469 -25.984 1 98.62 363 TYR A O 1
ATOM 2827 N N . GLU A 1 364 ? -7.824 -22.969 -27.172 1 98.69 364 GLU A N 1
ATOM 2828 C CA . GLU A 1 364 ? -6.77 -22.766 -28.156 1 98.69 364 GLU A CA 1
ATOM 2829 C C . GLU A 1 364 ? -5.516 -22.188 -27.5 1 98.69 364 GLU A C 1
ATOM 2831 O O . GLU A 1 364 ? -4.395 -22.562 -27.844 1 98.69 364 GLU A O 1
ATOM 2836 N N . ASN A 1 365 ? -5.691 -21.25 -26.562 1 98.88 365 ASN A N 1
ATOM 2837 C CA . ASN A 1 365 ? -4.562 -20.688 -25.812 1 98.88 365 ASN A CA 1
ATOM 2838 C C . ASN A 1 365 ? -3.812 -21.781 -25.062 1 98.88 365 ASN A C 1
ATOM 2840 O O . ASN A 1 365 ? -2.58 -21.781 -25.031 1 98.88 365 ASN A O 1
ATOM 2844 N N . MET A 1 366 ? -4.582 -22.656 -24.422 1 98.88 366 MET A N 1
ATOM 2845 C CA . MET A 1 366 ? -4.004 -23.734 -23.625 1 98.88 366 MET A CA 1
ATOM 2846 C C . MET A 1 366 ? -3.156 -24.672 -24.484 1 98.88 366 MET A C 1
ATOM 2848 O O . MET A 1 366 ? -2.037 -25.016 -24.109 1 98.88 366 MET A O 1
ATOM 2852 N N . GLU A 1 367 ? -3.688 -25.016 -25.609 1 98.75 367 GLU A N 1
ATOM 2853 C CA . GLU A 1 367 ? -2.963 -25.875 -26.531 1 98.75 367 GLU A CA 1
ATOM 2854 C C . GLU A 1 367 ? -1.703 -25.188 -27.062 1 98.75 367 GLU A C 1
ATOM 2856 O O . GLU A 1 367 ? -0.63 -25.797 -27.094 1 98.75 367 GLU A O 1
ATOM 2861 N N . GLU A 1 368 ? -1.878 -23.984 -27.438 1 98.69 368 GLU A N 1
ATOM 2862 C CA . GLU A 1 368 ? -0.746 -23.203 -27.938 1 98.69 368 GLU A CA 1
ATOM 2863 C C . GLU A 1 368 ? 0.37 -23.125 -26.891 1 98.69 368 GLU A C 1
ATOM 2865 O O . GLU A 1 368 ? 1.533 -23.391 -27.203 1 98.69 368 GLU A O 1
ATOM 2870 N N . ALA A 1 369 ? 0.012 -22.781 -25.703 1 98.88 369 ALA A N 1
ATOM 2871 C CA . ALA A 1 369 ? 0.998 -22.625 -24.625 1 98.88 369 ALA A CA 1
ATOM 2872 C C . ALA A 1 369 ? 1.69 -23.953 -24.328 1 98.88 369 ALA A C 1
ATOM 2874 O O . ALA A 1 369 ? 2.904 -24 -24.109 1 98.88 369 ALA A O 1
ATOM 2875 N N . SER A 1 370 ? 0.88 -25 -24.281 1 98.88 370 SER A N 1
ATOM 2876 C CA . SER A 1 370 ? 1.427 -26.328 -24.016 1 98.88 370 SER A CA 1
ATOM 2877 C C . SER A 1 370 ? 2.418 -26.734 -25.109 1 98.88 370 SER A C 1
ATOM 2879 O O . SER A 1 370 ? 3.494 -27.25 -24.797 1 98.88 370 SER A O 1
ATOM 2881 N N . ASN A 1 371 ? 2.057 -26.5 -26.312 1 98.81 371 ASN A N 1
ATOM 2882 C CA . ASN A 1 371 ? 2.914 -26.859 -27.438 1 98.81 371 ASN A CA 1
ATOM 2883 C C . ASN A 1 371 ? 4.207 -26.062 -27.453 1 98.81 371 ASN A C 1
ATOM 2885 O O . ASN A 1 371 ? 5.285 -26.609 -27.672 1 98.81 371 ASN A O 1
ATOM 2889 N N . VAL A 1 372 ? 4.102 -24.781 -27.25 1 98.81 372 VAL A N 1
ATOM 2890 C CA . VAL A 1 372 ? 5.281 -23.922 -27.234 1 98.81 372 VAL A CA 1
ATOM 2891 C C . VAL A 1 372 ? 6.188 -24.312 -26.078 1 98.81 372 VAL A C 1
ATOM 2893 O O . VAL A 1 372 ? 7.414 -24.312 -26.203 1 98.81 372 VAL A O 1
ATOM 2896 N N . LEU A 1 373 ? 5.566 -24.625 -24.938 1 98.81 373 LEU A N 1
ATOM 2897 C CA . LEU A 1 373 ? 6.344 -25.094 -23.781 1 98.81 373 LEU A CA 1
ATOM 2898 C C . LEU A 1 373 ? 7.121 -26.359 -24.125 1 98.81 373 LEU A C 1
ATOM 2900 O O . LEU A 1 373 ? 8.312 -26.453 -23.828 1 98.81 373 LEU A O 1
ATOM 2904 N N . ARG A 1 374 ? 6.422 -27.297 -24.719 1 98.62 374 ARG A N 1
ATOM 2905 C CA . ARG A 1 374 ? 7.07 -28.531 -25.125 1 98.62 374 ARG A CA 1
ATOM 2906 C C . ARG A 1 374 ? 8.25 -28.266 -26.062 1 98.62 374 ARG A C 1
ATOM 2908 O O . ARG A 1 374 ? 9.336 -28.812 -25.875 1 98.62 374 ARG A O 1
ATOM 2915 N N . GLU A 1 375 ? 8.016 -27.453 -27.047 1 98.31 375 GLU A N 1
ATOM 2916 C CA . GLU A 1 375 ? 9.078 -27.078 -27.984 1 98.31 375 GLU A CA 1
ATOM 2917 C C . GLU A 1 375 ? 10.281 -26.5 -27.25 1 98.31 375 GLU A C 1
ATOM 2919 O O . GLU A 1 375 ? 11.422 -26.844 -27.531 1 98.31 375 GLU A O 1
ATOM 2924 N N . GLY A 1 376 ? 9.992 -25.562 -26.359 1 97.88 376 GLY A N 1
ATOM 2925 C CA . GLY A 1 376 ? 11.062 -24.938 -25.594 1 97.88 376 GLY A CA 1
ATOM 2926 C C . GLY A 1 376 ? 11.836 -25.906 -24.734 1 97.88 376 GLY A C 1
ATOM 2927 O O . GLY A 1 376 ? 13.07 -25.828 -24.656 1 97.88 376 GLY A O 1
ATOM 2928 N N . LEU A 1 377 ? 11.102 -26.828 -24.078 1 98.19 377 LEU A N 1
ATOM 2929 C CA . LEU A 1 377 ? 11.75 -27.828 -23.234 1 98.19 377 LEU A CA 1
ATOM 2930 C C . LEU A 1 377 ? 12.648 -28.75 -24.062 1 98.19 377 LEU A C 1
ATOM 2932 O O . LEU A 1 377 ? 13.773 -29.047 -23.672 1 98.19 377 LEU A O 1
ATOM 2936 N N . LEU A 1 378 ? 12.203 -29.125 -25.234 1 96.56 378 LEU A N 1
ATOM 2937 C CA . LEU A 1 378 ? 12.969 -30 -26.125 1 96.56 378 LEU A CA 1
ATOM 2938 C C . LEU A 1 378 ? 14.211 -29.281 -26.641 1 96.56 378 LEU A C 1
ATOM 2940 O O . LEU A 1 378 ? 15.297 -29.875 -26.703 1 96.56 378 LEU A O 1
ATOM 2944 N N . LYS A 1 379 ? 14.055 -28.078 -26.984 1 94.88 379 LYS A N 1
ATOM 2945 C CA . LYS A 1 379 ? 15.164 -27.297 -27.531 1 94.88 379 LYS A CA 1
ATOM 2946 C C . LYS A 1 379 ? 16.281 -27.125 -26.484 1 94.88 379 LYS A C 1
ATOM 2948 O O . LYS A 1 379 ? 17.453 -27.25 -26.812 1 94.88 379 LYS A O 1
ATOM 2953 N N . ILE A 1 380 ? 15.922 -26.844 -25.266 1 90.81 380 ILE A N 1
ATOM 2954 C CA . ILE A 1 380 ? 16.906 -26.547 -24.234 1 90.81 380 ILE A CA 1
ATOM 2955 C C . ILE A 1 380 ? 17.516 -27.828 -23.703 1 90.81 380 ILE A C 1
ATOM 2957 O O . ILE A 1 380 ? 18.703 -27.875 -23.359 1 90.81 380 ILE A O 1
ATOM 2961 N N . GLU A 1 381 ? 16.688 -28.875 -23.562 1 86.75 381 GLU A N 1
ATOM 2962 C CA . GLU A 1 381 ? 17.219 -30.172 -23.156 1 86.75 381 GLU A CA 1
ATOM 2963 C C . GLU A 1 381 ? 18.266 -30.672 -24.141 1 86.75 381 GLU A C 1
ATOM 2965 O O . GLU A 1 381 ? 19.281 -31.234 -23.734 1 86.75 381 GLU A O 1
ATOM 2970 N N . ASN A 1 382 ? 18.031 -30.406 -25.391 1 83.62 382 ASN A N 1
ATOM 2971 C CA . ASN A 1 382 ? 18.969 -30.844 -26.422 1 83.62 382 ASN A CA 1
ATOM 2972 C C . ASN A 1 382 ? 20.25 -30 -26.391 1 83.62 382 ASN A C 1
ATOM 2974 O O . ASN A 1 382 ? 21.297 -30.469 -26.844 1 83.62 382 ASN A O 1
ATOM 2978 N N . LYS A 1 383 ? 20.219 -28.766 -26.094 1 73.12 383 LYS A N 1
ATOM 2979 C CA . LYS A 1 383 ? 21.406 -27.938 -25.969 1 73.12 383 LYS A CA 1
ATOM 2980 C C . LYS A 1 383 ? 22.25 -28.344 -24.766 1 73.12 383 LYS A C 1
ATOM 2982 O O . LYS A 1 383 ? 23.484 -28.312 -24.828 1 73.12 383 LYS A O 1
ATOM 2987 N N . ALA A 1 384 ? 21.547 -28.75 -23.719 1 69 384 ALA A N 1
ATOM 2988 C CA . ALA A 1 384 ? 22.25 -29.125 -22.5 1 69 384 ALA A CA 1
ATOM 2989 C C . ALA A 1 384 ? 22.969 -30.453 -22.656 1 69 384 ALA A C 1
ATOM 2991 O O . ALA A 1 384 ? 24.047 -30.656 -22.078 1 69 384 ALA A O 1
ATOM 2992 N N . VAL A 1 385 ? 22.484 -31.312 -23.531 1 63.69 385 VAL A N 1
ATOM 2993 C CA . VAL A 1 385 ? 23.141 -32.594 -23.797 1 63.69 385 VAL A CA 1
ATOM 2994 C C . VAL A 1 385 ? 24.25 -32.406 -24.812 1 63.69 385 VAL A C 1
ATOM 2996 O O . VAL A 1 385 ? 25.281 -33.062 -24.75 1 63.69 385 VAL A O 1
ATOM 2999 N N . SER A 1 386 ? 24.031 -31.438 -25.641 1 60.22 386 SER A N 1
ATOM 3000 C CA . SER A 1 386 ? 25.062 -31.203 -26.641 1 60.22 386 SER A CA 1
ATOM 3001 C C . SER A 1 386 ? 26.203 -30.344 -26.094 1 60.22 386 SER A C 1
ATOM 3003 O O . SER A 1 386 ? 27.312 -30.391 -26.609 1 60.22 386 SER A O 1
ATOM 3005 N N . SER A 1 387 ? 26.078 -29.5 -25.031 1 48.38 387 SER A N 1
ATOM 3006 C CA . SER A 1 387 ? 27.156 -28.719 -24.469 1 48.38 387 SER A CA 1
ATOM 3007 C C . SER A 1 387 ? 27.922 -29.484 -23.391 1 48.38 387 SER A C 1
ATOM 3009 O O . SER A 1 387 ? 27.312 -30.25 -22.625 1 48.38 387 SER A O 1
ATOM 3011 N N . MET B 1 1 ? -22.047 -7.652 5.512 1 96.12 1 MET B N 1
ATOM 3012 C CA . MET B 1 1 ? -20.641 -7.277 5.625 1 96.12 1 MET B CA 1
ATOM 3013 C C . MET B 1 1 ? -20.484 -5.922 6.305 1 96.12 1 MET B C 1
ATOM 3015 O O . MET B 1 1 ? -21.312 -5.027 6.102 1 96.12 1 MET B O 1
ATOM 3019 N N . LYS B 1 2 ? -19.625 -5.816 7.195 1 96.25 2 LYS B N 1
ATOM 3020 C CA . LYS B 1 2 ? -19.266 -4.559 7.848 1 96.25 2 LYS B CA 1
ATOM 3021 C C . LYS B 1 2 ? -17.828 -4.176 7.555 1 96.25 2 LYS B C 1
ATOM 3023 O O . LYS B 1 2 ? -16.953 -5.043 7.465 1 96.25 2 LYS B O 1
ATOM 3028 N N . LEU B 1 3 ? -17.656 -2.943 7.293 1 96.12 3 LEU B N 1
ATOM 3029 C CA . LEU B 1 3 ? -16.297 -2.42 7.211 1 96.12 3 LEU B CA 1
ATOM 3030 C C . LEU B 1 3 ? -15.773 -2.037 8.594 1 96.12 3 LEU B C 1
ATOM 3032 O O . LEU B 1 3 ? -16.438 -1.307 9.328 1 96.12 3 LEU B O 1
ATOM 3036 N N . ILE B 1 4 ? -14.648 -2.514 8.945 1 94.69 4 ILE B N 1
ATOM 3037 C CA . ILE B 1 4 ? -14.07 -2.193 10.25 1 94.69 4 ILE B CA 1
ATOM 3038 C C . ILE B 1 4 ? -13.742 -0.705 10.312 1 94.69 4 ILE B C 1
ATOM 3040 O O . ILE B 1 4 ? -13.109 -0.161 9.406 1 94.69 4 ILE B O 1
ATOM 3044 N N . GLN B 1 5 ? -14.164 -0.088 11.336 1 88.62 5 GLN B N 1
ATOM 3045 C CA . GLN B 1 5 ? -13.977 1.348 11.508 1 88.62 5 GLN B CA 1
ATOM 3046 C C . GLN B 1 5 ? -12.719 1.639 12.336 1 88.62 5 GLN B C 1
ATOM 3048 O O . GLN B 1 5 ? -12.727 1.48 13.555 1 88.62 5 GLN B O 1
ATOM 3053 N N . LEU B 1 6 ? -11.742 2.145 11.672 1 87.75 6 LEU B N 1
ATOM 3054 C CA . LEU B 1 6 ? -10.477 2.41 12.336 1 87.75 6 LEU B CA 1
ATOM 3055 C C . LEU B 1 6 ? -10.32 3.896 12.641 1 87.75 6 LEU B C 1
ATOM 3057 O O . LEU B 1 6 ? -9.375 4.305 13.32 1 87.75 6 LEU B O 1
ATOM 3061 N N . TYR B 1 7 ? -11.266 4.695 12.062 1 89.06 7 TYR B N 1
ATOM 3062 C CA . TYR B 1 7 ? -11.32 6.137 12.281 1 89.06 7 TYR B CA 1
ATOM 3063 C C . TYR B 1 7 ? -12.695 6.559 12.789 1 89.06 7 TYR B C 1
ATOM 3065 O O . TYR B 1 7 ? -13.688 5.867 12.547 1 89.06 7 TYR B O 1
ATOM 3073 N N . GLY B 1 8 ? -12.711 7.695 13.453 1 90.31 8 GLY B N 1
ATOM 3074 C CA . GLY B 1 8 ? -13.984 8.234 13.898 1 90.31 8 GLY B CA 1
ATOM 3075 C C . GLY B 1 8 ? -14.898 8.617 12.75 1 90.31 8 GLY B C 1
ATOM 3076 O O . GLY B 1 8 ? -14.438 9.133 11.727 1 90.31 8 GLY B O 1
ATOM 3077 N N . ASP B 1 9 ? -16.156 8.422 12.969 1 94.19 9 ASP B N 1
ATOM 3078 C CA . ASP B 1 9 ? -17.156 8.719 11.945 1 94.19 9 ASP B CA 1
ATOM 3079 C C . ASP B 1 9 ? -17.609 10.18 12.023 1 94.19 9 ASP B C 1
ATOM 3081 O O . ASP B 1 9 ? -17.969 10.664 13.094 1 94.19 9 ASP B O 1
ATOM 3085 N N . ARG B 1 10 ? -17.578 10.859 10.875 1 96.69 10 ARG B N 1
ATOM 3086 C CA . ARG B 1 10 ? -17.906 12.281 10.82 1 96.69 10 ARG B CA 1
ATOM 3087 C C . ARG B 1 10 ? -19.406 12.477 10.547 1 96.69 10 ARG B C 1
ATOM 3089 O O . ARG B 1 10 ? -19.906 13.602 10.617 1 96.69 10 ARG B O 1
ATOM 3096 N N . GLY B 1 11 ? -20.094 11.414 10.203 1 97.31 11 GLY B N 1
ATOM 3097 C CA . GLY B 1 11 ? -21.547 11.461 10.047 1 97.31 11 GLY B CA 1
ATOM 3098 C C . GLY B 1 11 ? -21.969 12.055 8.719 1 97.31 11 GLY B C 1
ATOM 3099 O O . GLY B 1 11 ? -23.078 12.57 8.594 1 97.31 11 GLY B O 1
ATOM 3100 N N . LEU B 1 12 ? -21.047 12.07 7.742 1 98.31 12 LEU B N 1
ATOM 3101 C CA . LEU B 1 12 ? -21.344 12.609 6.422 1 98.31 12 LEU B CA 1
ATOM 3102 C C . LEU B 1 12 ? -21.172 11.539 5.344 1 98.31 12 LEU B C 1
ATOM 3104 O O . LEU B 1 12 ? -20.25 10.727 5.422 1 98.31 12 LEU B O 1
ATOM 3108 N N . THR B 1 13 ? -22.031 11.516 4.402 1 98.62 13 THR B N 1
ATOM 3109 C CA . THR B 1 13 ? -21.875 10.742 3.178 1 98.62 13 THR B CA 1
ATOM 3110 C C . THR B 1 13 ? -21.5 11.648 2.01 1 98.62 13 THR B C 1
ATOM 3112 O O . THR B 1 13 ? -22.328 12.406 1.514 1 98.62 13 THR B O 1
ATOM 3115 N N . ILE B 1 14 ? -20.297 11.57 1.554 1 98.81 14 ILE B N 1
ATOM 3116 C CA . ILE B 1 14 ? -19.781 12.453 0.513 1 98.81 14 ILE B CA 1
ATOM 3117 C C . ILE B 1 14 ? -19.938 11.789 -0.853 1 98.81 14 ILE B C 1
ATOM 3119 O O . ILE B 1 14 ? -19.594 10.609 -1.021 1 98.81 14 ILE B O 1
ATOM 3123 N N . VAL B 1 15 ? -20.359 12.547 -1.922 1 98.56 15 VAL B N 1
ATOM 3124 C CA . VAL B 1 15 ? -20.703 11.922 -3.195 1 98.56 15 VAL B CA 1
ATOM 3125 C C . VAL B 1 15 ? -19.891 12.555 -4.316 1 98.56 15 VAL B C 1
ATOM 3127 O O . VAL B 1 15 ? -19.766 11.992 -5.406 1 98.56 15 VAL B O 1
ATOM 3130 N N . LYS B 1 16 ? -19.375 13.703 -4.023 1 98.62 16 LYS B N 1
ATOM 3131 C CA . LYS B 1 16 ? -18.672 14.422 -5.082 1 98.62 16 LYS B CA 1
ATOM 3132 C C . LYS B 1 16 ? -17.531 15.273 -4.516 1 98.62 16 LYS B C 1
ATOM 3134 O O . LYS B 1 16 ? -17.641 15.797 -3.402 1 98.62 16 LYS B O 1
ATOM 3139 N N . GLY B 1 17 ? -16.391 15.367 -5.207 1 98.56 17 GLY B N 1
ATOM 3140 C CA . GLY B 1 17 ? -15.328 16.312 -4.945 1 98.56 17 GLY B CA 1
ATOM 3141 C C . GLY B 1 17 ? -14.898 17.094 -6.18 1 98.56 17 GLY B C 1
ATOM 3142 O O . GLY B 1 17 ? -14.906 16.547 -7.289 1 98.56 17 GLY B O 1
ATOM 3143 N N . GLU B 1 18 ? -14.578 18.297 -6.035 1 98.62 18 GLU B N 1
ATOM 3144 C CA . GLU B 1 18 ? -14.086 19.156 -7.109 1 98.62 18 GLU B CA 1
ATOM 3145 C C . GLU B 1 18 ? -13.25 20.312 -6.555 1 98.62 18 GLU B C 1
ATOM 3147 O O . GLU B 1 18 ? -13.719 21.062 -5.691 1 98.62 18 GLU B O 1
ATOM 3152 N N . ALA B 1 19 ? -12.07 20.406 -7.039 1 98.44 19 ALA B N 1
ATOM 3153 C CA . ALA B 1 19 ? -11.18 21.469 -6.574 1 98.44 19 ALA B CA 1
ATOM 3154 C C . ALA B 1 19 ? -11.055 21.469 -5.055 1 98.44 19 ALA B C 1
ATOM 3156 O O . ALA B 1 19 ? -10.742 20.438 -4.457 1 98.44 19 ALA B O 1
ATOM 3157 N N . GLN B 1 20 ? -11.375 22.531 -4.398 1 98.75 20 GLN B N 1
ATOM 3158 C CA . GLN B 1 20 ? -11.195 22.625 -2.951 1 98.75 20 GLN B CA 1
ATOM 3159 C C . GLN B 1 20 ? -12.484 22.266 -2.217 1 98.75 20 GLN B C 1
ATOM 3161 O O . GLN B 1 20 ? -12.578 22.422 -0.998 1 98.75 20 GLN B O 1
ATOM 3166 N N . TYR B 1 21 ? -13.477 21.609 -2.959 1 98.88 21 TYR B N 1
ATOM 3167 C CA . TYR B 1 21 ? -14.781 21.391 -2.35 1 98.88 21 TYR B CA 1
ATOM 3168 C C . TYR B 1 21 ? -15.188 19.922 -2.445 1 98.88 21 TYR B C 1
ATOM 3170 O O . TYR B 1 21 ? -14.711 19.203 -3.326 1 98.88 21 TYR B O 1
ATOM 3178 N N . VAL B 1 22 ? -16.078 19.531 -1.504 1 98.88 22 VAL B N 1
ATOM 3179 C CA . VAL B 1 22 ? -16.797 18.266 -1.595 1 98.88 22 VAL B CA 1
ATOM 3180 C C . VAL B 1 22 ? -18.281 18.5 -1.338 1 98.88 22 VAL B C 1
ATOM 3182 O O . VAL B 1 22 ? -18.672 19.531 -0.795 1 98.88 22 VAL B O 1
ATOM 3185 N N . TRP B 1 23 ? -19.094 17.578 -1.725 1 98.94 23 TRP B N 1
ATOM 3186 C CA . TRP B 1 23 ? -20.547 17.641 -1.535 1 98.94 23 TRP B CA 1
ATOM 3187 C C . TRP B 1 23 ? -21.062 16.375 -0.89 1 98.94 23 TRP B C 1
ATOM 3189 O O . TRP B 1 23 ? -20.625 15.266 -1.225 1 98.94 23 TRP B O 1
ATOM 3199 N N . ASP B 1 24 ? -22 16.516 0.032 1 98.69 24 ASP B N 1
ATOM 3200 C CA . ASP B 1 24 ? -22.609 15.336 0.645 1 98.69 24 ASP B CA 1
ATOM 3201 C C . ASP B 1 24 ? -23.844 14.875 -0.143 1 98.69 24 ASP B C 1
ATOM 3203 O O . ASP B 1 24 ? -24.172 15.461 -1.176 1 98.69 24 ASP B O 1
ATOM 3207 N N . ILE B 1 25 ? -24.438 13.875 0.268 1 98.25 25 ILE B N 1
ATOM 3208 C CA . ILE B 1 25 ? -25.531 13.211 -0.44 1 98.25 25 ILE B CA 1
ATOM 3209 C C . ILE B 1 25 ? -26.766 14.109 -0.467 1 98.25 25 ILE B C 1
ATOM 3211 O O . ILE B 1 25 ? -27.656 13.922 -1.294 1 98.25 25 ILE B O 1
ATOM 3215 N N . GLU B 1 26 ? -26.828 15.086 0.399 1 98.19 26 GLU B N 1
ATOM 3216 C CA . GLU B 1 26 ? -27.953 16.016 0.443 1 98.19 26 GLU B CA 1
ATOM 3217 C C . GLU B 1 26 ? -27.688 17.234 -0.447 1 98.19 26 GLU B C 1
ATOM 3219 O O . GLU B 1 26 ? -28.531 18.125 -0.548 1 98.19 26 GLU B O 1
ATOM 3224 N N . GLY B 1 27 ? -26.547 17.328 -1.002 1 98.38 27 GLY B N 1
ATOM 3225 C CA . GLY B 1 27 ? -26.234 18.406 -1.925 1 98.38 27 GLY B CA 1
ATOM 3226 C C . GLY B 1 27 ? -25.531 19.578 -1.258 1 98.38 27 GLY B C 1
ATOM 3227 O O . GLY B 1 27 ? -25.25 20.594 -1.899 1 98.38 27 GLY B O 1
ATOM 3228 N N . ARG B 1 28 ? -25.234 19.469 -0.043 1 98.62 28 ARG B N 1
ATOM 3229 C CA . ARG B 1 28 ? -24.531 20.531 0.664 1 98.62 28 ARG B CA 1
ATOM 3230 C C . ARG B 1 28 ? -23.047 20.516 0.322 1 98.62 28 ARG B C 1
ATOM 3232 O O . ARG B 1 28 ? -22.422 19.453 0.245 1 98.62 28 ARG B O 1
ATOM 3239 N N . ARG B 1 29 ? -22.531 21.734 0.152 1 98.69 29 ARG B N 1
ATOM 3240 C CA . ARG B 1 29 ? -21.125 21.891 -0.188 1 98.69 29 ARG B CA 1
ATOM 3241 C C . ARG B 1 29 ? -20.281 22.141 1.061 1 98.69 29 ARG B C 1
ATOM 3243 O O . ARG B 1 29 ? -20.719 22.844 1.977 1 98.69 29 ARG B O 1
ATOM 3250 N N . TYR B 1 30 ? -19.078 21.578 1.047 1 98.94 30 TYR B N 1
ATOM 3251 C CA . TYR B 1 30 ? -18.109 21.812 2.113 1 98.94 30 TYR B CA 1
ATOM 3252 C C . TYR B 1 30 ? -16.766 22.266 1.547 1 98.94 30 TYR B C 1
ATOM 3254 O O . TYR B 1 30 ? -16.312 21.75 0.52 1 98.94 30 TYR B O 1
ATOM 3262 N N . LEU B 1 31 ? -16.234 23.297 2.158 1 98.88 31 LEU B N 1
ATOM 3263 C CA . LEU B 1 31 ? -14.805 23.578 1.974 1 98.88 31 LEU B CA 1
ATOM 3264 C C . LEU B 1 31 ? -13.953 22.516 2.65 1 98.88 31 LEU B C 1
ATOM 3266 O O . LEU B 1 31 ? -14.031 22.328 3.865 1 98.88 31 LEU B O 1
ATOM 3270 N N . ASP B 1 32 ? -13.141 21.844 1.873 1 98.88 32 ASP B N 1
ATOM 3271 C CA . ASP B 1 32 ? -12.484 20.625 2.369 1 98.88 32 ASP B CA 1
ATOM 3272 C C . ASP B 1 32 ? -11.047 20.922 2.797 1 98.88 32 ASP B C 1
ATOM 3274 O O . ASP B 1 32 ? -10.133 20.891 1.976 1 98.88 32 ASP B O 1
ATOM 3278 N N . PHE B 1 33 ? -10.812 21.094 4.105 1 98.81 33 PHE B N 1
ATOM 3279 C CA . PHE B 1 33 ? -9.477 21.234 4.668 1 98.81 33 PHE B CA 1
ATOM 3280 C C . PHE B 1 33 ? -9 19.922 5.285 1 98.81 33 PHE B C 1
ATOM 3282 O O . PHE B 1 33 ? -7.945 19.875 5.922 1 98.81 33 PHE B O 1
ATOM 3289 N N . HIS B 1 34 ? -9.859 18.906 5.148 1 98.25 34 HIS B N 1
ATOM 3290 C CA . HIS B 1 34 ? -9.461 17.562 5.516 1 98.25 34 HIS B CA 1
ATOM 3291 C C . HIS B 1 34 ? -8.625 16.906 4.422 1 98.25 34 HIS B C 1
ATOM 3293 O O . HIS B 1 34 ? -7.57 16.328 4.699 1 98.25 34 HIS B O 1
ATOM 3299 N N . THR B 1 35 ? -9.156 17.016 3.152 1 98.12 35 THR B N 1
ATOM 3300 C CA . THR B 1 35 ? -8.523 16.625 1.898 1 98.12 35 THR B CA 1
ATOM 3301 C C . THR B 1 35 ? -8.016 15.18 1.973 1 98.12 35 THR B C 1
ATOM 3303 O O . THR B 1 35 ? -6.938 14.867 1.464 1 98.12 35 THR B O 1
ATOM 3306 N N . GLY B 1 36 ? -8.758 14.305 2.682 1 97.19 36 GLY B N 1
ATOM 3307 C CA . GLY B 1 36 ? -8.289 12.938 2.84 1 97.19 36 GLY B CA 1
ATOM 3308 C C . GLY B 1 36 ? -6.988 12.844 3.617 1 97.19 36 GLY B C 1
ATOM 3309 O O . GLY B 1 36 ? -6.09 12.086 3.238 1 97.19 36 GLY B O 1
ATOM 3310 N N . ILE B 1 37 ? -6.875 13.68 4.602 1 96.31 37 ILE B N 1
ATOM 3311 C CA . ILE B 1 37 ? -5.695 13.82 5.445 1 96.31 37 ILE B CA 1
ATOM 3312 C C . ILE B 1 37 ? -4.512 14.289 4.605 1 96.31 37 ILE B C 1
ATOM 3314 O O . ILE B 1 37 ? -3.43 13.695 4.656 1 96.31 37 ILE B O 1
ATOM 3318 N N . GLY B 1 38 ? -4.73 15.234 3.814 1 97.75 38 GLY B N 1
ATOM 3319 C CA . GLY B 1 38 ? -3.672 15.938 3.105 1 97.75 38 GLY B CA 1
ATOM 3320 C C . GLY B 1 38 ? -3.441 15.406 1.703 1 97.75 38 GLY B C 1
ATOM 3321 O O . GLY B 1 38 ? -2.551 15.875 0.993 1 97.75 38 GLY B O 1
ATOM 3322 N N . VAL B 1 39 ? -4.246 14.477 1.181 1 98.44 39 VAL B N 1
ATOM 3323 C CA . VAL B 1 39 ? -4.016 13.812 -0.094 1 98.44 39 VAL B CA 1
ATOM 3324 C C . VAL B 1 39 ? -4.445 14.719 -1.242 1 98.44 39 VAL B C 1
ATOM 3326 O O . VAL B 1 39 ? -3.752 14.812 -2.26 1 98.44 39 VAL B O 1
ATOM 3329 N N . ALA B 1 40 ? -5.52 15.453 -1.104 1 98.44 40 ALA B N 1
ATOM 3330 C CA . ALA B 1 40 ? -6.113 16.219 -2.193 1 98.44 40 ALA B CA 1
ATOM 3331 C C . ALA B 1 40 ? -5.516 17.625 -2.266 1 98.44 40 ALA B C 1
ATOM 3333 O O . ALA B 1 40 ? -6.223 18.594 -2.543 1 98.44 40 ALA B O 1
ATOM 3334 N N . PHE B 1 41 ? -4.207 17.703 -2.045 1 98.88 41 PHE B N 1
ATOM 3335 C CA . PHE B 1 41 ? -3.521 18.984 -2.102 1 98.88 41 PHE B CA 1
ATOM 3336 C C . PHE B 1 41 ? -3.658 19.609 -3.484 1 98.88 41 PHE B C 1
ATOM 3338 O O . PHE B 1 41 ? -3.832 20.828 -3.607 1 98.88 41 PHE B O 1
ATOM 3345 N N . LEU B 1 42 ? -3.672 18.812 -4.531 1 98.88 42 LEU B N 1
ATOM 3346 C CA . LEU B 1 42 ? -3.742 19.312 -5.898 1 98.88 42 LEU B CA 1
ATOM 3347 C C . LEU B 1 42 ? -5.191 19.453 -6.352 1 98.88 42 LEU B C 1
ATOM 3349 O O . LEU B 1 42 ? -5.457 19.703 -7.527 1 98.88 42 LEU B O 1
ATOM 3353 N N . GLY B 1 43 ? -6.121 19.266 -5.418 1 98.62 43 GLY B N 1
ATOM 3354 C CA . GLY B 1 43 ? -7.539 19.453 -5.695 1 98.62 43 GLY B CA 1
ATOM 3355 C C . GLY B 1 43 ? -8.25 18.172 -6.078 1 98.62 43 GLY B C 1
ATOM 3356 O O . GLY B 1 43 ? -7.656 17.297 -6.719 1 98.62 43 GLY B O 1
ATOM 3357 N N . HIS B 1 44 ? -9.508 18.125 -5.715 1 98.62 44 HIS B N 1
ATOM 3358 C CA . HIS B 1 44 ? -10.359 17.047 -6.168 1 98.62 44 HIS B CA 1
ATOM 3359 C C . HIS B 1 44 ? -10.625 17.125 -7.664 1 98.62 44 HIS B C 1
ATOM 3361 O O . HIS B 1 44 ? -10.852 18.219 -8.195 1 98.62 44 HIS B O 1
ATOM 3367 N N . ARG B 1 45 ? -10.539 15.977 -8.32 1 97.75 45 ARG B N 1
ATOM 3368 C CA . ARG B 1 45 ? -10.867 15.859 -9.734 1 97.75 45 ARG B CA 1
ATOM 3369 C C . ARG B 1 45 ? -10.055 16.844 -10.57 1 97.75 45 ARG B C 1
ATOM 3371 O O . ARG B 1 45 ? -10.609 17.562 -11.406 1 97.75 45 ARG B O 1
ATOM 3378 N N . ASN B 1 46 ? -8.773 16.953 -10.211 1 98.38 46 ASN B N 1
ATOM 3379 C CA . ASN B 1 46 ? -7.914 17.766 -11.062 1 98.38 46 ASN B CA 1
ATOM 3380 C C . ASN B 1 46 ? -7.949 17.281 -12.516 1 98.38 46 ASN B C 1
ATOM 3382 O O . ASN B 1 46 ? -7.711 16.109 -12.789 1 98.38 46 ASN B O 1
ATOM 3386 N N . PRO B 1 47 ? -8.211 18.156 -13.484 1 98.25 47 PRO B N 1
ATOM 3387 C CA . PRO B 1 47 ? -8.445 17.703 -14.859 1 98.25 47 PRO B CA 1
ATOM 3388 C C . PRO B 1 47 ? -7.234 17.016 -15.477 1 98.25 47 PRO B C 1
ATOM 3390 O O . PRO B 1 47 ? -7.383 16.078 -16.25 1 98.25 47 PRO B O 1
ATOM 3393 N N . ILE B 1 48 ? -6.039 17.5 -15.211 1 98.62 48 ILE B N 1
ATOM 3394 C CA . ILE B 1 48 ? -4.828 16.891 -15.75 1 98.62 48 ILE B CA 1
ATOM 3395 C C . ILE B 1 48 ? -4.664 15.477 -15.195 1 98.62 48 ILE B C 1
ATOM 3397 O O . ILE B 1 48 ? -4.395 14.539 -15.953 1 98.62 48 ILE B O 1
ATOM 3401 N N . ILE B 1 49 ? -4.859 15.281 -13.922 1 98.62 49 ILE B N 1
ATOM 3402 C CA . ILE B 1 49 ? -4.723 13.984 -13.266 1 98.62 49 ILE B CA 1
ATOM 3403 C C . ILE B 1 49 ? -5.797 13.031 -13.789 1 98.62 49 ILE B C 1
ATOM 3405 O O . ILE B 1 49 ? -5.508 11.875 -14.109 1 98.62 49 ILE B O 1
ATOM 3409 N N . LEU B 1 50 ? -7.023 13.531 -13.906 1 98.25 50 LEU B N 1
ATOM 3410 C CA . LEU B 1 50 ? -8.117 12.719 -14.422 1 98.25 50 LEU B CA 1
ATOM 3411 C C . LEU B 1 50 ? -7.801 12.203 -15.82 1 98.25 50 LEU B C 1
ATOM 3413 O O . LEU B 1 50 ? -8.031 11.023 -16.125 1 98.25 50 LEU B O 1
ATOM 3417 N N . GLU B 1 51 ? -7.332 13.062 -16.625 1 98.5 51 GLU B N 1
ATOM 3418 C CA . GLU B 1 51 ? -7.023 12.695 -18 1 98.5 51 GLU B CA 1
ATOM 3419 C C . GLU B 1 51 ? -5.957 11.609 -18.047 1 98.5 51 GLU B C 1
ATOM 3421 O O . GLU B 1 51 ? -6.113 10.617 -18.766 1 98.5 51 GLU B O 1
ATOM 3426 N N . TYR B 1 52 ? -4.875 11.75 -17.344 1 98.69 52 TYR B N 1
ATOM 3427 C CA . TYR B 1 52 ? -3.789 10.781 -17.328 1 98.69 52 TYR B CA 1
ATOM 3428 C C . TYR B 1 52 ? -4.27 9.43 -16.812 1 98.69 52 TYR B C 1
ATOM 3430 O O . TYR B 1 52 ? -3.926 8.383 -17.375 1 98.69 52 TYR B O 1
ATOM 3438 N N . LEU B 1 53 ? -5.051 9.43 -15.719 1 98.5 53 LEU B N 1
ATOM 3439 C CA . LEU B 1 53 ? -5.516 8.18 -15.125 1 98.5 53 LEU B CA 1
ATOM 3440 C C . LEU B 1 53 ? -6.496 7.469 -16.062 1 98.5 53 LEU B C 1
ATOM 3442 O O . LEU B 1 53 ? -6.418 6.25 -16.234 1 98.5 53 LEU B O 1
ATOM 3446 N N . LYS B 1 54 ? -7.41 8.219 -16.641 1 98 54 LYS B N 1
ATOM 3447 C CA . LYS B 1 54 ? -8.375 7.621 -17.547 1 98 54 LYS B CA 1
ATOM 3448 C C . LYS B 1 54 ? -7.684 7.023 -18.766 1 98 54 LYS B C 1
ATOM 3450 O O . LYS B 1 54 ? -8.008 5.914 -19.188 1 98 54 LYS B O 1
ATOM 3455 N N . ASN B 1 55 ? -6.75 7.773 -19.312 1 98.19 55 ASN B N 1
ATOM 3456 C CA . ASN B 1 55 ? -6.004 7.281 -20.469 1 98.19 55 ASN B CA 1
ATOM 3457 C C . ASN B 1 55 ? -5.234 6.008 -20.125 1 98.19 55 ASN B C 1
ATOM 3459 O O . ASN B 1 55 ? -5.23 5.059 -20.922 1 98.19 55 ASN B O 1
ATOM 3463 N N . GLN B 1 56 ? -4.566 5.992 -19.031 1 98.31 56 GLN B N 1
ATOM 3464 C CA . GLN B 1 56 ? -3.779 4.832 -18.641 1 98.31 56 GLN B CA 1
ATOM 3465 C C . GLN B 1 56 ? -4.672 3.615 -18.406 1 98.31 56 GLN B C 1
ATOM 3467 O O . GLN B 1 56 ? -4.301 2.492 -18.75 1 98.31 56 GLN B O 1
ATOM 3472 N N . LEU B 1 57 ? -5.84 3.842 -17.766 1 97.62 57 LEU B N 1
ATOM 3473 C CA . LEU B 1 57 ? -6.812 2.783 -17.531 1 97.62 57 LEU B CA 1
ATOM 3474 C C . LEU B 1 57 ? -7.227 2.127 -18.844 1 97.62 57 LEU B C 1
ATOM 3476 O O . LEU B 1 57 ? -7.488 0.923 -18.891 1 97.62 57 LEU B O 1
ATOM 3480 N N . GLU B 1 58 ? -7.223 2.881 -19.891 1 97.12 58 GLU B N 1
ATOM 3481 C CA . GLU B 1 58 ? -7.727 2.422 -21.172 1 97.12 58 GLU B CA 1
ATOM 3482 C C . GLU B 1 58 ? -6.645 1.691 -21.969 1 97.12 58 GLU B C 1
ATOM 3484 O O . GLU B 1 58 ? -6.922 1.099 -23.016 1 97.12 58 GLU B O 1
ATOM 3489 N N . ASN B 1 59 ? -5.434 1.656 -21.516 1 97.38 59 ASN B N 1
ATOM 3490 C CA . ASN B 1 59 ? -4.34 1.031 -22.25 1 97.38 59 ASN B CA 1
ATOM 3491 C C . ASN B 1 59 ? -3.73 -0.131 -21.469 1 97.38 59 ASN B C 1
ATOM 3493 O O . ASN B 1 59 ? -4.078 -1.29 -21.703 1 97.38 59 ASN B O 1
ATOM 3497 N N . ILE B 1 60 ? -2.971 0.086 -20.453 1 98.06 60 ILE B N 1
ATOM 3498 C CA . ILE B 1 60 ? -2.379 -0.952 -19.609 1 98.06 60 ILE B CA 1
ATOM 3499 C C . ILE B 1 60 ? -2.305 -0.469 -18.172 1 98.06 60 ILE B C 1
ATOM 3501 O O . ILE B 1 60 ? -1.569 0.471 -17.859 1 98.06 60 ILE B O 1
ATOM 3505 N N . SER B 1 61 ? -3.068 -1.102 -17.344 1 97.31 61 SER B N 1
ATOM 3506 C CA . SER B 1 61 ? -3.109 -0.682 -15.945 1 97.31 61 SER B CA 1
ATOM 3507 C C . SER B 1 61 ? -2.391 -1.683 -15.047 1 97.31 61 SER B C 1
ATOM 3509 O O . SER B 1 61 ? -2.01 -1.353 -13.922 1 97.31 61 SER B O 1
ATOM 3511 N N . ILE B 1 62 ? -2.268 -2.898 -15.477 1 97.62 62 ILE B N 1
ATOM 3512 C CA . ILE B 1 62 ? -1.654 -3.969 -14.695 1 97.62 62 ILE B 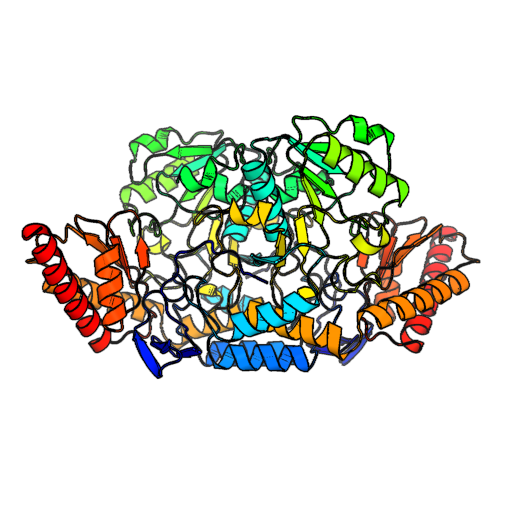CA 1
ATOM 3513 C C . ILE B 1 62 ? -0.382 -4.449 -15.391 1 97.62 62 ILE B C 1
ATOM 3515 O O . ILE B 1 62 ? -0.445 -5.094 -16.438 1 97.62 62 ILE B O 1
ATOM 3519 N N . LEU B 1 63 ? 0.711 -4.172 -14.773 1 97.56 63 LEU B N 1
ATOM 3520 C CA . LEU B 1 63 ? 2 -4.551 -15.344 1 97.56 63 LEU B CA 1
ATOM 3521 C C . LEU B 1 63 ? 3.092 -4.52 -14.273 1 97.56 63 LEU B C 1
ATOM 3523 O O . LEU B 1 63 ? 3.209 -3.541 -13.531 1 97.56 63 LEU B O 1
ATOM 3527 N N . SER B 1 64 ? 3.861 -5.57 -14.117 1 95.25 64 SER B N 1
ATOM 3528 C CA . SER B 1 64 ? 4.988 -5.547 -13.195 1 95.25 64 SER B CA 1
ATOM 3529 C C . SER B 1 64 ? 6.125 -4.676 -13.727 1 95.25 64 SER B C 1
ATOM 3531 O O . SER B 1 64 ? 6.188 -4.398 -14.93 1 95.25 64 SER B O 1
ATOM 3533 N N . THR B 1 65 ? 7.043 -4.352 -12.867 1 94.81 65 THR B N 1
ATOM 3534 C CA . THR B 1 65 ? 8.156 -3.494 -13.266 1 94.81 65 THR B CA 1
ATOM 3535 C C . THR B 1 65 ? 9.227 -4.301 -13.992 1 94.81 65 THR B C 1
ATOM 3537 O O . THR B 1 65 ? 10.266 -3.756 -14.383 1 94.81 65 THR B O 1
ATOM 3540 N N . SER B 1 66 ? 8.953 -5.594 -14.18 1 95.94 66 SER B N 1
ATOM 3541 C CA . SER B 1 66 ? 9.812 -6.398 -15.047 1 95.94 66 SER B CA 1
ATOM 3542 C C . SER B 1 66 ? 9.688 -5.973 -16.5 1 95.94 66 SER B C 1
ATOM 3544 O O . SER B 1 66 ? 10.523 -6.336 -17.328 1 95.94 66 SER B O 1
ATOM 3546 N N . PHE B 1 67 ? 8.641 -5.301 -16.812 1 97.5 67 PHE B N 1
ATOM 3547 C CA . PHE B 1 67 ? 8.391 -4.762 -18.141 1 97.5 67 PHE B CA 1
ATOM 3548 C C . PHE B 1 67 ? 8.438 -3.236 -18.125 1 97.5 67 PHE B C 1
ATOM 3550 O O . PHE B 1 67 ? 8.266 -2.617 -17.078 1 97.5 67 PHE B O 1
ATOM 3557 N N . SER B 1 68 ? 8.719 -2.688 -19.281 1 97.19 68 SER B N 1
ATOM 3558 C CA . SER B 1 68 ? 8.625 -1.24 -19.438 1 97.19 68 SER B CA 1
ATOM 3559 C C . SER B 1 68 ? 7.293 -0.838 -20.062 1 97.19 68 SER B C 1
ATOM 3561 O O . SER B 1 68 ? 6.562 -1.688 -20.578 1 97.19 68 SER B O 1
ATOM 3563 N N . THR B 1 69 ? 6.961 0.338 -19.984 1 98.12 69 THR B N 1
ATOM 3564 C CA . THR B 1 69 ? 5.801 0.972 -20.594 1 98.12 69 THR B CA 1
ATOM 3565 C C . THR B 1 69 ? 6.062 2.453 -20.859 1 98.12 69 THR B C 1
ATOM 3567 O O . THR B 1 69 ? 6.824 3.09 -20.125 1 98.12 69 THR B O 1
ATOM 3570 N N . PRO B 1 70 ? 5.496 3.07 -21.844 1 98.25 70 PRO B N 1
ATOM 3571 C CA . PRO B 1 70 ? 5.812 4.449 -22.219 1 98.25 70 PRO B CA 1
ATOM 3572 C C . PRO B 1 70 ? 5.613 5.434 -21.078 1 98.25 70 PRO B C 1
ATOM 3574 O O . PRO B 1 70 ? 6.379 6.391 -20.922 1 98.25 70 PRO B O 1
ATOM 3577 N N . ILE B 1 71 ? 4.68 5.246 -20.266 1 98.62 71 ILE B N 1
ATOM 3578 C CA . ILE B 1 71 ? 4.375 6.172 -19.172 1 98.62 71 ILE B CA 1
ATOM 3579 C C . ILE B 1 71 ? 5.535 6.203 -18.188 1 98.62 71 ILE B C 1
ATOM 3581 O O . ILE B 1 71 ? 5.727 7.188 -17.469 1 98.62 71 ILE B O 1
ATOM 3585 N N . LYS B 1 72 ? 6.309 5.125 -18.094 1 98.19 72 LYS B N 1
ATOM 3586 C CA . LYS B 1 72 ? 7.484 5.094 -17.234 1 98.19 72 LYS B CA 1
ATOM 3587 C C . LYS B 1 72 ? 8.469 6.195 -17.609 1 98.19 72 LYS B C 1
ATOM 3589 O O . LYS B 1 72 ? 8.93 6.953 -16.75 1 98.19 72 LYS B O 1
ATOM 3594 N N . ASP B 1 73 ? 8.766 6.309 -18.875 1 98.12 73 ASP B N 1
ATOM 3595 C CA . ASP B 1 73 ? 9.711 7.309 -19.344 1 98.12 73 ASP B CA 1
ATOM 3596 C C . ASP B 1 73 ? 9.18 8.719 -19.141 1 98.12 73 ASP B C 1
ATOM 3598 O O . ASP B 1 73 ? 9.922 9.617 -18.734 1 98.12 73 ASP B O 1
ATOM 3602 N N . GLU B 1 74 ? 7.93 8.859 -19.438 1 98.62 74 GLU B N 1
ATOM 3603 C CA . GLU B 1 74 ? 7.316 10.164 -19.219 1 98.62 74 GLU B CA 1
ATOM 3604 C C . GLU B 1 74 ? 7.367 10.562 -17.734 1 98.62 74 GLU B C 1
ATOM 3606 O O . GLU B 1 74 ? 7.633 11.719 -17.422 1 98.62 74 GLU B O 1
ATOM 3611 N N . MET B 1 75 ? 7.117 9.609 -16.906 1 98.69 75 MET B N 1
ATOM 3612 C CA . MET B 1 75 ? 7.164 9.859 -15.469 1 98.69 75 MET B CA 1
ATOM 3613 C C . MET B 1 75 ? 8.562 10.281 -15.039 1 98.69 75 MET B C 1
ATOM 3615 O O . MET B 1 75 ? 8.719 11.242 -14.281 1 98.69 75 MET B O 1
ATOM 3619 N N . LEU B 1 76 ? 9.547 9.555 -15.484 1 98.62 76 LEU B N 1
ATOM 3620 C CA . LEU B 1 76 ? 10.922 9.836 -15.086 1 98.62 76 LEU B CA 1
ATOM 3621 C C . LEU B 1 76 ? 11.344 11.227 -15.547 1 98.62 76 LEU B C 1
ATOM 3623 O O . LEU B 1 76 ? 12.055 11.938 -14.82 1 98.62 76 LEU B O 1
ATOM 3627 N N . GLN B 1 77 ? 10.891 11.641 -16.688 1 98.69 77 GLN B N 1
ATOM 3628 C CA . GLN B 1 77 ? 11.148 13 -17.172 1 98.69 77 GLN B CA 1
ATOM 3629 C C . GLN B 1 77 ? 10.453 14.031 -16.281 1 98.69 77 GLN B C 1
ATOM 3631 O O . GLN B 1 77 ? 11.039 15.062 -15.953 1 98.69 77 GLN B O 1
ATOM 3636 N N . ALA B 1 78 ? 9.234 13.742 -15.953 1 98.69 78 ALA B N 1
ATOM 3637 C CA . ALA B 1 78 ? 8.484 14.656 -15.086 1 98.69 78 ALA B CA 1
ATOM 3638 C C . ALA B 1 78 ? 9.117 14.742 -13.703 1 98.69 78 ALA B C 1
ATOM 3640 O O . ALA B 1 78 ? 9.25 15.836 -13.141 1 98.69 78 ALA B O 1
ATOM 3641 N N . LEU B 1 79 ? 9.531 13.633 -13.148 1 98.62 79 LEU B N 1
ATOM 3642 C CA . LEU B 1 79 ? 10.148 13.578 -11.828 1 98.62 79 LEU B CA 1
ATOM 3643 C C . LEU B 1 79 ? 11.477 14.344 -11.82 1 98.62 79 LEU B C 1
ATOM 3645 O O . LEU B 1 79 ? 11.844 14.938 -10.805 1 98.62 79 LEU B O 1
ATOM 3649 N N . ASP B 1 80 ? 12.172 14.266 -12.891 1 98.25 80 ASP B N 1
ATOM 3650 C CA . ASP B 1 80 ? 13.484 14.906 -12.969 1 98.25 80 ASP B CA 1
ATOM 3651 C C . ASP B 1 80 ? 13.383 16.406 -12.711 1 98.25 80 ASP B C 1
ATOM 3653 O O . ASP B 1 80 ? 14.312 17.016 -12.172 1 98.25 80 ASP B O 1
ATOM 3657 N N . LYS B 1 81 ? 12.266 16.969 -13.047 1 97.62 81 LYS B N 1
ATOM 3658 C CA . LYS B 1 81 ? 12.062 18.406 -12.906 1 97.62 81 LYS B CA 1
ATOM 3659 C C . LYS B 1 81 ? 11.75 18.766 -11.453 1 97.62 81 LYS B C 1
ATOM 3661 O O . LYS B 1 81 ? 11.898 19.922 -11.055 1 97.62 81 LYS B O 1
ATOM 3666 N N . VAL B 1 82 ? 11.32 17.75 -10.688 1 97.62 82 VAL B N 1
ATOM 3667 C CA . VAL B 1 82 ? 10.844 18.094 -9.352 1 97.62 82 VAL B CA 1
ATOM 3668 C C . VAL B 1 82 ? 11.602 17.266 -8.305 1 97.62 82 VAL B C 1
ATOM 3670 O O . VAL B 1 82 ? 11.281 17.312 -7.117 1 97.62 82 VAL B O 1
ATOM 3673 N N . LYS B 1 83 ? 12.586 16.547 -8.672 1 97.75 83 LYS B N 1
ATOM 3674 C CA . LYS B 1 83 ? 13.305 15.672 -7.754 1 97.75 83 LYS B CA 1
ATOM 3675 C C . LYS B 1 83 ? 14.031 16.484 -6.684 1 97.75 83 LYS B C 1
ATOM 3677 O O . LYS B 1 83 ? 14.367 17.641 -6.898 1 97.75 83 LYS B O 1
ATOM 3682 N N . PRO B 1 84 ? 14.227 15.883 -5.449 1 97.94 84 PRO B N 1
ATOM 3683 C CA . PRO B 1 84 ? 15.102 16.516 -4.465 1 97.94 84 PRO B CA 1
ATOM 3684 C C . PRO B 1 84 ? 16.547 16.656 -4.957 1 97.94 84 PRO B C 1
ATOM 3686 O O . PRO B 1 84 ? 16.969 15.914 -5.848 1 97.94 84 PRO B O 1
ATOM 3689 N N . ASP B 1 85 ? 17.219 17.625 -4.363 1 97.31 85 ASP B N 1
ATOM 3690 C CA . ASP B 1 85 ? 18.594 17.891 -4.75 1 97.31 85 ASP B CA 1
ATOM 3691 C C . ASP B 1 85 ? 19.453 16.625 -4.609 1 97.31 85 ASP B C 1
ATOM 3693 O O . ASP B 1 85 ? 19.422 15.953 -3.578 1 97.31 85 ASP B O 1
ATOM 3697 N N . LYS B 1 86 ? 20.141 16.25 -5.656 1 95.31 86 LYS B N 1
ATOM 3698 C CA . LYS B 1 86 ? 21.156 15.211 -5.688 1 95.31 86 LYS B CA 1
ATOM 3699 C C . LYS B 1 86 ? 20.516 13.828 -5.551 1 95.31 86 LYS B C 1
ATOM 3701 O O . LYS B 1 86 ? 21.172 12.875 -5.133 1 95.31 86 LYS B O 1
ATOM 3706 N N . MET B 1 87 ? 19.25 13.695 -5.809 1 98.06 87 MET B N 1
ATOM 3707 C CA . MET B 1 87 ? 18.594 12.398 -5.762 1 98.06 87 MET B CA 1
ATOM 3708 C C . MET B 1 87 ? 18.047 12.008 -7.137 1 98.06 87 MET B C 1
ATOM 3710 O O . MET B 1 87 ? 16.906 12.312 -7.465 1 98.06 87 MET B O 1
ATOM 3714 N N . ASP B 1 88 ? 18.781 11.172 -7.809 1 98.31 88 ASP B N 1
ATOM 3715 C CA . ASP B 1 88 ? 18.5 10.883 -9.211 1 98.31 88 ASP B CA 1
ATOM 3716 C C . ASP B 1 88 ? 17.812 9.523 -9.359 1 98.31 88 ASP B C 1
ATOM 3718 O O . ASP B 1 88 ? 17.672 9.023 -10.477 1 98.31 88 ASP B O 1
ATOM 3722 N N . ASN B 1 89 ? 17.5 8.906 -8.211 1 98.56 89 ASN B N 1
ATOM 3723 C CA . ASN B 1 89 ? 16.844 7.609 -8.242 1 98.56 89 ASN B CA 1
ATOM 3724 C C . ASN B 1 89 ? 15.523 7.637 -7.477 1 98.56 89 ASN B C 1
ATOM 3726 O O . ASN B 1 89 ? 15.391 8.344 -6.473 1 98.56 89 ASN B O 1
ATOM 3730 N N . ALA B 1 90 ? 14.586 6.906 -7.965 1 98.38 90 ALA B N 1
ATOM 3731 C CA . ALA B 1 90 ? 13.281 6.805 -7.312 1 98.38 90 ALA B CA 1
ATOM 3732 C C . ALA B 1 90 ? 12.852 5.348 -7.164 1 98.38 90 ALA B C 1
ATOM 3734 O O . ALA B 1 90 ? 13.125 4.523 -8.039 1 98.38 90 ALA B O 1
ATOM 3735 N N . MET B 1 91 ? 12.281 5.027 -6.102 1 98 91 MET B N 1
ATOM 3736 C CA . MET B 1 91 ? 11.523 3.801 -5.863 1 98 91 MET B CA 1
ATOM 3737 C C . MET B 1 91 ? 10.047 4.102 -5.652 1 98 91 MET B C 1
ATOM 3739 O O . MET B 1 91 ? 9.688 4.922 -4.805 1 98 91 MET B O 1
ATOM 3743 N N . LEU B 1 92 ? 9.227 3.473 -6.457 1 97.81 92 LEU B N 1
ATOM 3744 C CA . LEU B 1 92 ? 7.793 3.67 -6.273 1 97.81 92 LEU B CA 1
ATOM 3745 C C . LEU B 1 92 ? 7.195 2.553 -5.426 1 97.81 92 LEU B C 1
ATOM 3747 O O . LEU B 1 92 ? 7.504 1.377 -5.629 1 97.81 92 LEU B O 1
ATOM 3751 N N . LEU B 1 93 ? 6.398 2.936 -4.484 1 97.62 93 LEU B N 1
ATOM 3752 C CA . LEU B 1 93 ? 5.645 2.02 -3.635 1 97.62 93 LEU B CA 1
ATOM 3753 C C . LEU B 1 93 ? 4.18 2.436 -3.549 1 97.62 93 LEU B C 1
ATOM 3755 O O . LEU B 1 93 ? 3.748 3.35 -4.254 1 97.62 93 LEU B O 1
ATOM 3759 N N . ASN B 1 94 ? 3.4 1.825 -2.629 1 96.5 94 ASN B N 1
ATOM 3760 C CA . ASN B 1 94 ? 1.953 1.996 -2.684 1 96.5 94 ASN B CA 1
ATOM 3761 C C . ASN B 1 94 ? 1.47 3.018 -1.657 1 96.5 94 ASN B C 1
ATOM 3763 O O . ASN B 1 94 ? 0.397 3.604 -1.816 1 96.5 94 ASN B O 1
ATOM 3767 N N . SER B 1 95 ? 2.209 3.141 -0.6 1 97.56 95 SER B N 1
ATOM 3768 C CA . SER B 1 95 ? 1.742 3.975 0.504 1 97.56 95 SER B CA 1
ATOM 3769 C C . SER B 1 95 ? 2.912 4.602 1.255 1 97.56 95 SER B C 1
ATOM 3771 O O . SER B 1 95 ? 4.062 4.191 1.082 1 97.56 95 SER B O 1
ATOM 3773 N N . GLY B 1 96 ? 2.564 5.602 2.053 1 98.19 96 GLY B N 1
ATOM 3774 C CA . GLY B 1 96 ? 3.588 6.223 2.877 1 98.19 96 GLY B CA 1
ATOM 3775 C C . GLY B 1 96 ? 4.289 5.242 3.797 1 98.19 96 GLY B C 1
ATOM 3776 O O . GLY B 1 96 ? 5.516 5.285 3.939 1 98.19 96 GLY B O 1
ATOM 3777 N N . THR B 1 97 ? 3.549 4.355 4.426 1 98.44 97 THR B N 1
ATOM 3778 C CA . THR B 1 97 ? 4.148 3.381 5.332 1 98.44 97 THR B CA 1
ATOM 3779 C C . THR B 1 97 ? 5.117 2.471 4.582 1 98.44 97 THR B C 1
ATOM 3781 O O . THR B 1 97 ? 6.172 2.107 5.113 1 98.44 97 THR B O 1
ATOM 3784 N N . GLU B 1 98 ? 4.812 2.133 3.367 1 98.38 98 GLU B N 1
ATOM 3785 C CA . GLU B 1 98 ? 5.715 1.297 2.584 1 98.38 98 GLU B CA 1
ATOM 3786 C C . GLU B 1 98 ? 6.98 2.061 2.201 1 98.38 98 GLU B C 1
ATOM 3788 O O . GLU B 1 98 ? 8.062 1.477 2.119 1 98.38 98 GLU B O 1
ATOM 3793 N N . ALA B 1 99 ? 6.824 3.328 1.936 1 98.75 99 ALA B N 1
ATOM 3794 C CA . ALA B 1 99 ? 8 4.145 1.655 1 98.75 99 ALA B CA 1
ATOM 3795 C C . ALA B 1 99 ? 8.93 4.199 2.863 1 98.75 99 ALA B C 1
ATOM 3797 O O . ALA B 1 99 ? 10.156 4.086 2.723 1 98.75 99 ALA B O 1
ATOM 3798 N N . VAL B 1 100 ? 8.344 4.367 4.035 1 98.88 100 VAL B N 1
ATOM 3799 C CA . VAL B 1 100 ? 9.133 4.402 5.266 1 98.88 100 VAL B CA 1
ATOM 3800 C C . VAL B 1 100 ? 9.82 3.055 5.477 1 98.88 100 VAL B C 1
ATOM 3802 O O . VAL B 1 100 ? 11.008 3.002 5.801 1 98.88 100 VAL B O 1
ATOM 3805 N N . GLU B 1 101 ? 9.086 1.948 5.273 1 98.69 101 GLU B N 1
ATOM 3806 C CA . GLU B 1 101 ? 9.648 0.604 5.352 1 98.69 101 GLU B CA 1
ATOM 3807 C C . GLU B 1 101 ? 10.867 0.465 4.441 1 98.69 101 GLU B C 1
ATOM 3809 O O . GLU B 1 101 ? 11.914 -0.019 4.871 1 98.69 101 GLU B O 1
ATOM 3814 N N . ALA B 1 102 ? 10.711 0.889 3.219 1 98.44 102 ALA B N 1
ATOM 3815 C CA . ALA B 1 102 ? 11.789 0.769 2.236 1 98.44 102 ALA B CA 1
ATOM 3816 C C . ALA B 1 102 ? 12.992 1.621 2.631 1 98.44 102 ALA B C 1
ATOM 3818 O O . ALA B 1 102 ? 14.141 1.195 2.479 1 98.44 102 ALA B O 1
ATOM 3819 N N . ALA B 1 103 ? 12.727 2.812 3.115 1 98.88 103 ALA B N 1
ATOM 3820 C CA . ALA B 1 103 ? 13.797 3.719 3.521 1 98.88 103 ALA B CA 1
ATOM 3821 C C . ALA B 1 103 ? 14.594 3.137 4.684 1 98.88 103 ALA B C 1
ATOM 3823 O O . ALA B 1 103 ? 15.828 3.154 4.668 1 98.88 103 ALA B O 1
ATOM 3824 N N . LEU B 1 104 ? 13.906 2.631 5.695 1 98.81 104 LEU B N 1
ATOM 3825 C CA . LEU B 1 104 ? 14.562 2.057 6.863 1 98.81 104 LEU B CA 1
ATOM 3826 C C . LEU B 1 104 ? 15.375 0.824 6.48 1 98.81 104 LEU B C 1
ATOM 3828 O O . LEU B 1 104 ? 16.516 0.662 6.926 1 98.81 104 LEU B O 1
ATOM 3832 N N . LYS B 1 105 ? 14.805 -0.032 5.695 1 98.25 105 LYS B N 1
ATOM 3833 C CA . LYS B 1 105 ? 15.516 -1.22 5.23 1 98.25 105 LYS B CA 1
ATOM 3834 C C . LYS B 1 105 ? 16.75 -0.839 4.43 1 98.25 105 LYS B C 1
ATOM 3836 O O . LYS B 1 105 ? 17.812 -1.441 4.605 1 98.25 105 LYS B O 1
ATOM 3841 N N . THR B 1 106 ? 16.594 0.12 3.553 1 98.19 106 THR B N 1
ATOM 3842 C CA . THR B 1 106 ? 17.719 0.604 2.762 1 98.19 106 THR B CA 1
ATOM 3843 C C . THR B 1 106 ? 18.859 1.087 3.668 1 98.19 106 THR B C 1
ATOM 3845 O O . THR B 1 106 ? 20.016 0.747 3.451 1 98.19 106 THR B O 1
ATOM 3848 N N . ALA B 1 107 ? 18.5 1.831 4.691 1 98.25 107 ALA B N 1
ATOM 3849 C CA . ALA B 1 107 ? 19.516 2.377 5.602 1 98.25 107 ALA B CA 1
ATOM 3850 C C . ALA B 1 107 ? 20.281 1.262 6.301 1 98.25 107 ALA B C 1
ATOM 3852 O O . ALA B 1 107 ? 21.5 1.32 6.41 1 98.25 107 ALA B O 1
ATOM 3853 N N . ARG B 1 108 ? 19.594 0.27 6.781 1 97.88 108 ARG B N 1
ATOM 3854 C CA . ARG B 1 108 ? 20.25 -0.84 7.461 1 97.88 108 ARG B CA 1
ATOM 3855 C C . ARG B 1 108 ? 21.172 -1.599 6.512 1 97.88 108 ARG B C 1
ATOM 3857 O O . ARG B 1 108 ? 22.297 -1.96 6.875 1 97.88 108 ARG B O 1
ATOM 3864 N N . LYS B 1 109 ? 20.672 -1.839 5.324 1 96.88 109 LYS B N 1
ATOM 3865 C CA . LYS B 1 109 ? 21.469 -2.57 4.352 1 96.88 109 LYS B CA 1
ATOM 3866 C C . LYS B 1 109 ? 22.75 -1.806 4.012 1 96.88 109 LYS B C 1
ATOM 3868 O O . LYS B 1 109 ? 23.828 -2.391 3.955 1 96.88 109 LYS B O 1
ATOM 3873 N N . ILE B 1 110 ? 22.609 -0.509 3.824 1 97.06 110 ILE B N 1
ATOM 3874 C CA . ILE B 1 110 ? 23.719 0.325 3.342 1 97.06 110 ILE B CA 1
ATOM 3875 C C . ILE B 1 110 ? 24.75 0.509 4.449 1 97.06 110 ILE B C 1
ATOM 3877 O O . ILE B 1 110 ? 25.953 0.463 4.195 1 97.06 110 ILE B O 1
ATOM 3881 N N . THR B 1 111 ? 24.328 0.677 5.664 1 97.56 111 THR B N 1
ATOM 3882 C CA . THR B 1 111 ? 25.234 1.008 6.758 1 97.56 111 THR B CA 1
ATOM 3883 C C . THR B 1 111 ? 25.734 -0.259 7.453 1 97.56 111 THR B C 1
ATOM 3885 O O . THR B 1 111 ? 26.766 -0.245 8.109 1 97.56 111 THR B O 1
ATOM 3888 N N . GLY B 1 112 ? 24.922 -1.34 7.363 1 97.19 112 GLY B N 1
ATOM 3889 C CA . GLY B 1 112 ? 25.219 -2.549 8.117 1 97.19 112 GLY B CA 1
ATOM 3890 C C . GLY B 1 112 ? 24.922 -2.42 9.594 1 97.19 112 GLY B C 1
ATOM 3891 O O . GLY B 1 112 ? 25.281 -3.295 10.383 1 97.19 112 GLY B O 1
ATOM 3892 N N . ARG B 1 113 ? 24.344 -1.302 10 1 98.06 113 ARG B N 1
ATOM 3893 C CA . ARG B 1 113 ? 24.016 -1.016 11.391 1 98.06 113 ARG B CA 1
ATOM 3894 C C . ARG B 1 113 ? 22.547 -1.292 11.68 1 98.06 113 ARG B C 1
ATOM 3896 O O . ARG B 1 113 ? 21.766 -1.547 10.758 1 98.06 113 ARG B O 1
ATOM 3903 N N . LYS B 1 114 ? 22.188 -1.273 12.969 1 97.12 114 LYS B N 1
ATOM 3904 C CA . LYS B 1 114 ? 20.859 -1.76 13.305 1 97.12 114 LYS B CA 1
ATOM 3905 C C . LYS B 1 114 ? 20.031 -0.667 13.969 1 97.12 114 LYS B C 1
ATOM 3907 O O . LYS B 1 114 ? 18.812 -0.603 13.789 1 97.12 114 LYS B O 1
ATOM 3912 N N . LYS B 1 115 ? 20.641 0.208 14.703 1 98.38 115 LYS B N 1
ATOM 3913 C CA . LYS B 1 115 ? 19.938 1.174 15.539 1 98.38 115 LYS B CA 1
ATOM 3914 C C . LYS B 1 115 ? 19.281 2.264 14.695 1 98.38 115 LYS B C 1
ATOM 3916 O O . LYS B 1 115 ? 19.906 2.809 13.789 1 98.38 115 LYS B O 1
ATOM 3921 N N . ILE B 1 116 ? 18.047 2.537 14.953 1 98.81 116 ILE B N 1
ATOM 3922 C CA . ILE B 1 116 ? 17.328 3.629 14.312 1 98.81 116 ILE B CA 1
ATOM 3923 C C . ILE B 1 116 ? 16.922 4.668 15.359 1 98.81 116 ILE B C 1
ATOM 3925 O O . ILE B 1 116 ? 16.516 4.312 16.469 1 98.81 116 ILE B O 1
ATOM 3929 N N . ILE B 1 117 ? 17.078 5.859 15.023 1 98.94 117 ILE B N 1
ATOM 3930 C CA . ILE B 1 117 ? 16.641 6.949 15.891 1 98.94 117 ILE B CA 1
ATOM 3931 C C . ILE B 1 117 ? 15.438 7.656 15.258 1 98.94 117 ILE B C 1
ATOM 3933 O O . ILE B 1 117 ? 15.445 7.949 14.055 1 98.94 117 ILE B O 1
ATOM 3937 N N . ALA B 1 118 ? 14.398 7.855 15.992 1 98.88 118 ALA B N 1
ATOM 3938 C CA . ALA B 1 118 ? 13.227 8.672 15.672 1 98.88 118 ALA B CA 1
ATOM 3939 C C . ALA B 1 118 ? 12.953 9.695 16.766 1 98.88 118 ALA B C 1
ATOM 3941 O O . ALA B 1 118 ? 13.789 9.898 17.656 1 98.88 118 ALA B O 1
ATOM 3942 N N . PHE B 1 119 ? 11.875 10.406 16.656 1 98.94 119 PHE B N 1
ATOM 3943 C CA . PHE B 1 119 ? 11.672 11.492 17.609 1 98.94 119 PHE B CA 1
ATOM 3944 C C . PHE B 1 119 ? 10.336 11.336 18.328 1 98.94 119 PHE B C 1
ATOM 3946 O O . PHE B 1 119 ? 9.383 10.781 17.766 1 98.94 119 PHE B O 1
ATOM 3953 N N . LYS B 1 120 ? 10.305 11.852 19.547 1 98.69 120 LYS B N 1
ATOM 3954 C CA . LYS B 1 120 ? 9.039 11.93 20.266 1 98.69 120 LYS B CA 1
ATOM 3955 C C . LYS B 1 120 ? 8 12.719 19.484 1 98.69 120 LYS B C 1
ATOM 3957 O O . LYS B 1 120 ? 8.328 13.719 18.844 1 98.69 120 LYS B O 1
ATOM 3962 N N . ASN B 1 121 ? 6.734 12.195 19.438 1 98 121 ASN B N 1
ATOM 3963 C CA . ASN B 1 121 ? 5.574 12.781 18.781 1 98 121 ASN B CA 1
ATOM 3964 C C . ASN B 1 121 ? 5.598 12.531 17.281 1 98 121 ASN B C 1
ATOM 3966 O O . ASN B 1 121 ? 4.719 13 16.547 1 98 121 ASN B O 1
ATOM 3970 N N . ALA B 1 122 ? 6.527 11.742 16.812 1 98.56 122 ALA B N 1
ATOM 3971 C CA . ALA B 1 122 ? 6.621 11.461 15.375 1 98.56 122 ALA B CA 1
ATOM 3972 C C . ALA B 1 122 ? 5.559 10.453 14.938 1 98.56 122 ALA B C 1
ATOM 3974 O O . ALA B 1 122 ? 5.105 9.641 15.742 1 98.56 122 ALA B O 1
ATOM 3975 N N . PHE B 1 123 ? 5.125 10.508 13.75 1 98.38 123 PHE B N 1
ATOM 3976 C CA . PHE B 1 123 ? 4.277 9.539 13.062 1 98.38 123 PHE B CA 1
ATOM 3977 C C . PHE B 1 123 ? 4.875 9.148 11.719 1 98.38 123 PHE B C 1
ATOM 3979 O O . PHE B 1 123 ? 5.055 10 10.844 1 98.38 123 PHE B O 1
ATOM 3986 N N . HIS B 1 124 ? 5.082 7.809 11.531 1 98.81 124 HIS B N 1
ATOM 3987 C CA . HIS B 1 124 ? 5.746 7.387 10.305 1 98.81 124 HIS B CA 1
ATOM 3988 C C . HIS B 1 124 ? 5.012 6.227 9.648 1 98.81 124 HIS B C 1
ATOM 3990 O O . HIS B 1 124 ? 5.473 5.68 8.648 1 98.81 124 HIS B O 1
ATOM 3996 N N . GLY B 1 125 ? 3.908 5.832 10.195 1 97.94 125 GLY B N 1
ATOM 3997 C CA . GLY B 1 125 ? 3.133 4.781 9.555 1 97.94 125 GLY B CA 1
ATOM 3998 C C . GLY B 1 125 ? 2.66 3.713 10.523 1 97.94 125 GLY B C 1
ATOM 3999 O O . GLY B 1 125 ? 2.811 3.857 11.734 1 97.94 125 GLY B O 1
ATOM 4000 N N . ARG B 1 126 ? 2.068 2.609 9.945 1 97.75 126 ARG B N 1
ATOM 4001 C CA . ARG B 1 126 ? 1.338 1.68 10.805 1 97.75 126 ARG B CA 1
ATOM 4002 C C . ARG B 1 126 ? 1.797 0.244 10.562 1 97.75 126 ARG B C 1
ATOM 4004 O O . ARG B 1 126 ? 1.354 -0.676 11.258 1 97.75 126 ARG B O 1
ATOM 4011 N N . THR B 1 127 ? 2.629 -0.08 9.578 1 98 127 THR B N 1
ATOM 4012 C CA . THR B 1 127 ? 3.242 -1.399 9.461 1 98 127 THR B CA 1
ATOM 4013 C C . THR B 1 127 ? 4.359 -1.567 10.484 1 98 127 THR B C 1
ATOM 4015 O O . THR B 1 127 ? 4.875 -0.581 11.016 1 98 127 THR B O 1
ATOM 4018 N N . ALA B 1 128 ? 4.773 -2.707 10.734 1 98.31 128 ALA B N 1
ATOM 4019 C CA . ALA B 1 128 ? 5.613 -2.996 11.891 1 98.31 128 ALA B CA 1
ATOM 4020 C C . ALA B 1 128 ? 6.898 -2.174 11.859 1 98.31 128 ALA B C 1
ATOM 4022 O O . ALA B 1 128 ? 7.316 -1.621 12.875 1 98.31 128 ALA B O 1
ATOM 4023 N N . GLY B 1 129 ? 7.523 -2.104 10.734 1 98.5 129 GLY B N 1
ATOM 4024 C CA . GLY B 1 129 ? 8.727 -1.298 10.617 1 98.5 129 GLY B CA 1
ATOM 4025 C C . GLY B 1 129 ? 8.477 0.185 10.812 1 98.5 129 GLY B C 1
ATOM 4026 O O . GLY B 1 129 ? 9.148 0.837 11.609 1 98.5 129 GLY B O 1
ATOM 4027 N N . SER B 1 130 ? 7.496 0.71 10.156 1 98.75 130 SER B N 1
ATOM 4028 C CA . SER B 1 130 ? 7.156 2.125 10.273 1 98.75 130 SER B CA 1
ATOM 4029 C C . SER B 1 130 ? 6.586 2.441 11.656 1 98.75 130 SER B C 1
ATOM 4031 O O . SER B 1 130 ? 6.855 3.508 12.211 1 98.75 130 SER B O 1
ATOM 4033 N N . LEU B 1 131 ? 5.832 1.544 12.156 1 98.56 131 LEU B N 1
ATOM 4034 C CA . LEU B 1 131 ? 5.23 1.71 13.477 1 98.56 131 LEU B CA 1
ATOM 4035 C C . LEU B 1 131 ? 6.301 1.775 14.555 1 98.56 131 LEU B C 1
ATOM 4037 O O . LEU B 1 131 ? 6.133 2.475 15.562 1 98.56 131 LEU B O 1
ATOM 4041 N N . SER B 1 132 ? 7.395 1.071 14.367 1 98.69 132 SER B N 1
ATOM 4042 C CA . SER B 1 132 ? 8.484 1.042 15.336 1 98.69 132 SER B CA 1
ATOM 4043 C C . SER B 1 132 ? 9.109 2.424 15.508 1 98.69 132 SER B C 1
ATOM 4045 O O . SER B 1 132 ? 9.711 2.711 16.547 1 98.69 132 SER B O 1
ATOM 4047 N N . VAL B 1 133 ? 8.945 3.289 14.492 1 98.81 133 VAL B N 1
ATOM 4048 C CA . VAL B 1 133 ? 9.523 4.625 14.562 1 98.81 133 VAL B CA 1
ATOM 4049 C C . VAL B 1 133 ? 8.414 5.668 14.688 1 98.81 133 VAL B C 1
ATOM 4051 O O . VAL B 1 133 ? 8.656 6.859 14.5 1 98.81 133 VAL B O 1
ATOM 4054 N N . THR B 1 134 ? 7.184 5.242 14.883 1 98.69 134 THR B N 1
ATOM 4055 C CA . THR B 1 134 ? 6.062 6.07 15.312 1 98.69 134 THR B CA 1
ATOM 4056 C C . THR B 1 134 ? 6.012 6.164 16.828 1 98.69 134 THR B C 1
ATOM 4058 O O . THR B 1 134 ? 6.102 5.145 17.531 1 98.69 134 THR B O 1
ATOM 4061 N N . TRP B 1 135 ? 5.836 7.289 17.375 1 98.19 135 TRP B N 1
ATOM 4062 C CA . TRP B 1 135 ? 6.094 7.543 18.781 1 98.19 135 TRP B CA 1
ATOM 4063 C C . TRP B 1 135 ? 4.922 7.082 19.641 1 98.19 135 TRP B C 1
ATOM 4065 O O . TRP B 1 135 ? 5.121 6.414 20.656 1 98.19 135 TRP B O 1
ATOM 4075 N N . ASN B 1 136 ? 3.662 7.344 19.281 1 95.75 136 ASN B N 1
ATOM 4076 C CA . ASN B 1 136 ? 2.49 7.184 20.125 1 95.75 136 ASN B CA 1
ATOM 4077 C C . ASN B 1 136 ? 2.375 5.754 20.656 1 95.75 136 ASN B C 1
ATOM 4079 O O . ASN B 1 136 ? 2.102 4.828 19.891 1 95.75 136 ASN B O 1
ATOM 4083 N N . LYS B 1 137 ? 2.496 5.598 21.938 1 94.88 137 LYS B N 1
ATOM 4084 C CA . LYS B 1 137 ? 2.498 4.293 22.594 1 94.88 137 LYS B CA 1
ATOM 4085 C C . LYS B 1 137 ? 1.191 3.551 22.328 1 94.88 137 LYS B C 1
ATOM 4087 O O . LYS B 1 137 ? 1.18 2.322 22.234 1 94.88 137 LYS B O 1
ATOM 4092 N N . LYS B 1 138 ? 0.131 4.285 22.25 1 92.62 138 LYS B N 1
ATOM 4093 C CA . LYS B 1 138 ? -1.178 3.676 22.031 1 92.62 138 LYS B CA 1
ATOM 4094 C C . LYS B 1 138 ? -1.218 2.916 20.719 1 92.62 138 LYS B C 1
ATOM 4096 O O . LYS B 1 138 ? -1.92 1.909 20.594 1 92.62 138 LYS B O 1
ATOM 4101 N N . TYR B 1 139 ? -0.402 3.389 19.734 1 94.88 139 TYR B N 1
ATOM 4102 C CA . TYR B 1 139 ? -0.349 2.748 18.438 1 94.88 139 TYR B CA 1
ATOM 4103 C C . TYR B 1 139 ? 0.565 1.529 18.453 1 94.88 139 TYR B C 1
ATOM 4105 O O . TYR B 1 139 ? 0.445 0.636 17.609 1 94.88 139 TYR B O 1
ATOM 4113 N N . ARG B 1 140 ? 1.502 1.428 19.359 1 96.31 140 ARG B N 1
ATOM 4114 C CA . ARG B 1 140 ? 2.592 0.461 19.281 1 96.31 140 ARG B CA 1
ATOM 4115 C C . ARG B 1 140 ? 2.367 -0.694 20.25 1 96.31 140 ARG B C 1
ATOM 4117 O O . ARG B 1 140 ? 2.449 -1.862 19.859 1 96.31 140 ARG B O 1
ATOM 4124 N N . GLU B 1 141 ? 1.979 -0.43 21.484 1 95.75 141 GLU B N 1
ATOM 4125 C CA . GLU B 1 141 ? 2.057 -1.34 22.609 1 95.75 141 GLU B CA 1
ATOM 4126 C C . GLU B 1 141 ? 1.264 -2.619 22.359 1 95.75 141 GLU B C 1
ATOM 4128 O O . GLU B 1 141 ? 1.743 -3.719 22.641 1 95.75 141 GLU B O 1
ATOM 4133 N N . PRO B 1 142 ? 0.114 -2.523 21.766 1 95.06 142 PRO B N 1
ATOM 4134 C CA . PRO B 1 142 ? -0.676 -3.74 21.578 1 95.06 142 PRO B CA 1
ATOM 4135 C C . PRO B 1 142 ? -0.025 -4.719 20.609 1 95.06 142 PRO B C 1
ATOM 4137 O O . PRO B 1 142 ? -0.418 -5.887 20.531 1 95.06 142 PRO B O 1
ATOM 4140 N N . PHE B 1 143 ? 1.002 -4.285 19.922 1 96.38 143 PHE B N 1
ATOM 4141 C CA . PHE B 1 143 ? 1.537 -5.094 18.828 1 96.38 143 PHE B CA 1
ATOM 4142 C C . PHE B 1 143 ? 3.002 -5.434 19.078 1 96.38 143 PHE B C 1
ATOM 4144 O O . PHE B 1 143 ? 3.66 -6.031 18.219 1 96.38 143 PHE B O 1
ATOM 4151 N N . GLU B 1 144 ? 3.547 -5.004 20.141 1 95.69 144 GLU B N 1
ATOM 4152 C CA . GLU B 1 144 ? 4.938 -5.293 20.469 1 95.69 144 GLU B CA 1
ATOM 4153 C C . GLU B 1 144 ? 5.164 -6.789 20.656 1 95.69 144 GLU B C 1
ATOM 4155 O O . GLU B 1 144 ? 4.246 -7.52 21.047 1 95.69 144 GLU B O 1
ATOM 4160 N N . PRO B 1 145 ? 6.336 -7.285 20.453 1 96.62 145 PRO B N 1
ATOM 4161 C CA . PRO B 1 145 ? 7.516 -6.508 20.062 1 96.62 145 PRO B CA 1
ATOM 4162 C C . PRO B 1 145 ? 7.465 -6.055 18.594 1 96.62 145 PRO B C 1
ATOM 4164 O O . PRO B 1 145 ? 6.902 -6.754 17.75 1 96.62 145 PRO B O 1
ATOM 4167 N N . LEU B 1 146 ? 8.031 -4.914 18.312 1 97.75 146 LEU B N 1
ATOM 4168 C CA . LEU B 1 146 ? 8.203 -4.371 16.969 1 97.75 146 LEU B CA 1
ATOM 4169 C C . LEU B 1 146 ? 9.664 -4.43 16.531 1 97.75 146 LEU B C 1
ATOM 4171 O O . LEU B 1 146 ? 10.461 -5.16 17.125 1 97.75 146 LEU B O 1
ATOM 4175 N N . VAL B 1 147 ? 9.984 -3.771 15.445 1 97.75 147 VAL B N 1
ATOM 4176 C CA . VAL B 1 147 ? 11.359 -3.762 14.953 1 97.75 147 VAL B CA 1
ATOM 4177 C C . VAL B 1 147 ? 12.227 -2.902 15.867 1 97.75 147 VAL B C 1
ATOM 4179 O O . VAL B 1 147 ? 11.836 -1.8 16.25 1 97.75 147 VAL B O 1
ATOM 4182 N N . GLY B 1 148 ? 13.336 -3.385 16.281 1 96.25 148 GLY B N 1
ATOM 4183 C CA . GLY B 1 148 ? 14.266 -2.623 17.109 1 96.25 148 GLY B CA 1
ATOM 4184 C C . GLY B 1 148 ? 15.719 -2.865 16.734 1 96.25 148 GLY B C 1
ATOM 4185 O O . GLY B 1 148 ? 16.016 -3.686 15.867 1 96.25 148 GLY B O 1
ATOM 4186 N N . PRO B 1 149 ? 16.641 -2.209 17.375 1 97.75 149 PRO B N 1
ATOM 4187 C CA . PRO B 1 149 ? 16.422 -1.198 18.406 1 97.75 149 PRO B CA 1
ATOM 4188 C C . PRO B 1 149 ? 16.047 0.166 17.828 1 97.75 149 PRO B C 1
ATOM 4190 O O . PRO B 1 149 ? 16.578 0.564 16.781 1 97.75 149 PRO B O 1
ATOM 4193 N N . VAL B 1 150 ? 15.148 0.853 18.5 1 98.62 150 VAL B N 1
ATOM 4194 C CA . VAL B 1 150 ? 14.742 2.213 18.172 1 98.62 150 VAL B CA 1
ATOM 4195 C C . VAL B 1 150 ? 14.836 3.098 19.406 1 98.62 150 VAL B C 1
ATOM 4197 O O . VAL B 1 150 ? 14.414 2.701 20.5 1 98.62 150 VAL B O 1
ATOM 4200 N N . GLU B 1 151 ? 15.484 4.156 19.312 1 98.75 151 GLU B N 1
ATOM 4201 C CA . GLU B 1 151 ? 15.539 5.156 20.375 1 98.75 151 GLU B CA 1
ATOM 4202 C C . GLU B 1 151 ? 14.82 6.441 19.969 1 98.75 151 GLU B C 1
ATOM 4204 O O . GLU B 1 151 ? 15.023 6.941 18.859 1 98.75 151 GLU B O 1
ATOM 4209 N N . PHE B 1 152 ? 13.961 6.926 20.812 1 98.88 152 PHE B N 1
ATOM 4210 C CA . PHE B 1 152 ? 13.242 8.172 20.562 1 98.88 152 PHE B CA 1
ATOM 4211 C C . PHE B 1 152 ? 13.914 9.336 21.281 1 98.88 152 PHE B C 1
ATOM 4213 O O . PHE B 1 152 ? 14.047 9.32 22.5 1 98.88 152 PHE B O 1
ATOM 4220 N N . LEU B 1 153 ? 14.305 10.312 20.516 1 98.94 153 LEU B N 1
ATOM 4221 C CA . LEU B 1 153 ? 14.867 11.539 21.062 1 98.94 153 LEU B CA 1
ATOM 4222 C C . LEU B 1 153 ? 13.82 12.648 21.109 1 98.94 153 LEU B C 1
ATOM 4224 O O . LEU B 1 153 ? 12.742 12.508 20.516 1 98.94 153 LEU B O 1
ATOM 4228 N N . THR B 1 154 ? 14.133 13.75 21.828 1 98.88 154 THR B N 1
ATOM 4229 C CA . THR B 1 154 ? 13.219 14.883 21.938 1 98.88 154 THR B CA 1
ATOM 4230 C C . THR B 1 154 ? 13.336 15.789 20.719 1 98.88 154 THR B C 1
ATOM 4232 O O . THR B 1 154 ? 14.414 16.297 20.422 1 98.88 154 THR B O 1
ATOM 4235 N N . PHE B 1 155 ? 12.273 15.961 20.047 1 98.75 155 PHE B N 1
ATOM 4236 C CA . PHE B 1 155 ? 12.203 16.828 18.875 1 98.75 155 PHE B CA 1
ATOM 4237 C C . PHE B 1 155 ? 12.562 18.266 19.219 1 98.75 155 PHE B C 1
ATOM 4239 O O . PHE B 1 155 ? 12.125 18.781 20.25 1 98.75 155 PHE B O 1
ATOM 4246 N N . ASN B 1 156 ? 13.453 18.891 18.406 1 98.69 156 ASN B N 1
ATOM 4247 C CA . ASN B 1 156 ? 13.891 20.281 18.578 1 98.69 156 ASN B CA 1
ATOM 4248 C C . ASN B 1 156 ? 14.789 20.438 19.797 1 98.69 156 ASN B C 1
ATOM 4250 O O . ASN B 1 156 ? 14.977 21.562 20.281 1 98.69 156 ASN B O 1
ATOM 4254 N N . ASN B 1 157 ? 15.336 19.328 20.344 1 98.81 157 ASN B N 1
ATOM 4255 C CA . ASN B 1 157 ? 16.328 19.344 21.406 1 98.81 157 ASN B CA 1
ATOM 4256 C C . ASN B 1 157 ? 17.719 18.953 20.906 1 98.81 157 ASN B C 1
ATOM 4258 O O . ASN B 1 157 ? 18.016 17.766 20.75 1 98.81 157 ASN B O 1
ATOM 4262 N N . ILE B 1 158 ? 18.578 19.938 20.781 1 98.62 158 ILE B N 1
ATOM 4263 C CA . ILE B 1 158 ? 19.891 19.734 20.172 1 98.62 158 ILE B CA 1
ATOM 4264 C C . ILE B 1 158 ? 20.75 18.875 21.078 1 98.62 158 ILE B C 1
ATOM 4266 O O . ILE B 1 158 ? 21.516 18.031 20.594 1 98.62 158 ILE B O 1
ATOM 4270 N N . GLU B 1 159 ? 20.641 18.969 22.375 1 98.5 159 GLU B N 1
ATOM 4271 C CA . GLU B 1 159 ? 21.438 18.203 23.328 1 98.5 159 GLU B CA 1
ATOM 4272 C C . GLU B 1 159 ? 21.203 16.703 23.172 1 98.5 159 GLU B C 1
ATOM 4274 O O . GLU B 1 159 ? 22.125 15.906 23.297 1 98.5 159 GLU B O 1
ATOM 4279 N N . ASP B 1 160 ? 20.031 16.391 22.859 1 98.44 160 ASP B N 1
ATOM 4280 C CA . ASP B 1 160 ? 19.641 14.984 22.734 1 98.44 160 ASP B CA 1
ATOM 4281 C C . ASP B 1 160 ? 20.297 14.32 21.547 1 98.44 160 ASP B C 1
ATOM 4283 O O . ASP B 1 160 ? 20.359 13.094 21.453 1 98.44 160 ASP B O 1
ATOM 4287 N N . LEU B 1 161 ? 20.797 15.102 20.609 1 98.69 161 LEU B N 1
ATOM 4288 C CA . LEU B 1 161 ? 21.391 14.57 19.391 1 98.69 161 LEU B CA 1
ATOM 4289 C C . LEU B 1 161 ? 22.719 13.883 19.703 1 98.69 161 LEU B C 1
ATOM 4291 O O . LEU B 1 161 ? 23.25 13.148 18.859 1 98.69 161 LEU B O 1
ATOM 4295 N N . SER B 1 162 ? 23.25 14.086 20.906 1 98.38 162 SER B N 1
ATOM 4296 C CA . SER B 1 162 ? 24.484 13.43 21.328 1 98.38 162 SER B CA 1
ATOM 4297 C C . SER B 1 162 ? 24.312 11.906 21.344 1 98.38 162 SER B C 1
ATOM 4299 O O . SER B 1 162 ? 25.312 11.172 21.297 1 98.38 162 SER B O 1
ATOM 4301 N N . LYS B 1 163 ? 23.078 11.453 21.359 1 98.44 163 LYS B N 1
ATOM 4302 C CA . LYS B 1 163 ? 22.781 10.031 21.422 1 98.44 163 LYS B CA 1
ATOM 4303 C C . LYS B 1 163 ? 22.938 9.367 20.062 1 98.44 163 LYS B C 1
ATOM 4305 O O . LYS B 1 163 ? 22.984 8.141 19.969 1 98.44 163 LYS B O 1
ATOM 4310 N N . ILE B 1 164 ? 22.984 10.156 19.047 1 98.69 164 ILE B N 1
ATOM 4311 C CA . ILE B 1 164 ? 23.344 9.625 17.734 1 98.69 164 ILE B CA 1
ATOM 4312 C C . ILE B 1 164 ? 24.812 9.258 17.703 1 98.69 164 ILE B C 1
ATOM 4314 O O . ILE B 1 164 ? 25.688 10.109 17.922 1 98.69 164 ILE B O 1
ATOM 4318 N N . ASP B 1 165 ? 25.062 7.988 17.453 1 98.06 165 ASP B N 1
ATOM 4319 C CA . ASP B 1 165 ? 26.453 7.523 17.531 1 98.06 165 ASP B CA 1
ATOM 4320 C C . ASP B 1 165 ? 26.797 6.641 16.344 1 98.06 165 ASP B C 1
ATOM 4322 O O . ASP B 1 165 ? 26.078 6.609 15.344 1 98.06 165 ASP B O 1
ATOM 4326 N N . ASN B 1 166 ? 27.922 5.922 16.422 1 97 166 ASN B N 1
ATOM 4327 C CA . ASN B 1 166 ? 28.469 5.176 15.297 1 97 166 ASN B CA 1
ATOM 4328 C C . ASN B 1 166 ? 27.734 3.859 15.078 1 97 166 ASN B C 1
ATOM 4330 O O . ASN B 1 166 ? 27.953 3.17 14.086 1 97 166 ASN B O 1
ATOM 4334 N N . GLU B 1 167 ? 26.781 3.615 15.953 1 97.38 167 GLU B N 1
ATOM 4335 C CA . GLU B 1 167 ? 25.969 2.408 15.805 1 97.38 167 GLU B CA 1
ATOM 4336 C C . GLU B 1 167 ? 24.625 2.721 15.148 1 97.38 167 GLU B C 1
ATOM 4338 O O . GLU B 1 167 ? 23.875 1.811 14.781 1 97.38 167 GLU B O 1
ATOM 4343 N N . THR B 1 168 ? 24.391 3.986 14.984 1 98.69 168 THR B N 1
ATOM 4344 C CA . THR B 1 168 ? 23.125 4.422 14.422 1 98.69 168 THR B CA 1
ATOM 4345 C C . THR B 1 168 ? 23.094 4.23 12.914 1 98.69 168 THR B C 1
ATOM 4347 O O . THR B 1 168 ? 23.953 4.773 12.203 1 98.69 168 THR B O 1
ATOM 4350 N N . ALA B 1 169 ? 22.109 3.414 12.453 1 98.69 169 ALA B N 1
ATOM 4351 C CA . ALA B 1 169 ? 21.953 3.217 11.016 1 98.69 169 ALA B CA 1
ATOM 4352 C C . ALA B 1 169 ? 21.328 4.449 10.359 1 98.69 169 ALA B C 1
ATOM 4354 O O . ALA B 1 169 ? 21.828 4.938 9.344 1 98.69 169 ALA B O 1
ATOM 4355 N N . ALA B 1 170 ? 20.266 4.93 11.008 1 98.81 170 ALA B N 1
ATOM 4356 C CA . ALA B 1 170 ? 19.531 6.031 10.391 1 98.81 170 ALA B CA 1
ATOM 4357 C C . ALA B 1 170 ? 18.797 6.863 11.453 1 98.81 170 ALA B C 1
ATOM 4359 O O . ALA B 1 170 ? 18.5 6.367 12.539 1 98.81 170 ALA B O 1
ATOM 4360 N N . VAL B 1 171 ? 18.625 8.078 11.156 1 98.94 171 VAL B N 1
ATOM 4361 C CA . VAL B 1 171 ? 17.734 8.992 11.859 1 98.94 171 VAL B CA 1
ATOM 4362 C C . VAL B 1 171 ? 16.594 9.422 10.93 1 98.94 171 VAL B C 1
ATOM 4364 O O . VAL B 1 171 ? 16.844 9.906 9.82 1 98.94 171 VAL B O 1
ATOM 4367 N N . ILE B 1 172 ? 15.359 9.211 11.352 1 98.94 172 ILE B N 1
ATOM 4368 C CA . ILE B 1 172 ? 14.211 9.617 10.547 1 98.94 172 ILE B CA 1
ATOM 4369 C C . ILE B 1 172 ? 13.484 10.766 11.234 1 98.94 172 ILE B C 1
ATOM 4371 O O . ILE B 1 172 ? 13.289 10.75 12.445 1 98.94 172 ILE B O 1
ATOM 4375 N N . VAL B 1 173 ? 13.094 11.781 10.43 1 98.94 173 VAL B N 1
ATOM 4376 C CA . VAL B 1 173 ? 12.492 12.969 11.016 1 98.94 173 VAL B CA 1
ATOM 4377 C C . VAL B 1 173 ? 11.477 13.562 10.047 1 98.94 173 VAL B C 1
ATOM 4379 O O . VAL B 1 173 ? 11.633 13.453 8.828 1 98.94 173 VAL B O 1
ATOM 4382 N N . GLU B 1 174 ? 10.391 14.055 10.547 1 98.88 174 GLU B N 1
ATOM 4383 C CA . GLU B 1 174 ? 9.492 14.938 9.812 1 98.88 174 GLU B CA 1
ATOM 4384 C C . GLU B 1 174 ? 9.961 16.391 9.891 1 98.88 174 GLU B C 1
ATOM 4386 O O . GLU B 1 174 ? 10.141 16.938 10.984 1 98.88 174 GLU B O 1
ATOM 4391 N N . PRO B 1 175 ? 10.102 17.031 8.742 1 98.81 175 PRO B N 1
ATOM 4392 C CA . PRO B 1 175 ? 10.445 18.453 8.836 1 98.81 175 PRO B CA 1
ATOM 4393 C C . PRO B 1 175 ? 9.43 19.25 9.656 1 98.81 175 PRO B C 1
ATOM 4395 O O . PRO B 1 175 ? 9.797 20.219 10.328 1 98.81 175 PRO B O 1
ATOM 4398 N N . ILE B 1 176 ? 8.195 18.938 9.508 1 98.81 176 ILE B N 1
ATOM 4399 C CA . ILE B 1 176 ? 7.086 19.406 10.328 1 98.81 176 ILE B CA 1
ATOM 4400 C C . ILE B 1 176 ? 6.301 18.219 10.867 1 98.81 176 ILE B C 1
ATOM 4402 O O . ILE B 1 176 ? 5.777 17.406 10.094 1 98.81 176 ILE B O 1
ATOM 4406 N N . GLN B 1 177 ? 6.305 18.047 12.203 1 98.75 177 GLN B N 1
ATOM 4407 C CA . GLN B 1 177 ? 5.488 16.969 12.758 1 98.75 177 GLN B CA 1
ATOM 4408 C C . GLN B 1 177 ? 4 17.266 12.578 1 98.75 177 GLN B C 1
ATOM 4410 O O . GLN B 1 177 ? 3.447 18.125 13.258 1 98.75 177 GLN B O 1
ATOM 4415 N N . GLY B 1 178 ? 3.355 16.547 11.719 1 97.94 178 GLY B N 1
ATOM 4416 C CA . GLY B 1 178 ? 1.996 16.844 11.305 1 97.94 178 GLY B CA 1
ATOM 4417 C C . GLY B 1 178 ? 0.947 16.359 12.281 1 97.94 178 GLY B C 1
ATOM 4418 O O . GLY B 1 178 ? 0.226 17.156 12.883 1 97.94 178 GLY B O 1
ATOM 4419 N N . GLU B 1 179 ? 0.934 15.078 12.516 1 95.5 179 GLU B N 1
ATOM 4420 C CA . GLU B 1 179 ? -0.101 14.422 13.312 1 95.5 179 GLU B CA 1
ATOM 4421 C C . GLU B 1 179 ? -0.077 14.914 14.758 1 95.5 179 GLU B C 1
ATOM 4423 O O . GLU B 1 179 ? -1.123 15.016 15.406 1 95.5 179 GLU B O 1
ATOM 4428 N N . SER B 1 180 ? 1.073 15.328 15.188 1 96.19 180 SER B N 1
ATOM 4429 C CA . SER B 1 180 ? 1.211 15.672 16.594 1 96.19 180 SER B CA 1
ATOM 4430 C C . SER B 1 180 ? 0.823 17.125 16.859 1 96.19 180 SER B C 1
ATOM 4432 O O . SER B 1 180 ? 0.644 17.516 18.016 1 96.19 180 SER B O 1
ATOM 4434 N N . GLY B 1 181 ? 0.695 17.922 15.773 1 97.62 181 GLY B N 1
ATOM 4435 C CA . GLY B 1 181 ? 0.245 19.281 16.062 1 97.62 181 GLY B CA 1
ATOM 4436 C C . GLY B 1 181 ? 0.827 20.312 15.125 1 97.62 181 GLY B C 1
ATOM 4437 O O . GLY B 1 181 ? 0.912 21.5 15.469 1 97.62 181 GLY B O 1
ATOM 4438 N N . VAL B 1 182 ? 1.321 19.844 14.008 1 98.56 182 VAL B N 1
ATOM 4439 C CA . VAL B 1 182 ? 1.891 20.734 13.008 1 98.56 182 VAL B CA 1
ATOM 4440 C C . VAL B 1 182 ? 3.027 21.547 13.617 1 98.56 182 VAL B C 1
ATOM 4442 O O . VAL B 1 182 ? 3.008 22.781 13.578 1 98.56 182 VAL B O 1
ATOM 4445 N N . ILE B 1 183 ? 4.039 20.875 14.086 1 98.56 183 ILE B N 1
ATOM 4446 C CA . ILE B 1 183 ? 5.16 21.5 14.773 1 98.56 183 ILE B CA 1
ATOM 4447 C C . ILE B 1 183 ? 6.387 21.516 13.867 1 98.56 183 ILE B C 1
ATOM 4449 O O . ILE B 1 183 ? 7.016 20.484 13.641 1 98.56 183 ILE B O 1
ATOM 4453 N N . PRO B 1 184 ? 6.777 22.672 13.344 1 98.56 184 PRO B N 1
ATOM 4454 C CA . PRO B 1 184 ? 7.98 22.719 12.516 1 98.56 184 PRO B CA 1
ATOM 4455 C C . PRO B 1 184 ? 9.258 22.469 13.305 1 98.56 184 PRO B C 1
ATOM 4457 O O . PRO B 1 184 ? 9.359 22.875 14.469 1 98.56 184 PRO B O 1
ATOM 4460 N N . ALA B 1 185 ? 10.203 21.875 12.695 1 98.69 185 ALA B N 1
ATOM 4461 C CA . ALA B 1 185 ? 11.539 21.766 13.281 1 98.69 185 ALA B CA 1
ATOM 4462 C C . ALA B 1 185 ? 12.211 23.141 13.344 1 98.69 185 ALA B C 1
ATOM 4464 O O . ALA B 1 185 ? 11.977 24 12.492 1 98.69 185 ALA B O 1
ATOM 4465 N N . ASN B 1 186 ? 13.023 23.312 14.359 1 98.44 186 ASN B N 1
ATOM 4466 C CA . ASN B 1 186 ? 13.875 24.484 14.406 1 98.44 186 ASN B CA 1
ATOM 4467 C C . ASN B 1 186 ? 15.016 24.391 13.398 1 98.44 186 ASN B C 1
ATOM 4469 O O . ASN B 1 186 ? 15.578 23.312 13.195 1 98.44 186 ASN B O 1
ATOM 4473 N N . ILE B 1 187 ? 15.297 25.547 12.828 1 98.31 187 ILE B N 1
ATOM 4474 C CA . ILE B 1 187 ? 16.359 25.594 11.836 1 98.31 187 ILE B CA 1
ATOM 4475 C C . ILE B 1 187 ? 17.672 25.109 12.453 1 98.31 187 ILE B C 1
ATOM 4477 O O . ILE B 1 187 ? 18.375 24.281 11.859 1 98.31 187 ILE B O 1
ATOM 4481 N N . GLU B 1 188 ? 17.984 25.547 13.688 1 98.31 188 GLU B N 1
ATOM 4482 C CA . GLU B 1 188 ? 19.234 25.172 14.352 1 98.31 188 GLU B CA 1
ATOM 4483 C C . GLU B 1 188 ? 19.25 23.688 14.68 1 98.31 188 GLU B C 1
ATOM 4485 O O . GLU B 1 188 ? 20.297 23.047 14.594 1 98.31 188 GLU B O 1
ATOM 4490 N N . PHE B 1 189 ? 18.156 23.203 15.078 1 98.69 189 PHE B N 1
ATOM 4491 C CA . PHE B 1 189 ? 18.031 21.781 15.367 1 98.69 189 PHE B CA 1
ATOM 4492 C C . PHE B 1 189 ? 18.312 20.938 14.125 1 98.69 189 PHE B C 1
ATOM 4494 O O . PHE B 1 189 ? 19.062 19.969 14.18 1 98.69 189 PHE B O 1
ATOM 4501 N N . MET B 1 190 ? 17.75 21.297 12.93 1 98.81 190 MET B N 1
ATOM 4502 C CA . MET B 1 190 ? 17.922 20.562 11.688 1 98.81 190 MET B CA 1
ATOM 4503 C C . MET B 1 190 ? 19.375 20.625 11.203 1 98.81 190 MET B C 1
ATOM 4505 O O . MET B 1 190 ? 19.906 19.641 10.695 1 98.81 190 MET B O 1
ATOM 4509 N N . LYS B 1 191 ? 19.938 21.797 11.344 1 98.31 191 LYS B N 1
ATOM 4510 C CA . LYS B 1 191 ? 21.344 21.938 10.984 1 98.31 191 LYS B CA 1
ATOM 4511 C C . LYS B 1 191 ? 22.234 21.047 11.844 1 98.31 191 LYS B C 1
ATOM 4513 O O . LYS B 1 191 ? 23.125 20.375 11.336 1 98.31 191 LYS B O 1
ATOM 4518 N N . ALA B 1 192 ? 21.953 21.078 13.164 1 98.75 192 ALA B N 1
ATOM 4519 C CA . ALA B 1 192 ? 22.703 20.234 14.086 1 98.75 192 ALA B CA 1
ATOM 4520 C C . ALA B 1 192 ? 22.484 18.75 13.773 1 98.75 192 ALA B C 1
ATOM 4522 O O . ALA B 1 192 ? 23.422 17.953 13.875 1 98.75 192 ALA B O 1
ATOM 4523 N N . LEU B 1 193 ? 21.328 18.391 13.43 1 98.75 193 LEU B N 1
ATOM 4524 C CA . LEU B 1 193 ? 20.984 17.016 13.07 1 98.75 193 LEU B CA 1
ATOM 4525 C C . LEU B 1 193 ? 21.781 16.562 11.852 1 98.75 193 LEU B C 1
ATOM 4527 O O . LEU B 1 193 ? 22.328 15.453 11.836 1 98.75 193 LEU B O 1
ATOM 4531 N N . LYS B 1 194 ? 21.812 17.375 10.805 1 98.62 194 LYS B N 1
ATOM 4532 C CA . LYS B 1 194 ? 22.578 17.062 9.602 1 98.62 194 LYS B CA 1
ATOM 4533 C C . LYS B 1 194 ? 24.047 16.875 9.938 1 98.62 194 LYS B C 1
ATOM 4535 O O . LYS B 1 194 ? 24.672 15.906 9.492 1 98.62 194 LYS B O 1
ATOM 4540 N N . GLU B 1 195 ? 24.562 17.812 10.688 1 98.44 195 GLU B N 1
ATOM 4541 C CA . GLU B 1 195 ? 25.969 17.734 11.078 1 98.44 195 GLU B CA 1
ATOM 4542 C C . GLU B 1 195 ? 26.25 16.453 11.859 1 98.44 195 GLU B C 1
ATOM 4544 O O . GLU B 1 195 ? 27.234 15.766 11.586 1 98.44 195 GLU B O 1
ATOM 4549 N N . LYS B 1 196 ? 25.422 16.156 12.828 1 98.69 196 LYS B N 1
ATOM 4550 C CA . LYS B 1 196 ? 25.625 14.984 13.672 1 98.69 196 LYS B CA 1
ATOM 4551 C C . LYS B 1 196 ? 25.562 13.695 12.859 1 98.69 196 LYS B C 1
ATOM 4553 O O . LYS B 1 196 ? 26.359 12.781 13.062 1 98.69 196 LYS B O 1
ATOM 4558 N N . THR B 1 197 ? 24.594 13.562 11.945 1 98.69 197 THR B N 1
ATOM 4559 C CA . THR B 1 197 ? 24.469 12.352 11.141 1 98.69 197 THR B CA 1
ATOM 4560 C C . THR B 1 197 ? 25.641 12.219 10.164 1 98.69 197 THR B C 1
ATOM 4562 O O . THR B 1 197 ? 26.094 11.102 9.898 1 98.69 197 THR B O 1
ATOM 4565 N N . GLU B 1 198 ? 26.125 13.352 9.625 1 97.88 198 GLU B N 1
ATOM 4566 C CA . GLU B 1 198 ? 27.312 13.312 8.773 1 97.88 198 GLU B CA 1
ATOM 4567 C C . GLU B 1 198 ? 28.547 12.844 9.547 1 97.88 198 GLU B C 1
ATOM 4569 O O . GLU B 1 198 ? 29.312 12.023 9.055 1 97.88 198 GLU B O 1
ATOM 4574 N N . ASN B 1 199 ? 28.672 13.352 10.734 1 98.25 199 ASN B N 1
ATOM 4575 C CA . ASN B 1 199 ? 29.828 13.008 11.555 1 98.25 199 ASN B CA 1
ATOM 4576 C C . ASN B 1 199 ? 29.812 11.531 11.953 1 98.25 199 ASN B C 1
ATOM 4578 O O . ASN B 1 199 ? 30.875 10.914 12.086 1 98.25 199 ASN B O 1
ATOM 4582 N N . THR B 1 200 ? 28.641 10.969 12.18 1 98.44 200 THR B N 1
ATOM 4583 C CA . THR B 1 200 ? 28.547 9.602 12.672 1 98.44 200 THR B CA 1
ATOM 4584 C C . THR B 1 200 ? 28.391 8.617 11.523 1 98.44 200 THR B C 1
ATOM 4586 O O . THR B 1 200 ? 28.5 7.402 11.711 1 98.44 200 THR B O 1
ATOM 4589 N N . GLY B 1 201 ? 28.109 9.125 10.352 1 97.81 201 GLY B N 1
ATOM 4590 C CA . GLY B 1 201 ? 27.891 8.258 9.203 1 97.81 201 GLY B CA 1
ATOM 4591 C C . GLY B 1 201 ? 26.5 7.652 9.164 1 97.81 201 GLY B C 1
ATOM 4592 O O . GLY B 1 201 ? 26.234 6.715 8.414 1 97.81 201 GLY B O 1
ATOM 4593 N N . SER B 1 202 ? 25.594 8.109 10.031 1 98.56 202 SER B N 1
ATOM 4594 C CA . SER B 1 202 ? 24.203 7.691 10 1 98.56 202 SER B CA 1
ATOM 4595 C C . SER B 1 202 ? 23.453 8.305 8.812 1 98.56 202 SER B C 1
ATOM 4597 O O . SER B 1 202 ? 23.75 9.438 8.422 1 98.56 202 SER B O 1
ATOM 4599 N N . LEU B 1 203 ? 22.562 7.559 8.227 1 98.81 203 LEU B N 1
ATOM 4600 C CA . LEU B 1 203 ? 21.781 8.125 7.137 1 98.81 203 LEU B CA 1
ATOM 4601 C C . LEU B 1 203 ? 20.625 8.961 7.676 1 98.81 203 LEU B C 1
ATOM 4603 O O . LEU B 1 203 ? 19.953 8.562 8.625 1 98.81 203 LEU B O 1
ATOM 4607 N N . LEU B 1 204 ? 20.469 10.133 7.148 1 98.88 204 LEU B N 1
ATOM 4608 C CA . LEU B 1 204 ? 19.375 11.031 7.508 1 98.88 204 LEU B CA 1
ATOM 4609 C C . LEU B 1 204 ? 18.203 10.859 6.555 1 98.88 204 LEU B C 1
ATOM 4611 O O . LEU B 1 204 ? 18.328 11.109 5.355 1 98.88 204 LEU B O 1
ATOM 4615 N N . ILE B 1 205 ? 17.062 10.406 7.086 1 98.94 205 ILE B N 1
ATOM 4616 C CA . ILE B 1 205 ? 15.836 10.188 6.32 1 98.94 205 ILE B CA 1
ATOM 4617 C C . ILE B 1 205 ? 14.828 11.289 6.629 1 98.94 205 ILE B C 1
ATOM 4619 O O . ILE B 1 205 ? 14.438 11.477 7.781 1 98.94 205 ILE B O 1
ATOM 4623 N N . PHE B 1 206 ? 14.43 12.047 5.613 1 98.94 206 PHE B N 1
ATOM 4624 C CA . PHE B 1 206 ? 13.328 12.984 5.77 1 98.94 206 PHE B CA 1
ATOM 4625 C C . PHE B 1 206 ? 12.016 12.359 5.316 1 98.94 206 PHE B C 1
ATOM 4627 O O . PHE B 1 206 ? 11.883 11.945 4.16 1 98.94 206 PHE B O 1
ATOM 4634 N N . ASP B 1 207 ? 11.117 12.266 6.254 1 98.94 207 ASP B N 1
ATOM 4635 C CA . ASP B 1 207 ? 9.75 11.852 5.938 1 98.94 207 ASP B CA 1
ATOM 4636 C C . ASP B 1 207 ? 8.914 13.047 5.477 1 98.94 207 ASP B C 1
ATOM 4638 O O . ASP B 1 207 ? 8.367 13.781 6.297 1 98.94 207 ASP B O 1
ATOM 4642 N N . GLU B 1 208 ? 8.789 13.188 4.188 1 98.81 208 GLU B N 1
ATOM 4643 C CA . GLU B 1 208 ? 8.047 14.32 3.625 1 98.81 208 GLU B CA 1
ATOM 4644 C C . GLU B 1 208 ? 6.758 13.852 2.953 1 98.81 208 GLU B C 1
ATOM 4646 O O . GLU B 1 208 ? 6.309 14.461 1.977 1 98.81 208 GLU B O 1
ATOM 4651 N N . ILE B 1 209 ? 6.219 12.789 3.463 1 98.81 209 ILE B N 1
ATOM 4652 C CA . ILE B 1 209 ? 4.969 12.234 2.955 1 98.81 209 ILE B CA 1
ATOM 4653 C C . ILE B 1 209 ? 3.865 13.281 3.035 1 98.81 209 ILE B C 1
ATOM 4655 O O . ILE B 1 209 ? 3.084 13.445 2.096 1 98.81 209 ILE B O 1
ATOM 4659 N N . GLN B 1 210 ? 3.781 14.016 4.094 1 98.38 210 GLN B N 1
ATOM 4660 C CA . GLN B 1 210 ? 2.746 15.031 4.238 1 98.38 210 GLN B CA 1
ATOM 4661 C C . GLN B 1 210 ? 3.275 16.422 3.863 1 98.38 210 GLN B C 1
ATOM 4663 O O . GLN B 1 210 ? 2.566 17.203 3.242 1 98.38 210 GLN B O 1
ATOM 4668 N N . THR B 1 211 ? 4.555 16.719 4.137 1 98.69 211 THR B N 1
ATOM 4669 C CA . THR B 1 211 ? 5.094 18.062 4.047 1 98.69 211 THR B CA 1
ATOM 4670 C C . THR B 1 211 ? 5.547 18.375 2.623 1 98.69 211 THR B C 1
ATOM 4672 O O . THR B 1 211 ? 5.66 19.547 2.244 1 98.69 211 THR B O 1
ATOM 4675 N N . GLY B 1 212 ? 5.852 17.375 1.852 1 98.31 212 GLY B N 1
ATOM 4676 C CA . GLY B 1 212 ? 6.539 17.578 0.588 1 98.31 212 GLY B CA 1
ATOM 4677 C C . GLY B 1 212 ? 5.598 17.891 -0.56 1 98.31 212 GLY B C 1
ATOM 4678 O O . GLY B 1 212 ? 4.398 18.078 -0.351 1 98.31 212 GLY B O 1
ATOM 4679 N N . PHE B 1 213 ? 6.184 18.094 -1.653 1 98.62 213 PHE B N 1
ATOM 4680 C CA . PHE B 1 213 ? 5.535 18.234 -2.951 1 98.62 213 PHE B CA 1
ATOM 4681 C C . PHE B 1 213 ? 4.715 19.531 -3.002 1 98.62 213 PHE B C 1
ATOM 4683 O O . PHE B 1 213 ? 3.578 19.516 -3.477 1 98.62 213 PHE B O 1
ATOM 4690 N N . GLY B 1 214 ? 5.207 20.594 -2.377 1 98.62 214 GLY B N 1
ATOM 4691 C CA . GLY B 1 214 ? 4.703 21.953 -2.574 1 98.62 214 GLY B CA 1
ATOM 4692 C C . GLY B 1 214 ? 3.863 22.453 -1.414 1 98.62 214 GLY B C 1
ATOM 4693 O O . GLY B 1 214 ? 3.641 23.656 -1.276 1 98.62 214 GLY B O 1
ATOM 4694 N N . ARG B 1 215 ? 3.406 21.594 -0.545 1 98.19 215 ARG B N 1
ATOM 4695 C CA . ARG B 1 215 ? 2.412 21.891 0.479 1 98.19 215 ARG B CA 1
ATOM 4696 C C . ARG B 1 215 ? 2.902 23 1.408 1 98.19 215 ARG B C 1
ATOM 4698 O O . ARG B 1 215 ? 2.121 23.859 1.824 1 98.19 215 ARG B O 1
ATOM 4705 N N . THR B 1 216 ? 4.203 23.016 1.714 1 98.75 216 THR B N 1
ATOM 4706 C CA . THR B 1 216 ? 4.723 23.891 2.756 1 98.75 216 THR B CA 1
ATOM 4707 C C . THR B 1 216 ? 5.273 25.172 2.152 1 98.75 216 THR B C 1
ATOM 4709 O O . THR B 1 216 ? 5.91 25.969 2.848 1 98.75 216 THR B O 1
ATOM 4712 N N . GLY B 1 217 ? 5.059 25.375 0.884 1 98.75 217 GLY B N 1
ATOM 4713 C CA . GLY B 1 217 ? 5.512 26.594 0.241 1 98.75 217 GLY B CA 1
ATOM 4714 C C . GLY B 1 217 ? 6.875 26.453 -0.411 1 98.75 217 GLY B C 1
ATOM 4715 O O . GLY B 1 217 ? 7.367 27.391 -1.039 1 98.75 217 GLY B O 1
ATOM 4716 N N . LYS B 1 218 ? 7.543 25.391 -0.227 1 98.75 218 LYS B N 1
ATOM 4717 C CA . LYS B 1 218 ? 8.688 24.875 -0.979 1 98.75 218 LYS B CA 1
ATOM 4718 C C . LYS B 1 218 ? 8.375 23.531 -1.624 1 98.75 218 LYS B C 1
ATOM 4720 O O . LYS B 1 218 ? 7.488 22.812 -1.162 1 98.75 218 LYS B O 1
ATOM 4725 N N . LEU B 1 219 ? 9.031 23.25 -2.719 1 98.69 219 LEU B N 1
ATOM 4726 C CA . LEU B 1 219 ? 8.75 21.969 -3.365 1 98.69 219 LEU B CA 1
ATOM 4727 C C . LEU B 1 219 ? 8.93 20.812 -2.387 1 98.69 219 LEU B C 1
ATOM 4729 O O . LEU B 1 219 ? 8.109 19.891 -2.354 1 98.69 219 LEU B O 1
ATOM 4733 N N . TRP B 1 220 ? 10 20.891 -1.728 1 98.81 220 TRP B N 1
ATOM 4734 C CA . TRP B 1 220 ? 10.281 20 -0.612 1 98.81 220 TRP B CA 1
ATOM 4735 C C . TRP B 1 220 ? 10.594 20.781 0.655 1 98.81 220 TRP B C 1
ATOM 4737 O O . TRP B 1 220 ? 11.344 21.766 0.614 1 98.81 220 TRP B O 1
ATOM 4747 N N . ALA B 1 221 ? 10.094 20.328 1.776 1 98.69 221 ALA B N 1
ATOM 4748 C CA . ALA B 1 221 ? 10.156 21.078 3.027 1 98.69 221 ALA B CA 1
ATOM 4749 C C . ALA B 1 221 ? 11.594 21.219 3.51 1 98.69 221 ALA B C 1
ATOM 4751 O O . ALA B 1 221 ? 11.93 22.188 4.191 1 98.69 221 ALA B O 1
ATOM 4752 N N . TYR B 1 222 ? 12.422 20.266 3.178 1 98.19 222 TYR B N 1
ATOM 4753 C CA . TYR B 1 222 ? 13.805 20.344 3.65 1 98.19 222 TYR B CA 1
ATOM 4754 C C . TYR B 1 222 ? 14.469 21.625 3.178 1 98.19 222 TYR B C 1
ATOM 4756 O O . TYR B 1 222 ? 15.438 22.094 3.791 1 98.19 222 TYR B O 1
ATOM 4764 N N . LYS B 1 223 ? 13.992 22.25 2.135 1 98.31 223 LYS B N 1
ATOM 4765 C CA . LYS B 1 223 ? 14.578 23.453 1.578 1 98.31 223 LYS B CA 1
ATOM 4766 C C . LYS B 1 223 ? 14.414 24.641 2.537 1 98.31 223 LYS B C 1
ATOM 4768 O O . LYS B 1 223 ? 15.148 25.625 2.451 1 98.31 223 LYS B O 1
ATOM 4773 N N . HIS B 1 224 ? 13.445 24.578 3.396 1 98.44 224 HIS B N 1
ATOM 4774 C CA . HIS B 1 224 ? 13.312 25.594 4.43 1 98.44 224 HIS B CA 1
ATOM 4775 C C . HIS B 1 224 ? 14.508 25.578 5.375 1 98.44 224 HIS B C 1
ATOM 4777 O O . HIS B 1 224 ? 14.75 26.562 6.09 1 98.44 224 HIS B O 1
ATOM 4783 N N . TYR B 1 225 ? 15.242 24.5 5.418 1 97.81 225 TYR B N 1
ATOM 4784 C CA . TYR B 1 225 ? 16.297 24.297 6.402 1 97.81 225 TYR B CA 1
ATOM 4785 C C . TYR B 1 225 ? 17.672 24.281 5.734 1 97.81 225 TYR B C 1
ATOM 4787 O O . TYR B 1 225 ? 18.688 24.188 6.414 1 97.81 225 TYR B O 1
ATOM 4795 N N . ASN B 1 226 ? 17.719 24.328 4.434 1 94.06 226 ASN B N 1
ATOM 4796 C CA . ASN B 1 226 ? 18.938 24.344 3.625 1 94.06 226 ASN B CA 1
ATOM 4797 C C . ASN B 1 226 ? 19.812 23.141 3.906 1 94.06 226 ASN B C 1
ATOM 4799 O O . ASN B 1 226 ? 21.031 23.281 4.074 1 94.06 226 ASN B O 1
ATOM 4803 N N . ILE B 1 227 ? 19.219 22.062 4.141 1 96.12 227 ILE B N 1
ATOM 4804 C CA . ILE B 1 227 ? 19.906 20.781 4.273 1 96.12 227 ILE B CA 1
ATOM 4805 C C . ILE B 1 227 ? 19.281 19.75 3.35 1 96.12 227 ILE B C 1
ATOM 4807 O O . ILE B 1 227 ? 18.062 19.797 3.102 1 96.12 227 ILE B O 1
ATOM 4811 N N . VAL B 1 228 ? 20.078 18.875 2.842 1 97.44 228 VAL B N 1
ATOM 4812 C CA . VAL B 1 228 ? 19.609 17.797 1.975 1 97.44 228 VAL B CA 1
ATOM 4813 C C . VAL B 1 228 ? 19.75 16.453 2.699 1 97.44 228 VAL B C 1
ATOM 4815 O O . VAL B 1 228 ? 20.828 16.109 3.168 1 97.44 228 VAL B O 1
ATOM 4818 N N . PRO B 1 229 ? 18.656 15.719 2.904 1 98.44 229 PRO B N 1
ATOM 4819 C CA . PRO B 1 229 ? 18.75 14.398 3.533 1 98.44 229 PRO B CA 1
ATOM 4820 C C . PRO B 1 229 ? 19.422 13.367 2.629 1 98.44 229 PRO B C 1
ATOM 4822 O O . PRO B 1 229 ? 19.688 13.648 1.457 1 98.44 229 PRO B O 1
ATOM 4825 N N . ASP B 1 230 ? 19.703 12.195 3.195 1 98.62 230 ASP B N 1
ATOM 4826 C CA . ASP B 1 230 ? 20.25 11.102 2.416 1 98.62 230 ASP B CA 1
ATOM 4827 C C . ASP B 1 230 ? 19.156 10.336 1.679 1 98.62 230 ASP B C 1
ATOM 4829 O O . ASP B 1 230 ? 19.391 9.773 0.607 1 98.62 230 ASP B O 1
ATOM 4833 N N . ILE B 1 231 ? 18.031 10.234 2.271 1 98.88 231 ILE B N 1
ATOM 4834 C CA . ILE B 1 231 ? 16.844 9.578 1.729 1 98.88 231 ILE B CA 1
ATOM 4835 C C . ILE B 1 231 ? 15.609 10.438 1.988 1 98.88 231 ILE B C 1
ATOM 4837 O O . ILE B 1 231 ? 15.477 11.031 3.061 1 98.88 231 ILE B O 1
ATOM 4841 N N . LEU B 1 232 ? 14.766 10.578 1.016 1 98.94 232 LEU B N 1
ATOM 4842 C CA . LEU B 1 232 ? 13.531 11.336 1.178 1 98.94 232 LEU B CA 1
ATOM 4843 C C . LEU B 1 232 ? 12.32 10.5 0.773 1 98.94 232 LEU B C 1
ATOM 4845 O O . LEU B 1 232 ? 12.328 9.867 -0.287 1 98.94 232 LEU B O 1
ATOM 4849 N N . THR B 1 233 ? 11.336 10.398 1.631 1 98.94 233 THR B N 1
ATOM 4850 C CA . THR B 1 233 ? 10.094 9.711 1.309 1 98.94 233 THR B CA 1
ATOM 4851 C C . THR B 1 233 ? 9 10.711 0.951 1 98.94 233 THR B C 1
ATOM 4853 O O . THR B 1 233 ? 8.914 11.789 1.549 1 98.94 233 THR B O 1
ATOM 4856 N N . ALA B 1 234 ? 8.234 10.406 -0.021 1 98.81 234 ALA B N 1
ATOM 4857 C CA . ALA B 1 234 ? 7.117 11.234 -0.474 1 98.81 234 ALA B CA 1
ATOM 4858 C C . ALA B 1 234 ? 5.855 10.398 -0.662 1 98.81 234 ALA B C 1
ATOM 4860 O O . ALA B 1 234 ? 5.93 9.195 -0.911 1 98.81 234 ALA B O 1
ATOM 4861 N N . GLY B 1 235 ? 4.742 10.969 -0.525 1 98.38 235 GLY B N 1
ATOM 4862 C CA . GLY B 1 235 ? 3.439 10.344 -0.717 1 98.38 235 GLY B CA 1
ATOM 4863 C C . GLY B 1 235 ? 2.312 11.352 -0.847 1 98.38 235 GLY B C 1
ATOM 4864 O O . GLY B 1 235 ? 2.521 12.469 -1.327 1 98.38 235 GLY B O 1
ATOM 4865 N N . LYS B 1 236 ? 1.137 10.953 -0.613 1 97.81 236 LYS B N 1
ATOM 4866 C CA . LYS B 1 236 ? -0.069 11.781 -0.575 1 97.81 236 LYS B CA 1
ATOM 4867 C C . LYS B 1 236 ? -0.172 12.664 -1.816 1 97.81 236 LYS B C 1
ATOM 4869 O O . LYS B 1 236 ? -0.599 12.203 -2.877 1 97.81 236 LYS B O 1
ATOM 4874 N N . ALA B 1 237 ? 0.348 13.859 -1.834 1 97.56 237 ALA B N 1
ATOM 4875 C CA . ALA B 1 237 ? 0.198 14.836 -2.914 1 97.56 237 ALA B CA 1
ATOM 4876 C C . ALA B 1 237 ? 0.873 14.344 -4.191 1 97.56 237 ALA B C 1
ATOM 4878 O O . ALA B 1 237 ? 0.396 14.617 -5.297 1 97.56 237 ALA B O 1
ATOM 4879 N N . ILE B 1 238 ? 1.912 13.594 -4.066 1 98.25 238 ILE B N 1
ATOM 4880 C CA . ILE B 1 238 ? 2.736 13.227 -5.215 1 98.25 238 ILE B CA 1
ATOM 4881 C C . ILE B 1 238 ? 1.957 12.289 -6.133 1 98.25 238 ILE B C 1
ATOM 4883 O O . ILE B 1 238 ? 2.273 12.164 -7.316 1 98.25 238 ILE B O 1
ATOM 4887 N N . GLY B 1 239 ? 0.968 11.602 -5.637 1 96.88 239 GLY B N 1
ATOM 4888 C CA . GLY B 1 239 ? 0.151 10.688 -6.422 1 96.88 239 GLY B CA 1
ATOM 4889 C C . GLY B 1 239 ? -1.144 11.312 -6.906 1 96.88 239 GLY B C 1
ATOM 4890 O O . GLY B 1 239 ? -1.898 10.688 -7.656 1 96.88 239 GLY B O 1
ATOM 4891 N N . GLY B 1 240 ? -1.477 12.523 -6.402 1 94.19 240 GLY B N 1
ATOM 4892 C CA . GLY B 1 240 ? -2.688 13.227 -6.805 1 94.19 240 GLY B CA 1
ATOM 4893 C C . GLY B 1 240 ? -3.955 12.469 -6.457 1 94.19 240 GLY B C 1
ATOM 4894 O O . GLY B 1 240 ? -4.961 12.57 -7.164 1 94.19 240 GLY B O 1
ATOM 4895 N N . GLY B 1 241 ? -3.943 11.648 -5.559 1 92.81 241 GLY B N 1
ATOM 4896 C CA . GLY B 1 241 ? -5.121 10.891 -5.168 1 92.81 241 GLY B CA 1
ATOM 4897 C C . GLY B 1 241 ? -4.965 9.398 -5.367 1 92.81 241 GLY B C 1
ATOM 4898 O O . GLY B 1 241 ? -5.664 8.602 -4.734 1 92.81 241 GLY B O 1
ATOM 4899 N N . PHE B 1 242 ? -4.133 8.992 -6.254 1 97.06 242 PHE B N 1
ATOM 4900 C CA . PHE B 1 242 ? -3.881 7.578 -6.488 1 97.06 242 PHE B CA 1
ATOM 4901 C C . PHE B 1 242 ? -2.896 7.027 -5.465 1 97.06 242 PHE B C 1
ATOM 4903 O O . PHE B 1 242 ? -1.936 7.703 -5.094 1 97.06 242 PHE B O 1
ATOM 4910 N N . PRO B 1 243 ? -3.109 5.812 -4.98 1 97.12 243 PRO B N 1
ATOM 4911 C CA . PRO B 1 243 ? -2.166 5.227 -4.027 1 97.12 243 PRO B CA 1
ATOM 4912 C C . PRO B 1 243 ? -0.769 5.039 -4.617 1 97.12 243 PRO B C 1
ATOM 4914 O O . PRO B 1 243 ? -0.579 4.219 -5.516 1 97.12 243 PRO B O 1
ATOM 4917 N N . VAL B 1 244 ? 0.175 5.809 -4.148 1 98 244 VAL B N 1
ATOM 4918 C CA . VAL B 1 244 ? 1.57 5.707 -4.562 1 98 244 VAL B CA 1
ATOM 4919 C C . VAL B 1 244 ? 2.457 6.484 -3.592 1 98 244 VAL B C 1
ATOM 4921 O O . VAL B 1 244 ? 2.01 7.449 -2.971 1 98 244 VAL B O 1
ATOM 4924 N N . SER B 1 245 ? 3.578 6.02 -3.346 1 98.44 245 SER B N 1
ATOM 4925 C CA . SER B 1 245 ? 4.637 6.734 -2.643 1 98.44 245 SER B CA 1
ATOM 4926 C C . SER B 1 245 ? 5.969 6.617 -3.377 1 98.44 245 SER B C 1
ATOM 4928 O O . SER B 1 245 ? 6.125 5.766 -4.254 1 98.44 245 SER B O 1
ATOM 4930 N N . VAL B 1 246 ? 6.848 7.473 -3.102 1 98.75 246 VAL B N 1
ATOM 4931 C CA . VAL B 1 246 ? 8.156 7.496 -3.754 1 98.75 246 VAL B CA 1
ATOM 4932 C C . VAL B 1 246 ? 9.25 7.617 -2.701 1 98.75 246 VAL B C 1
ATOM 4934 O O . VAL B 1 246 ? 9.117 8.375 -1.737 1 98.75 246 VAL B O 1
ATOM 4937 N N . VAL B 1 247 ? 10.258 6.84 -2.781 1 98.81 247 VAL B N 1
ATOM 4938 C CA . VAL B 1 247 ? 11.516 7.039 -2.066 1 98.81 247 VAL B CA 1
ATOM 4939 C C . VAL B 1 247 ? 12.578 7.566 -3.029 1 98.81 247 VAL B C 1
ATOM 4941 O O . VAL B 1 247 ? 12.867 6.941 -4.051 1 98.81 247 VAL B O 1
ATOM 4944 N N . PHE B 1 248 ? 13.094 8.727 -2.744 1 98.88 248 PHE B N 1
ATOM 4945 C CA . PHE B 1 248 ? 14.172 9.312 -3.531 1 98.88 248 PHE B CA 1
ATOM 4946 C C . PHE B 1 248 ? 15.531 9 -2.912 1 98.88 248 PHE B C 1
ATOM 4948 O O . PHE B 1 248 ? 15.695 9.07 -1.694 1 98.88 248 PHE B O 1
ATOM 4955 N N . LEU B 1 249 ? 16.438 8.648 -3.758 1 98.62 249 LEU B N 1
ATOM 4956 C CA . LEU B 1 249 ? 17.766 8.234 -3.32 1 98.62 249 LEU B CA 1
ATOM 4957 C C . LEU B 1 249 ? 18.844 8.82 -4.227 1 98.62 249 LEU B C 1
ATOM 4959 O O . LEU B 1 249 ? 18.641 8.938 -5.438 1 98.62 249 LEU B O 1
ATOM 4963 N N . PRO B 1 250 ? 20 9.156 -3.65 1 98.44 250 PRO B N 1
ATOM 4964 C CA . PRO B 1 250 ? 21.156 9.484 -4.504 1 98.44 250 PRO B CA 1
ATOM 4965 C C . PRO B 1 250 ? 21.781 8.242 -5.137 1 98.44 250 PRO B C 1
ATOM 4967 O O . PRO B 1 250 ? 21.547 7.121 -4.684 1 98.44 250 PRO B O 1
ATOM 4970 N N . ASP B 1 251 ? 22.656 8.438 -6.102 1 98.06 251 ASP B N 1
ATOM 4971 C CA . ASP B 1 251 ? 23.297 7.355 -6.836 1 98.06 251 ASP B CA 1
ATOM 4972 C C . ASP B 1 251 ? 24.094 6.449 -5.898 1 98.06 251 ASP B C 1
ATOM 4974 O O . ASP B 1 251 ? 24.031 5.223 -6.02 1 98.06 251 ASP B O 1
ATOM 4978 N N . HIS B 1 252 ? 24.781 7.051 -4.949 1 97.5 252 HIS B N 1
ATOM 4979 C CA . HIS B 1 252 ? 25.719 6.273 -4.141 1 97.5 252 HIS B CA 1
ATOM 4980 C C . HIS B 1 252 ? 24.984 5.32 -3.207 1 97.5 252 HIS B C 1
ATOM 4982 O O . HIS B 1 252 ? 25.547 4.328 -2.744 1 97.5 252 HIS B O 1
ATOM 4988 N N . ILE B 1 253 ? 23.703 5.559 -2.92 1 98 253 ILE B N 1
ATOM 4989 C CA . ILE B 1 253 ? 22.875 4.641 -2.139 1 98 253 ILE B CA 1
ATOM 4990 C C . ILE B 1 253 ? 22.156 3.67 -3.072 1 98 253 ILE B C 1
ATOM 4992 O O . ILE B 1 253 ? 22.219 2.453 -2.875 1 98 253 ILE B O 1
ATOM 4996 N N . ALA B 1 254 ? 21.547 4.18 -4.125 1 97.81 254 ALA B N 1
ATOM 4997 C CA . ALA B 1 254 ? 20.75 3.4 -5.059 1 97.81 254 ALA B CA 1
ATOM 4998 C C . ALA B 1 254 ? 21.578 2.307 -5.719 1 97.81 254 ALA B C 1
ATOM 5000 O O . ALA B 1 254 ? 21.094 1.197 -5.949 1 97.81 254 ALA B O 1
ATOM 5001 N N . ASN B 1 255 ? 22.812 2.559 -6.023 1 96.31 255 ASN B N 1
ATOM 5002 C CA . ASN B 1 255 ? 23.688 1.628 -6.738 1 96.31 255 ASN B CA 1
ATOM 5003 C C . ASN B 1 255 ? 24.062 0.429 -5.867 1 96.31 255 ASN B C 1
ATOM 5005 O O . ASN B 1 255 ? 24.547 -0.579 -6.375 1 96.31 255 ASN B O 1
ATOM 5009 N N . LYS B 1 256 ? 23.781 0.54 -4.594 1 95.88 256 LYS B N 1
ATOM 5010 C CA . LYS B 1 256 ? 24.094 -0.555 -3.678 1 95.88 256 LYS B CA 1
ATOM 5011 C C . LYS B 1 256 ? 22.875 -1.452 -3.463 1 95.88 256 LYS B C 1
ATOM 5013 O O . LYS B 1 256 ? 22.969 -2.484 -2.797 1 95.88 256 LYS B O 1
ATOM 5018 N N . LEU B 1 257 ? 21.766 -1.05 -3.988 1 95.38 257 LEU B N 1
ATOM 5019 C CA . LEU B 1 257 ? 20.562 -1.884 -3.947 1 95.38 257 LEU B CA 1
ATOM 5020 C C . LEU B 1 257 ? 20.547 -2.863 -5.117 1 95.38 257 LEU B C 1
ATOM 5022 O O . LEU B 1 257 ? 21.016 -2.539 -6.211 1 95.38 257 LEU B O 1
ATOM 5026 N N . GLU B 1 258 ? 20.031 -4.035 -4.875 1 92.31 258 GLU B N 1
ATOM 5027 C CA . GLU B 1 258 ? 20.031 -5.098 -5.875 1 92.31 258 GLU B CA 1
ATOM 5028 C C . GLU B 1 258 ? 18.625 -5.688 -6.035 1 92.31 258 GLU B C 1
ATOM 5030 O O . GLU B 1 258 ? 17.75 -5.457 -5.199 1 92.31 258 GLU B O 1
ATOM 5035 N N . GLU B 1 259 ? 18.547 -6.43 -7.102 1 89.69 259 GLU B N 1
ATOM 5036 C CA . GLU B 1 259 ? 17.328 -7.191 -7.309 1 89.69 259 GLU B CA 1
ATOM 5037 C C . GLU B 1 259 ? 17.016 -8.078 -6.102 1 89.69 259 GLU B C 1
ATOM 5039 O O . GLU B 1 259 ? 17.906 -8.727 -5.559 1 89.69 259 GLU B O 1
ATOM 5044 N N . GLY B 1 260 ? 15.75 -7.949 -5.648 1 89.19 260 GLY B N 1
ATOM 5045 C CA . GLY B 1 260 ? 15.359 -8.797 -4.535 1 89.19 260 GLY B CA 1
ATOM 5046 C C . GLY B 1 260 ? 15.453 -8.102 -3.193 1 89.19 260 GLY B C 1
ATOM 5047 O O . GLY B 1 260 ? 14.875 -8.562 -2.207 1 89.19 260 GLY B O 1
ATOM 5048 N N . ASP B 1 261 ? 16.156 -7.023 -3.041 1 92.25 261 ASP B N 1
ATOM 5049 C CA . ASP B 1 261 ? 16.312 -6.312 -1.776 1 92.25 261 ASP B CA 1
ATOM 5050 C C . ASP B 1 261 ? 14.953 -5.812 -1.263 1 92.25 261 ASP B C 1
ATOM 5052 O O . ASP B 1 261 ? 14.773 -5.625 -0.058 1 92.25 261 ASP B O 1
ATOM 5056 N N . HIS B 1 262 ? 14.141 -5.59 -2.174 1 93.69 262 HIS B N 1
ATOM 5057 C CA . HIS B 1 262 ? 12.766 -5.207 -1.894 1 93.69 262 HIS B CA 1
ATOM 5058 C C . HIS B 1 262 ? 11.836 -5.613 -3.035 1 93.69 262 HIS B C 1
ATOM 5060 O O . HIS B 1 262 ? 12.203 -6.453 -3.865 1 93.69 262 HIS B O 1
ATOM 5066 N N . GLY B 1 263 ? 10.578 -5.25 -2.957 1 91.19 263 GLY B N 1
ATOM 5067 C CA . GLY B 1 263 ? 9.617 -5.602 -3.992 1 91.19 263 GLY B CA 1
ATOM 5068 C C . GLY B 1 263 ? 8.195 -5.211 -3.646 1 91.19 263 GLY B C 1
ATOM 5069 O O . GLY B 1 263 ? 7.84 -5.109 -2.469 1 91.19 263 GLY B O 1
ATOM 5070 N N . SER B 1 264 ? 7.539 -5.012 -4.672 1 91.62 264 SER B N 1
ATOM 5071 C CA . SER B 1 264 ? 6.129 -4.66 -4.539 1 91.62 264 SER B CA 1
ATOM 5072 C C . SER B 1 264 ? 5.348 -5.02 -5.801 1 91.62 264 SER B C 1
ATOM 5074 O O . SER B 1 264 ? 5.77 -4.688 -6.914 1 91.62 264 SER B O 1
ATOM 5076 N N . THR B 1 265 ? 4.234 -5.707 -5.598 1 89.19 265 THR B N 1
ATOM 5077 C CA . THR B 1 265 ? 3.379 -6.066 -6.723 1 89.19 265 THR B CA 1
ATOM 5078 C C . THR B 1 265 ? 2.83 -4.816 -7.406 1 89.19 265 THR B C 1
ATOM 5080 O O . THR B 1 265 ? 2.836 -4.723 -8.633 1 89.19 265 THR B O 1
ATOM 5083 N N . TYR B 1 266 ? 2.504 -3.861 -6.613 1 91.5 266 TYR B N 1
ATOM 5084 C CA . TYR B 1 266 ? 1.832 -2.688 -7.16 1 91.5 266 TYR B CA 1
ATOM 5085 C C . TYR B 1 266 ? 2.789 -1.506 -7.254 1 91.5 266 TYR B C 1
ATOM 5087 O O . TYR B 1 266 ? 2.484 -0.501 -7.902 1 91.5 266 TYR B O 1
ATOM 5095 N N . GLY B 1 267 ? 3.896 -1.641 -6.52 1 93.19 267 GLY B N 1
ATOM 5096 C CA . GLY B 1 267 ? 4.852 -0.547 -6.598 1 93.19 267 GLY B CA 1
ATOM 5097 C C . GLY B 1 267 ? 5.363 -0.306 -8.008 1 93.19 267 GLY B C 1
ATOM 5098 O O . GLY B 1 267 ? 5.965 -1.194 -8.617 1 93.19 267 GLY B O 1
ATOM 5099 N N . GLY B 1 268 ? 5.066 0.845 -8.555 1 94.12 268 GLY B N 1
ATOM 5100 C CA . GLY B 1 268 ? 5.492 1.164 -9.906 1 94.12 268 GLY B CA 1
ATOM 5101 C C . GLY B 1 268 ? 4.547 0.646 -10.977 1 94.12 268 GLY B C 1
ATOM 5102 O O . GLY B 1 268 ? 4.965 0.354 -12.094 1 94.12 268 GLY B O 1
ATOM 5103 N N . ASN B 1 269 ? 3.32 0.344 -10.602 1 95.88 269 ASN B N 1
ATOM 5104 C CA . ASN B 1 269 ? 2.354 -0.012 -11.633 1 95.88 269 ASN B CA 1
ATOM 5105 C C . ASN B 1 269 ? 2.055 1.168 -12.555 1 95.88 269 ASN B C 1
ATOM 5107 O O . ASN B 1 269 ? 2.26 2.322 -12.18 1 95.88 269 ASN B O 1
ATOM 5111 N N . PRO B 1 270 ? 1.575 0.901 -13.758 1 98.06 270 PRO B N 1
ATOM 5112 C CA . PRO B 1 270 ? 1.404 1.963 -14.75 1 98.06 270 PRO B CA 1
ATOM 5113 C C . PRO B 1 270 ? 0.466 3.07 -14.273 1 98.06 270 PRO B C 1
ATOM 5115 O O . PRO B 1 270 ? 0.649 4.238 -14.633 1 98.06 270 PRO B O 1
ATOM 5118 N N . MET B 1 271 ? -0.541 2.75 -13.516 1 98.31 271 MET B N 1
ATOM 5119 C CA . MET B 1 271 ? -1.464 3.76 -13.008 1 98.31 271 MET B CA 1
ATOM 5120 C C . MET B 1 271 ? -0.75 4.727 -12.07 1 98.31 271 MET B C 1
ATOM 5122 O O . MET B 1 271 ? -0.972 5.938 -12.133 1 98.31 271 MET B O 1
ATOM 5126 N N . ALA B 1 272 ? 0.051 4.164 -11.18 1 98.19 272 ALA B N 1
ATOM 5127 C CA . ALA B 1 272 ? 0.85 4.992 -10.281 1 98.19 272 ALA B CA 1
ATOM 5128 C C . ALA B 1 272 ? 1.778 5.914 -11.062 1 98.19 272 ALA B C 1
ATOM 5130 O O . ALA B 1 272 ? 1.919 7.094 -10.734 1 98.19 272 ALA B O 1
ATOM 5131 N N . MET B 1 273 ? 2.4 5.367 -12.109 1 98.62 273 MET B N 1
ATOM 5132 C CA . MET B 1 273 ? 3.293 6.164 -12.945 1 98.62 273 MET B CA 1
ATOM 5133 C C . MET B 1 273 ? 2.539 7.312 -13.609 1 98.62 273 MET B C 1
ATOM 5135 O O . MET B 1 273 ? 3.045 8.438 -13.672 1 98.62 273 MET B O 1
ATOM 5139 N N . ALA B 1 274 ? 1.351 7.004 -14.047 1 98.81 274 ALA B N 1
ATOM 5140 C CA . ALA B 1 274 ? 0.517 8.031 -14.664 1 98.81 274 ALA B CA 1
ATOM 5141 C C . ALA B 1 274 ? 0.138 9.109 -13.648 1 98.81 274 ALA B C 1
ATOM 5143 O O . ALA B 1 274 ? 0.174 10.305 -13.961 1 98.81 274 ALA B O 1
ATOM 5144 N N . ALA B 1 275 ? -0.232 8.703 -12.5 1 98.75 275 ALA B N 1
ATOM 5145 C CA . ALA B 1 275 ? -0.63 9.633 -11.445 1 98.75 275 ALA B CA 1
ATOM 5146 C C . ALA B 1 275 ? 0.519 10.562 -11.07 1 98.75 275 ALA B C 1
ATOM 5148 O O . ALA B 1 275 ? 0.333 11.781 -10.977 1 98.75 275 ALA B O 1
ATOM 5149 N N . VAL B 1 276 ? 1.682 9.977 -10.844 1 98.88 276 VAL B N 1
ATOM 5150 C CA . VAL B 1 276 ? 2.855 10.758 -10.469 1 98.88 276 VAL B CA 1
ATOM 5151 C C . VAL B 1 276 ? 3.219 11.719 -11.594 1 98.88 276 VAL B C 1
ATOM 5153 O O . VAL B 1 276 ? 3.541 12.883 -11.344 1 98.88 276 VAL B O 1
ATOM 5156 N N . THR B 1 277 ? 3.172 11.227 -12.836 1 98.88 277 THR B N 1
ATOM 5157 C CA . THR B 1 277 ? 3.434 12.086 -13.992 1 98.88 277 THR B CA 1
ATOM 5158 C C . THR B 1 277 ? 2.504 13.297 -13.992 1 98.88 277 THR B C 1
ATOM 5160 O O . THR B 1 277 ? 2.961 14.43 -14.102 1 98.88 277 THR B O 1
ATOM 5163 N N . ALA B 1 278 ? 1.256 13.031 -13.867 1 98.88 278 ALA B N 1
ATOM 5164 C CA . ALA B 1 278 ? 0.242 14.078 -13.914 1 98.88 278 ALA B CA 1
ATOM 5165 C C . ALA B 1 278 ? 0.431 15.078 -12.773 1 98.88 278 ALA B C 1
ATOM 5167 O O . ALA B 1 278 ? 0.319 16.281 -12.977 1 98.88 278 ALA B O 1
ATOM 5168 N N . ALA B 1 279 ? 0.684 14.586 -11.594 1 98.88 279 ALA B N 1
ATOM 5169 C CA . ALA B 1 279 ? 0.905 15.453 -10.445 1 98.88 279 ALA B CA 1
ATOM 5170 C C . ALA B 1 279 ? 2.09 16.391 -10.672 1 98.88 279 ALA B C 1
ATOM 5172 O O . ALA B 1 279 ? 2.021 17.578 -10.359 1 98.88 279 ALA B O 1
ATOM 5173 N N . CYS B 1 280 ? 3.186 15.805 -11.164 1 98.81 280 CYS B N 1
ATOM 5174 C CA . CYS B 1 280 ? 4.355 16.609 -11.477 1 98.81 280 CYS B CA 1
ATOM 5175 C C . CYS B 1 280 ? 4.004 17.719 -12.469 1 98.81 280 CYS B C 1
ATOM 5177 O O . CYS B 1 280 ? 4.453 18.859 -12.328 1 98.81 280 CYS B O 1
ATOM 5179 N N . LYS B 1 281 ? 3.23 17.391 -13.438 1 98.75 281 LYS B N 1
ATOM 5180 C CA . LYS B 1 281 ? 2.834 18.359 -14.453 1 98.75 281 LYS B CA 1
ATOM 5181 C C . LYS B 1 281 ? 1.971 19.469 -13.844 1 98.75 281 LYS B C 1
ATOM 5183 O O . LYS B 1 281 ? 2.109 20.641 -14.195 1 98.75 281 LYS B O 1
ATOM 5188 N N . VAL B 1 282 ? 1.098 19.109 -12.953 1 98.75 282 VAL B N 1
ATOM 5189 C CA . VAL B 1 282 ? 0.254 20.094 -12.281 1 98.75 282 VAL B CA 1
ATOM 5190 C C . VAL B 1 282 ? 1.125 21.062 -11.492 1 98.75 282 VAL B C 1
ATOM 5192 O O . VAL B 1 282 ? 0.929 22.281 -11.555 1 98.75 282 VAL B O 1
ATOM 5195 N N . ILE B 1 283 ? 2.104 20.531 -10.742 1 98.5 283 ILE B N 1
ATOM 5196 C CA . ILE B 1 283 ? 2.988 21.344 -9.906 1 98.5 283 ILE B CA 1
ATOM 5197 C C . ILE B 1 283 ? 3.67 22.406 -10.758 1 98.5 283 ILE B C 1
ATOM 5199 O O . ILE B 1 283 ? 3.76 23.562 -10.352 1 98.5 283 ILE B O 1
ATOM 5203 N N . GLU B 1 284 ? 4.121 22 -11.867 1 97.62 284 GLU B N 1
ATOM 5204 C CA . GLU B 1 284 ? 4.871 22.875 -12.75 1 97.62 284 GLU B CA 1
ATOM 5205 C C . GLU B 1 284 ? 3.941 23.859 -13.461 1 97.62 284 GLU B C 1
ATOM 5207 O O . GLU B 1 284 ? 4.156 25.078 -13.422 1 97.62 284 GLU B O 1
ATOM 5212 N N . LYS B 1 285 ? 2.91 23.359 -14.094 1 98 285 LYS B N 1
ATOM 5213 C CA . LYS B 1 285 ? 2.039 24.141 -14.961 1 98 285 LYS B CA 1
ATOM 5214 C C . LYS B 1 285 ? 1.268 25.188 -14.172 1 98 285 LYS B C 1
ATOM 5216 O O . LYS B 1 285 ? 1.012 26.297 -14.664 1 98 285 LYS B O 1
ATOM 5221 N N . GLU B 1 286 ? 0.944 24.859 -12.938 1 98.06 286 GLU B N 1
ATOM 5222 C CA . GLU B 1 286 ? 0.072 25.75 -12.164 1 98.06 286 GLU B CA 1
ATOM 5223 C C . GLU B 1 286 ? 0.858 26.516 -11.109 1 98.06 286 GLU B C 1
ATOM 5225 O O . GLU B 1 286 ? 0.27 27.188 -10.25 1 98.06 286 GLU B O 1
ATOM 5230 N N . ASN B 1 287 ? 2.154 26.438 -11.133 1 98.31 287 ASN B N 1
ATOM 5231 C CA . ASN B 1 287 ? 3.008 27.125 -10.156 1 98.31 287 ASN B CA 1
ATOM 5232 C C . ASN B 1 287 ? 2.525 26.891 -8.734 1 98.31 287 ASN B C 1
ATOM 5234 O O . ASN B 1 287 ? 2.336 27.844 -7.973 1 98.31 287 ASN B O 1
ATOM 5238 N N . VAL B 1 288 ? 2.297 25.672 -8.43 1 98.81 288 VAL B N 1
ATOM 5239 C CA . VAL B 1 288 ? 1.647 25.266 -7.191 1 98.81 288 VAL B CA 1
ATOM 5240 C C . VAL B 1 288 ? 2.488 25.703 -5.996 1 98.81 288 VAL B C 1
ATOM 5242 O O . VAL B 1 288 ? 1.95 26.156 -4.984 1 98.81 288 VAL B O 1
ATOM 5245 N N . VAL B 1 289 ? 3.799 25.578 -6.055 1 98.75 289 VAL B N 1
ATOM 5246 C CA . VAL B 1 289 ? 4.707 25.891 -4.957 1 98.75 289 VAL B CA 1
ATOM 5247 C C . VAL B 1 289 ? 4.586 27.375 -4.586 1 98.75 289 VAL B C 1
ATOM 5249 O O . VAL B 1 289 ? 4.445 27.719 -3.408 1 98.75 289 VAL B O 1
ATOM 5252 N N . GLU B 1 290 ? 4.625 28.188 -5.523 1 98.69 290 GLU B N 1
ATOM 5253 C CA . GLU B 1 290 ? 4.504 29.625 -5.293 1 98.69 290 GLU B CA 1
ATOM 5254 C C . GLU B 1 290 ? 3.133 29.984 -4.719 1 98.69 290 GLU B C 1
ATOM 5256 O O . GLU B 1 290 ? 3.027 30.797 -3.805 1 98.69 290 GLU B O 1
ATOM 5261 N N . GLN B 1 291 ? 2.121 29.391 -5.27 1 98.81 291 GLN B N 1
ATOM 5262 C CA . GLN B 1 291 ? 0.774 29.625 -4.758 1 98.81 291 GLN B CA 1
ATOM 5263 C C . GLN B 1 291 ? 0.657 29.203 -3.297 1 98.81 291 GLN B C 1
ATOM 5265 O O . GLN B 1 291 ? 0.096 29.938 -2.477 1 98.81 291 GLN B O 1
ATOM 5270 N N . ALA B 1 292 ? 1.201 28.031 -3.004 1 98.88 292 ALA B N 1
ATOM 5271 C CA . ALA B 1 292 ? 1.136 27.531 -1.63 1 98.88 292 ALA B CA 1
ATOM 5272 C C . ALA B 1 292 ? 1.871 28.484 -0.677 1 98.88 292 ALA B C 1
ATOM 5274 O O . ALA B 1 292 ? 1.432 28.688 0.455 1 98.88 292 ALA B O 1
ATOM 5275 N N . ASN B 1 293 ? 2.998 28.938 -1.127 1 98.81 293 ASN B N 1
ATOM 5276 C CA . ASN B 1 293 ? 3.764 29.891 -0.323 1 98.81 293 ASN B CA 1
ATOM 5277 C C . ASN B 1 293 ? 2.977 31.172 -0.066 1 98.81 293 ASN B C 1
ATOM 5279 O O . ASN B 1 293 ? 2.812 31.578 1.083 1 98.81 293 ASN B O 1
ATOM 5283 N N . GLN B 1 294 ? 2.457 31.781 -1.089 1 98.81 294 GLN B N 1
ATOM 5284 C CA . GLN B 1 294 ? 1.746 33.062 -0.996 1 98.81 294 GLN B CA 1
ATOM 5285 C C . GLN B 1 294 ? 0.433 32.906 -0.234 1 98.81 294 GLN B C 1
ATOM 5287 O O . GLN B 1 294 ? 0.149 33.656 0.688 1 98.81 294 GLN B O 1
ATOM 5292 N N . LYS B 1 295 ? -0.339 31.969 -0.639 1 98.88 295 LYS B N 1
ATOM 5293 C CA . LYS B 1 295 ? -1.641 31.75 -0.015 1 98.88 295 LYS B CA 1
ATOM 5294 C C . LYS B 1 295 ? -1.487 31.281 1.427 1 98.88 295 LYS B C 1
ATOM 5296 O O . LYS B 1 295 ? -2.314 31.594 2.283 1 98.88 295 LYS B O 1
ATOM 5301 N N . GLY B 1 296 ? -0.396 30.453 1.659 1 98.81 296 GLY B N 1
ATOM 5302 C CA . GLY B 1 296 ? -0.112 30.062 3.033 1 98.81 296 GLY B CA 1
ATOM 5303 C C . GLY B 1 296 ? 0.162 31.25 3.939 1 98.81 296 GLY B C 1
ATOM 5304 O O . GLY B 1 296 ? -0.346 31.312 5.062 1 98.81 296 GLY B O 1
ATOM 5305 N N . GLN B 1 297 ? 0.95 32.156 3.461 1 98.56 297 GLN B N 1
ATOM 5306 C CA . GLN B 1 297 ? 1.247 33.344 4.215 1 98.56 297 GLN B CA 1
ATOM 5307 C C . GLN B 1 297 ? -0.011 34.188 4.434 1 98.56 297 GLN B C 1
ATOM 5309 O O . GLN B 1 297 ? -0.258 34.688 5.539 1 98.56 297 GLN B O 1
ATOM 5314 N N . GLN B 1 298 ? -0.765 34.344 3.393 1 98.75 298 GLN B N 1
ATOM 5315 C CA . GLN B 1 298 ? -2.002 35.125 3.471 1 98.75 298 GLN B CA 1
ATOM 5316 C C . GLN B 1 298 ? -2.961 34.531 4.496 1 98.75 298 GLN B C 1
ATOM 5318 O O . GLN B 1 298 ? -3.521 35.25 5.324 1 98.75 298 GLN B O 1
ATOM 5323 N N . PHE B 1 299 ? -3.188 33.25 4.395 1 98.88 299 PHE B N 1
ATOM 5324 C CA . PHE B 1 299 ? -4.125 32.562 5.273 1 98.88 299 PHE B CA 1
ATOM 5325 C C . PHE B 1 299 ? -3.666 32.656 6.727 1 98.88 299 PHE B C 1
ATOM 5327 O O . PHE B 1 299 ? -4.473 32.906 7.621 1 98.88 299 PHE B O 1
ATOM 5334 N N . SER B 1 300 ? -2.369 32.406 6.953 1 98.75 300 SER B N 1
ATOM 5335 C CA . SER B 1 300 ? -1.81 32.5 8.297 1 98.75 300 SER B CA 1
ATOM 5336 C C . SER B 1 300 ? -2.002 33.906 8.859 1 98.75 300 SER B C 1
ATOM 5338 O O . SER B 1 300 ? -2.354 34.094 10.031 1 98.75 300 SER B O 1
ATOM 5340 N N . ASN B 1 301 ? -1.764 34.906 8.023 1 98.69 301 ASN B N 1
ATOM 5341 C CA . ASN B 1 301 ? -1.942 36.281 8.453 1 98.69 301 ASN B CA 1
ATOM 5342 C C . ASN B 1 301 ? -3.393 36.594 8.828 1 98.69 301 ASN B C 1
ATOM 5344 O O . ASN B 1 301 ? -3.658 37.25 9.828 1 98.69 301 ASN B O 1
ATOM 5348 N N . ILE B 1 302 ? -4.289 36.125 8.008 1 98.88 302 ILE B N 1
ATOM 5349 C CA . ILE B 1 302 ? -5.711 36.312 8.273 1 98.88 302 ILE B CA 1
ATOM 5350 C C . ILE B 1 302 ? -6.07 35.656 9.609 1 98.88 302 ILE B C 1
ATOM 5352 O O . ILE B 1 302 ? -6.746 36.281 10.438 1 98.88 302 ILE B O 1
ATOM 5356 N N . LEU B 1 303 ? -5.605 34.438 9.844 1 98.88 303 LEU B N 1
ATOM 5357 C CA . LEU B 1 303 ? -5.902 33.688 11.07 1 98.88 303 LEU B CA 1
ATOM 5358 C C . LEU B 1 303 ? -5.316 34.406 12.289 1 98.88 303 LEU B C 1
ATOM 5360 O O . LEU B 1 303 ? -6.004 34.594 13.289 1 98.88 303 LEU B O 1
ATOM 5364 N N . VAL B 1 304 ? -4.031 34.781 12.188 1 98.69 304 VAL B N 1
ATOM 5365 C CA . VAL B 1 304 ? -3.344 35.438 13.305 1 98.69 304 VAL B CA 1
ATOM 5366 C C . VAL B 1 304 ? -4.066 36.719 13.68 1 98.69 304 VAL B C 1
ATOM 5368 O O . VAL B 1 304 ? -4.309 36.969 14.859 1 98.69 304 VAL B O 1
ATOM 5371 N N . LYS B 1 305 ? -4.41 37.469 12.68 1 98.56 305 LYS B N 1
ATOM 5372 C CA . LYS B 1 305 ? -5.078 38.75 12.922 1 98.56 305 LYS B CA 1
ATOM 5373 C C . LYS B 1 305 ? -6.477 38.531 13.492 1 98.56 305 LYS B C 1
ATOM 5375 O O . LYS B 1 305 ? -6.848 39.156 14.484 1 98.56 305 LYS B O 1
ATOM 5380 N N . ASN B 1 306 ? -7.234 37.688 12.898 1 98.56 306 ASN B N 1
ATOM 5381 C CA . ASN B 1 306 ? -8.641 37.5 13.25 1 98.56 306 ASN B CA 1
ATOM 5382 C C . ASN B 1 306 ? -8.789 36.844 14.609 1 98.56 306 ASN B C 1
ATOM 5384 O O . ASN B 1 306 ? -9.82 36.969 15.273 1 98.56 306 ASN B O 1
ATOM 5388 N N . LEU B 1 307 ? -7.773 36.062 15.055 1 98.44 307 LEU B N 1
ATOM 5389 C CA . LEU B 1 307 ? -7.891 35.281 16.297 1 98.44 307 LEU B CA 1
ATOM 5390 C C . LEU B 1 307 ? -7.043 35.906 17.406 1 98.44 307 LEU B C 1
ATOM 5392 O O . LEU B 1 307 ? -6.957 35.344 18.5 1 98.44 307 LEU B O 1
ATOM 5396 N N . ALA B 1 308 ? -6.469 37.031 17.203 1 97.44 308 ALA B N 1
ATOM 5397 C CA . ALA B 1 308 ? -5.445 37.625 18.062 1 97.44 308 ALA B CA 1
ATOM 5398 C C . ALA B 1 308 ? -6.004 37.938 19.453 1 97.44 308 ALA B C 1
ATOM 5400 O O . ALA B 1 308 ? -5.285 37.844 20.453 1 97.44 308 ALA B O 1
ATOM 5401 N N . ASP B 1 309 ? -7.258 38.281 19.531 1 96.62 309 ASP B N 1
ATOM 5402 C CA . ASP B 1 309 ? -7.828 38.75 20.797 1 96.62 309 ASP B CA 1
ATOM 5403 C C . ASP B 1 309 ? -8.438 37.562 21.578 1 96.62 309 ASP B C 1
ATOM 5405 O O . ASP B 1 309 ? -8.891 37.75 22.703 1 96.62 309 ASP B O 1
ATOM 5409 N N . LEU B 1 310 ? -8.367 36.375 21 1 97.25 310 LEU B N 1
ATOM 5410 C CA . LEU B 1 310 ? -8.945 35.219 21.672 1 97.25 310 LEU B CA 1
ATOM 5411 C C . LEU B 1 310 ? -7.906 34.531 22.531 1 97.25 310 LEU B C 1
ATOM 5413 O O . LEU B 1 310 ? -6.984 33.875 22.016 1 97.25 310 LEU B O 1
ATOM 5417 N N . LYS B 1 311 ? -8.102 34.469 23.797 1 95.44 311 LYS B N 1
ATOM 5418 C CA . LYS B 1 311 ? -7.16 33.906 24.75 1 95.44 311 LYS B CA 1
ATOM 5419 C C . LYS B 1 311 ? -7.086 32.375 24.609 1 95.44 311 LYS B C 1
ATOM 5421 O O . LYS B 1 311 ? -6.082 31.781 24.984 1 95.44 311 LYS B O 1
ATOM 5426 N N . VAL B 1 312 ? -8.125 31.812 24.047 1 96.56 312 VAL B N 1
ATOM 5427 C CA . VAL B 1 312 ? -8.203 30.359 23.906 1 96.56 312 VAL B CA 1
ATOM 5428 C C . VAL B 1 312 ? -7.215 29.891 22.844 1 96.56 312 VAL B C 1
ATOM 5430 O O . VAL B 1 312 ? -6.816 28.719 22.828 1 96.56 312 VAL B O 1
ATOM 5433 N N . VAL B 1 313 ? -6.809 30.812 21.953 1 98.31 313 VAL B N 1
ATOM 5434 C CA . VAL B 1 313 ? -5.867 30.469 20.906 1 98.31 313 VAL B CA 1
ATOM 5435 C C . VAL B 1 313 ? -4.434 30.656 21.391 1 98.31 313 VAL B C 1
ATOM 5437 O O . VAL B 1 313 ? -4.055 31.766 21.812 1 98.31 313 VAL B O 1
ATOM 5440 N N . ARG B 1 314 ? -3.641 29.625 21.375 1 97.81 314 ARG B N 1
ATOM 5441 C CA . ARG B 1 314 ? -2.26 29.703 21.844 1 97.81 314 ARG B CA 1
ATOM 5442 C C . ARG B 1 314 ? -1.326 30.141 20.719 1 97.81 314 ARG B C 1
ATOM 5444 O O . ARG B 1 314 ? -0.422 30.953 20.938 1 97.81 314 ARG B O 1
ATOM 5451 N N . GLU B 1 315 ? -1.559 29.5 19.531 1 97.88 315 GLU B N 1
ATOM 5452 C CA . GLU B 1 315 ? -0.609 29.734 18.453 1 97.88 315 GLU B CA 1
ATOM 5453 C C . GLU B 1 315 ? -1.184 29.297 17.109 1 97.88 315 GLU B C 1
ATOM 5455 O O . GLU B 1 315 ? -1.917 28.312 17.031 1 97.88 315 GLU B O 1
ATOM 5460 N N . VAL B 1 316 ? -0.975 30.078 16.125 1 98.5 316 VAL B N 1
ATOM 5461 C CA . VAL B 1 316 ? -1.095 29.641 14.742 1 98.5 316 VAL B CA 1
ATOM 5462 C C . VAL B 1 316 ? 0.29 29.328 14.172 1 98.5 316 VAL B C 1
ATOM 5464 O O . VAL B 1 316 ? 1.184 30.172 14.203 1 98.5 316 VAL B O 1
ATOM 5467 N N . ARG B 1 317 ? 0.508 28.062 13.727 1 98.25 317 ARG B N 1
ATOM 5468 C CA . ARG B 1 317 ? 1.836 27.688 13.258 1 98.25 317 ARG B CA 1
ATOM 5469 C C . ARG B 1 317 ? 1.749 26.828 11.992 1 98.25 317 ARG B C 1
ATOM 5471 O O . ARG B 1 317 ? 0.654 26.484 11.547 1 98.25 317 ARG B O 1
ATOM 5478 N N . GLY B 1 318 ? 2.959 26.516 11.422 1 97.75 318 GLY B N 1
ATOM 5479 C CA . GLY B 1 318 ? 3.092 25.703 10.219 1 97.75 318 GLY B CA 1
ATOM 5480 C C . GLY B 1 318 ? 3.842 26.422 9.109 1 97.75 318 GLY B C 1
ATOM 5481 O O . GLY B 1 318 ? 4.594 27.375 9.367 1 97.75 318 GLY B O 1
ATOM 5482 N N . LYS B 1 319 ? 3.787 25.875 7.961 1 98.62 319 LYS B N 1
ATOM 5483 C CA . LYS B 1 319 ? 4.379 26.453 6.758 1 98.62 319 LYS B CA 1
ATOM 5484 C C . LYS B 1 319 ? 3.488 26.219 5.539 1 98.62 319 LYS B C 1
ATOM 5486 O O . LYS B 1 319 ? 2.9 25.141 5.391 1 98.62 319 LYS B O 1
ATOM 5491 N N . GLY B 1 320 ? 3.406 27.25 4.672 1 98.75 320 GLY B N 1
ATOM 5492 C CA . GLY B 1 320 ? 2.543 27.141 3.506 1 98.75 320 GLY B CA 1
ATOM 5493 C C . GLY B 1 320 ? 1.104 26.812 3.857 1 98.75 320 GLY B C 1
ATOM 5494 O O . GLY B 1 320 ? 0.501 27.469 4.707 1 98.75 320 GLY B O 1
ATOM 5495 N N . LEU B 1 321 ? 0.577 25.812 3.217 1 98.88 321 LEU B N 1
ATOM 5496 C CA . LEU B 1 321 ? -0.821 25.438 3.4 1 98.88 321 LEU B CA 1
ATOM 5497 C C . LEU B 1 321 ? -0.939 24.203 4.297 1 98.88 321 LEU B C 1
ATOM 5499 O O . LEU B 1 321 ? -1.821 23.375 4.094 1 98.88 321 LEU B O 1
ATOM 5503 N N . MET B 1 322 ? 0.002 24.031 5.16 1 98.88 322 MET B N 1
ATOM 5504 C CA . MET B 1 322 ? -0.034 23.156 6.328 1 98.88 322 MET B CA 1
ATOM 5505 C C . MET B 1 322 ? -0.074 23.969 7.617 1 98.88 322 MET B C 1
ATOM 5507 O O . MET B 1 322 ? 0.968 24.391 8.125 1 98.88 322 MET B O 1
ATOM 5511 N N . ILE B 1 323 ? -1.297 24.141 8.156 1 98.88 323 ILE B N 1
ATOM 5512 C CA . ILE B 1 323 ? -1.499 25.141 9.203 1 98.88 323 ILE B CA 1
ATOM 5513 C C . ILE B 1 323 ? -2.123 24.469 10.43 1 98.88 323 ILE B C 1
ATOM 5515 O O . ILE B 1 323 ? -3.039 23.656 10.305 1 98.88 323 ILE B O 1
ATOM 5519 N N . GLY B 1 324 ? -1.593 24.719 11.57 1 98.81 324 GLY B N 1
ATOM 5520 C CA . GLY B 1 324 ? -2.141 24.281 12.844 1 98.81 324 GLY B CA 1
ATOM 5521 C C . GLY B 1 324 ? -2.568 25.438 13.742 1 98.81 324 GLY B C 1
ATOM 5522 O O . GLY B 1 324 ? -1.836 26.406 13.898 1 98.81 324 GLY B O 1
ATOM 5523 N N . ILE B 1 325 ? -3.773 25.406 14.234 1 98.88 325 ILE B N 1
ATOM 5524 C CA . ILE B 1 325 ? -4.277 26.344 15.234 1 98.88 325 ILE B CA 1
ATOM 5525 C C . ILE B 1 325 ? -4.352 25.656 16.594 1 98.88 325 ILE B C 1
ATOM 5527 O O . ILE B 1 325 ? -5.234 24.828 16.828 1 98.88 325 ILE B O 1
ATOM 5531 N N . ASP B 1 326 ? -3.434 25.953 17.422 1 98.62 326 ASP B N 1
ATOM 5532 C CA . ASP B 1 326 ? -3.355 25.359 18.766 1 98.62 326 ASP B CA 1
ATOM 5533 C C . ASP B 1 326 ? -4.258 26.109 19.75 1 98.62 326 ASP B C 1
ATOM 5535 O O . ASP B 1 326 ? -4.129 27.328 19.922 1 98.62 326 ASP B O 1
ATOM 5539 N N . ILE B 1 327 ? -5.156 25.406 20.328 1 98.06 327 ILE B N 1
ATOM 5540 C CA . ILE B 1 327 ? -6.074 26.031 21.281 1 98.06 327 ILE B CA 1
ATOM 5541 C C . ILE B 1 327 ? -5.922 25.375 22.656 1 98.06 327 ILE B C 1
ATOM 5543 O O . ILE B 1 327 ? -5.148 24.438 22.812 1 98.06 327 ILE B O 1
ATOM 5547 N N . ARG B 1 328 ? -6.598 25.781 23.672 1 96.38 328 ARG B N 1
ATOM 5548 C CA . ARG B 1 328 ? -6.332 25.422 25.062 1 96.38 328 ARG B CA 1
ATOM 5549 C C . ARG B 1 328 ? -7.195 24.234 25.484 1 96.38 328 ARG B C 1
ATOM 5551 O O . ARG B 1 328 ? -7.156 23.812 26.641 1 96.38 328 ARG B O 1
ATOM 5558 N N . PHE B 1 329 ? -8.031 23.703 24.625 1 94.44 329 PHE B N 1
ATOM 5559 C CA . PHE B 1 329 ? -8.859 22.531 24.922 1 94.44 329 PHE B CA 1
ATOM 5560 C C . PHE B 1 329 ? -8.953 21.609 23.719 1 94.44 329 PHE B C 1
ATOM 5562 O O . PHE B 1 329 ? -8.375 21.891 22.672 1 94.44 329 PHE B O 1
ATOM 5569 N N . GLN B 1 330 ? -9.57 20.469 23.859 1 95.31 330 GLN B N 1
ATOM 5570 C CA . GLN B 1 330 ? -9.734 19.531 22.766 1 95.31 330 GLN B CA 1
ATOM 5571 C C . GLN B 1 330 ? -10.586 20.125 21.656 1 95.31 330 GLN B C 1
ATOM 5573 O O . GLN B 1 330 ? -11.633 20.719 21.906 1 95.31 330 GLN B O 1
ATOM 5578 N N . PRO B 1 331 ? -10.148 19.922 20.438 1 96.62 331 PRO B N 1
ATOM 5579 C CA . PRO B 1 331 ? -10.758 20.688 19.344 1 96.62 331 PRO B CA 1
ATOM 5580 C C . PRO B 1 331 ? -12.023 20.031 18.812 1 96.62 331 PRO B C 1
ATOM 5582 O O . PRO B 1 331 ? -12.641 20.531 17.875 1 96.62 331 PRO B O 1
ATOM 5585 N N . GLY B 1 332 ? -12.492 18.922 19.375 1 96.44 332 GLY B N 1
ATOM 5586 C CA . GLY B 1 332 ? -13.602 18.141 18.828 1 96.44 332 GLY B CA 1
ATOM 5587 C C . GLY B 1 332 ? -14.844 18.969 18.578 1 96.44 332 GLY B C 1
ATOM 5588 O O . GLY B 1 332 ? -15.438 18.891 17.5 1 96.44 332 GLY B O 1
ATOM 5589 N N . GLN B 1 333 ? -15.227 19.781 19.547 1 96.69 333 GLN B N 1
ATOM 5590 C CA . GLN B 1 333 ? -16.453 20.562 19.422 1 96.69 333 GLN B CA 1
ATOM 5591 C C . GLN B 1 333 ? -16.281 21.656 18.375 1 96.69 333 GLN B C 1
ATOM 5593 O O . GLN B 1 333 ? -17.25 22 17.672 1 96.69 333 GLN B O 1
ATOM 5598 N N . VAL B 1 334 ? -15.086 22.219 18.312 1 98.12 334 VAL B N 1
ATOM 5599 C CA . VAL B 1 334 ? -14.836 23.25 17.297 1 98.12 334 VAL B CA 1
ATOM 5600 C C . VAL B 1 334 ? -14.883 22.625 15.906 1 98.12 334 VAL B C 1
ATOM 5602 O O . VAL B 1 334 ? -15.438 23.219 14.977 1 98.12 334 VAL B O 1
ATOM 5605 N N . LEU B 1 335 ? -14.344 21.438 15.758 1 98.38 335 LEU B N 1
ATOM 5606 C CA . LEU B 1 335 ? -14.359 20.734 14.484 1 98.38 335 LEU B CA 1
ATOM 5607 C C . LEU B 1 335 ? -15.789 20.422 14.055 1 98.38 335 LEU B C 1
ATOM 5609 O O . LEU B 1 335 ? -16.125 20.531 12.875 1 98.38 335 LEU B O 1
ATOM 5613 N N . LYS B 1 336 ? -16.594 20.031 14.984 1 98.06 336 LYS B N 1
ATOM 5614 C CA . LYS B 1 336 ? -18 19.781 14.695 1 98.06 336 LYS B CA 1
ATOM 5615 C C . LYS B 1 336 ? -18.703 21.047 14.234 1 98.06 336 LYS B C 1
ATOM 5617 O O . LYS B 1 336 ? -19.516 21.016 13.305 1 98.06 336 LYS B O 1
ATOM 5622 N N . TYR B 1 337 ? -18.406 22.141 14.953 1 98.38 337 TYR B N 1
ATOM 5623 C CA . TYR B 1 337 ? -19 23.422 14.57 1 98.38 337 TYR B CA 1
ATOM 5624 C C . TYR B 1 337 ? -18.578 23.812 13.164 1 98.38 337 TYR B C 1
ATOM 5626 O O . TYR B 1 337 ? -19.422 24.234 12.352 1 98.38 337 TYR B O 1
ATOM 5634 N N . LEU B 1 338 ? -17.281 23.719 12.844 1 98.81 338 LEU B N 1
ATOM 5635 C CA . LEU B 1 338 ? -16.781 24 11.508 1 98.81 338 LEU B CA 1
ATOM 5636 C C . LEU B 1 338 ? -17.531 23.156 10.461 1 98.81 338 LEU B C 1
ATOM 5638 O O . LEU B 1 338 ? -17.969 23.688 9.438 1 98.81 338 LEU B O 1
ATOM 5642 N N . GLN B 1 339 ? -17.656 21.891 10.742 1 98.75 339 GLN B N 1
ATOM 5643 C CA . GLN B 1 339 ? -18.344 20.984 9.82 1 98.75 339 GLN B CA 1
ATOM 5644 C C . GLN B 1 339 ? -19.797 21.422 9.609 1 98.75 339 GLN B C 1
ATOM 5646 O O . GLN B 1 339 ? -20.297 21.406 8.477 1 98.75 339 GLN B O 1
ATOM 5651 N N . GLU B 1 340 ? -20.469 21.781 10.672 1 98.38 340 GLU B N 1
ATOM 5652 C CA . GLU B 1 340 ? -21.844 22.266 10.578 1 98.38 340 GLU B CA 1
ATOM 5653 C C . GLU B 1 340 ? -21.938 23.5 9.695 1 98.38 340 GLU B C 1
ATOM 5655 O O . GLU B 1 340 ? -22.969 23.734 9.055 1 98.38 340 GLU B O 1
ATOM 5660 N N . LYS B 1 341 ? -20.859 24.25 9.719 1 98.69 341 LYS B N 1
ATOM 5661 C CA . LYS B 1 341 ? -20.844 25.484 8.953 1 98.69 341 LYS B CA 1
ATOM 5662 C C . LYS B 1 341 ? -20.203 25.281 7.586 1 98.69 341 LYS B C 1
ATOM 5664 O O . LYS B 1 341 ? -19.953 26.25 6.859 1 98.69 341 LYS B O 1
ATOM 5669 N N . GLY B 1 342 ? -19.875 24.078 7.223 1 98.75 342 GLY B N 1
ATOM 5670 C CA . GLY B 1 342 ? -19.469 23.781 5.859 1 98.75 342 GLY B CA 1
ATOM 5671 C C . GLY B 1 342 ? -17.969 23.734 5.68 1 98.75 342 GLY B C 1
ATOM 5672 O O . GLY B 1 342 ? -17.469 23.875 4.562 1 98.75 342 GLY B O 1
ATOM 5673 N N . ILE B 1 343 ? -17.219 23.562 6.734 1 98.88 343 ILE B N 1
ATOM 5674 C CA . ILE B 1 343 ? -15.766 23.453 6.652 1 98.88 343 ILE B CA 1
ATOM 5675 C C . ILE B 1 343 ? -15.305 22.156 7.301 1 98.88 343 ILE B C 1
ATOM 5677 O O . ILE B 1 343 ? -15.617 21.891 8.461 1 98.88 343 ILE B O 1
ATOM 5681 N N . LEU B 1 344 ? -14.594 21.328 6.539 1 98.88 344 LEU B N 1
ATOM 5682 C CA . LEU B 1 344 ? -14.07 20.078 7.062 1 98.88 344 LEU B CA 1
ATOM 5683 C C . LEU B 1 344 ? -12.602 20.219 7.434 1 98.88 344 LEU B C 1
ATOM 5685 O O . LEU B 1 344 ? -11.766 20.547 6.586 1 98.88 344 LEU B O 1
ATOM 5689 N N . ALA B 1 345 ? -12.273 20.031 8.641 1 98.62 345 ALA B N 1
ATOM 5690 C CA . ALA B 1 345 ? -10.906 20.078 9.141 1 98.62 345 ALA B CA 1
ATOM 5691 C C . ALA B 1 345 ? -10.578 18.828 9.953 1 98.62 345 ALA B C 1
ATOM 5693 O O . ALA B 1 345 ? -11.422 17.969 10.133 1 98.62 345 ALA B O 1
ATOM 5694 N N . VAL B 1 346 ? -9.312 18.719 10.328 1 97.31 346 VAL B N 1
ATOM 5695 C CA . VAL B 1 346 ? -8.883 17.5 11.008 1 97.31 346 VAL B CA 1
ATOM 5696 C C . VAL B 1 346 ? -8.148 17.859 12.297 1 97.31 346 VAL B C 1
ATOM 5698 O O . VAL B 1 346 ? -7.582 18.953 12.414 1 97.31 346 VAL B O 1
ATOM 5701 N N . LYS B 1 347 ? -8.219 17.031 13.227 1 96.81 347 LYS B N 1
ATOM 5702 C CA . LYS B 1 347 ? -7.52 17.203 14.492 1 96.81 347 LYS B CA 1
ATOM 5703 C C . LYS B 1 347 ? -6.051 16.797 14.367 1 96.81 347 LYS B C 1
ATOM 5705 O O . LYS B 1 347 ? -5.719 15.883 13.617 1 96.81 347 LYS B O 1
ATOM 5710 N N . ALA B 1 348 ? -5.199 17.438 15.039 1 97.19 348 ALA B N 1
ATOM 5711 C CA . ALA B 1 348 ? -3.809 17.047 15.25 1 97.19 348 ALA B CA 1
ATOM 5712 C C . ALA B 1 348 ? -3.426 17.156 16.719 1 97.19 348 ALA B C 1
ATOM 5714 O O . ALA B 1 348 ? -3.771 18.141 17.391 1 97.19 348 ALA B O 1
ATOM 5715 N N . GLY B 1 349 ? -2.705 16.141 17.172 1 95.38 349 GLY B N 1
ATOM 5716 C CA . GLY B 1 349 ? -2.387 16.156 18.594 1 95.38 349 GLY B CA 1
ATOM 5717 C C . GLY B 1 349 ? -3.615 16.25 19.469 1 95.38 349 GLY B C 1
ATOM 5718 O O . GLY B 1 349 ? -4.676 15.711 19.141 1 95.38 349 GLY B O 1
ATOM 5719 N N . SER B 1 350 ? -3.434 16.875 20.609 1 95.44 350 SER B N 1
ATOM 5720 C CA . SER B 1 350 ? -4.512 16.906 21.594 1 95.44 350 SER B CA 1
ATOM 5721 C C . SER B 1 350 ? -5.352 18.172 21.469 1 95.44 350 SER B C 1
ATOM 5723 O O . SER B 1 350 ? -6.535 18.172 21.812 1 95.44 350 SER B O 1
ATOM 5725 N N . THR B 1 351 ? -4.715 19.266 20.844 1 97.69 351 THR B N 1
ATOM 5726 C CA . THR B 1 351 ? -5.395 20.547 21 1 97.69 351 THR B CA 1
ATOM 5727 C C . THR B 1 351 ? -5.383 21.328 19.688 1 97.69 351 THR B C 1
ATOM 5729 O O . THR B 1 351 ? -5.754 22.5 19.656 1 97.69 351 THR B O 1
ATOM 5732 N N . VAL B 1 352 ? -4.957 20.719 18.625 1 98.69 352 VAL B N 1
ATOM 5733 C CA . VAL B 1 352 ? -4.688 21.5 17.422 1 98.69 352 VAL B CA 1
ATOM 5734 C C . VAL B 1 352 ? -5.75 21.203 16.359 1 98.69 352 VAL B C 1
ATOM 5736 O O . VAL B 1 352 ? -6.098 20.047 16.125 1 98.69 352 VAL B O 1
ATOM 5739 N N . ILE B 1 353 ? -6.336 22.25 15.82 1 98.81 353 ILE B N 1
ATOM 5740 C CA . ILE B 1 353 ? -7.094 22.172 14.578 1 98.81 353 ILE B CA 1
ATOM 5741 C C . ILE B 1 353 ? -6.141 22.266 13.391 1 98.81 353 ILE B C 1
ATOM 5743 O O . ILE B 1 353 ? -5.406 23.25 13.25 1 98.81 353 ILE B O 1
ATOM 5747 N N . ARG B 1 354 ? -6.07 21.281 12.594 1 98.75 354 ARG B N 1
ATOM 5748 C CA . ARG B 1 354 ? -5.16 21.219 11.453 1 98.75 354 ARG B CA 1
ATOM 5749 C C . ARG B 1 354 ? -5.895 21.484 10.148 1 98.75 354 ARG B C 1
ATOM 5751 O O . ARG B 1 354 ? -6.867 20.797 9.82 1 98.75 354 ARG B O 1
ATOM 5758 N N . PHE B 1 355 ? -5.48 22.547 9.453 1 98.88 355 PHE B N 1
ATOM 5759 C CA . PHE B 1 355 ? -5.977 22.891 8.125 1 98.88 355 PHE B CA 1
ATOM 5760 C C . PHE B 1 355 ? -5.008 22.406 7.047 1 98.88 355 PHE B C 1
ATOM 5762 O O . PHE B 1 355 ? -3.842 22.812 7.035 1 98.88 355 PHE B O 1
ATOM 5769 N N . LEU B 1 356 ? -5.516 21.562 6.168 1 98.75 356 LEU B N 1
ATOM 5770 C CA . LEU B 1 356 ? -4.75 21.078 5.027 1 98.75 356 LEU B CA 1
ATOM 5771 C C . LEU B 1 356 ? -5.457 21.406 3.715 1 98.75 356 LEU B C 1
ATOM 5773 O O . LEU B 1 356 ? -5.785 20.5 2.939 1 98.75 356 LEU B O 1
ATOM 5777 N N . PRO B 1 357 ? -5.625 22.656 3.396 1 98.69 357 PRO B N 1
ATOM 5778 C CA . PRO B 1 357 ? -6.371 23.016 2.188 1 98.69 357 PRO B CA 1
ATOM 5779 C C . PRO B 1 357 ? -5.625 22.641 0.906 1 98.69 357 PRO B C 1
ATOM 5781 O O . PRO B 1 357 ? -4.402 22.484 0.923 1 98.69 357 PRO B O 1
ATOM 5784 N N . SER B 1 358 ? -6.387 22.562 -0.162 1 98.62 358 SER B N 1
ATOM 5785 C CA . SER B 1 358 ? -5.84 22.5 -1.513 1 98.62 358 SER B CA 1
ATOM 5786 C C . SER B 1 358 ? -5.16 23.812 -1.89 1 98.62 358 SER B C 1
ATOM 5788 O O . SER B 1 358 ? -5.516 24.875 -1.371 1 98.62 358 SER B O 1
ATOM 5790 N N . TYR B 1 359 ? -4.199 23.656 -2.811 1 98.75 359 TYR B N 1
ATOM 5791 C CA . TYR B 1 359 ? -3.562 24.875 -3.301 1 98.75 359 TYR B CA 1
ATOM 5792 C C . TYR B 1 359 ? -4.57 25.766 -4.023 1 98.75 359 TYR B C 1
ATOM 5794 O O . TYR B 1 359 ? -4.301 26.938 -4.273 1 98.75 359 TYR B O 1
ATOM 5802 N N . LEU B 1 360 ? -5.766 25.375 -4.238 1 98.75 360 LEU B N 1
ATOM 5803 C CA . LEU B 1 360 ? -6.797 26.078 -4.996 1 98.75 360 LEU B CA 1
ATOM 5804 C C . LEU B 1 360 ? -7.621 26.984 -4.086 1 98.75 360 LEU B C 1
ATOM 5806 O O . LEU B 1 360 ? -8.523 27.688 -4.547 1 98.75 360 LEU B O 1
ATOM 5810 N N . ILE B 1 361 ? -7.324 27 -2.834 1 98.69 361 ILE B N 1
ATOM 5811 C CA . ILE B 1 361 ? -8.055 27.828 -1.885 1 98.69 361 ILE B CA 1
ATOM 5812 C C . ILE B 1 361 ? -8.031 29.281 -2.346 1 98.69 361 ILE B C 1
ATOM 5814 O O . ILE B 1 361 ? -7.027 29.75 -2.9 1 98.69 361 ILE B O 1
ATOM 5818 N N . THR B 1 362 ? -9.109 29.984 -2.098 1 98.69 362 THR B N 1
ATOM 5819 C CA . THR B 1 362 ? -9.188 31.391 -2.484 1 98.69 362 THR B CA 1
ATOM 5820 C C . THR B 1 362 ? -9.133 32.312 -1.257 1 98.69 362 THR B C 1
ATOM 5822 O O . THR B 1 362 ? -9.25 31.828 -0.125 1 98.69 362 THR B O 1
ATOM 5825 N N . TYR B 1 363 ? -8.938 33.531 -1.573 1 98.62 363 TYR B N 1
ATOM 5826 C CA . TYR B 1 363 ? -8.945 34.531 -0.497 1 98.62 363 TYR B CA 1
ATOM 5827 C C . TYR B 1 363 ? -10.266 34.5 0.255 1 98.62 363 TYR B C 1
ATOM 5829 O O . TYR B 1 363 ? -10.289 34.562 1.486 1 98.62 363 TYR B O 1
ATOM 5837 N N . GLU B 1 364 ? -11.359 34.406 -0.453 1 98.62 364 GLU B N 1
ATOM 5838 C CA . GLU B 1 364 ? -12.688 34.344 0.147 1 98.62 364 GLU B CA 1
ATOM 5839 C C . GLU B 1 364 ? -12.844 33.125 1.038 1 98.62 364 GLU B C 1
ATOM 5841 O O . GLU B 1 364 ? -13.453 33.188 2.109 1 98.62 364 GLU B O 1
ATOM 5846 N N . ASN B 1 365 ? -12.32 31.969 0.602 1 98.88 365 ASN B N 1
ATOM 5847 C CA . ASN B 1 365 ? -12.336 30.766 1.421 1 98.88 365 ASN B CA 1
ATOM 5848 C C . ASN B 1 365 ? -11.602 30.984 2.744 1 98.88 365 ASN B C 1
ATOM 5850 O O . ASN B 1 365 ? -12.07 30.531 3.793 1 98.88 365 ASN B O 1
ATOM 5854 N N . MET B 1 366 ? -10.438 31.641 2.648 1 98.88 366 MET B N 1
ATOM 5855 C CA . MET B 1 366 ? -9.617 31.891 3.826 1 98.88 366 MET B CA 1
ATOM 5856 C C . MET B 1 366 ? -10.359 32.75 4.844 1 98.88 366 MET B C 1
ATOM 5858 O O . MET B 1 366 ? -10.367 32.438 6.035 1 98.88 366 MET B O 1
ATOM 5862 N N . GLU B 1 367 ? -10.977 33.75 4.352 1 98.75 367 GLU B N 1
ATOM 5863 C CA . GLU B 1 367 ? -11.742 34.656 5.223 1 98.75 367 GLU B CA 1
ATOM 5864 C C . GLU B 1 367 ? -12.93 33.938 5.844 1 98.75 367 GLU B C 1
ATOM 5866 O O . GLU B 1 367 ? -13.172 34.031 7.047 1 98.75 367 GLU B O 1
ATOM 5871 N N . GLU B 1 368 ? -13.609 33.219 5.027 1 98.69 368 GLU B N 1
ATOM 5872 C CA . GLU B 1 368 ? -14.758 32.438 5.5 1 98.69 368 GLU B CA 1
ATOM 5873 C C . GLU B 1 368 ? -14.352 31.469 6.598 1 98.69 368 GLU B C 1
ATOM 5875 O O . GLU B 1 368 ? -14.984 31.422 7.656 1 98.69 368 GLU B O 1
ATOM 5880 N N . ALA B 1 369 ? -13.32 30.719 6.348 1 98.88 369 ALA B N 1
ATOM 5881 C CA . ALA B 1 369 ? -12.867 29.719 7.305 1 98.88 369 ALA B CA 1
ATOM 5882 C C . ALA B 1 369 ? -12.414 30.375 8.609 1 98.88 369 ALA B C 1
ATOM 5884 O O . ALA B 1 369 ? -12.703 29.859 9.695 1 98.88 369 ALA B O 1
ATOM 5885 N N . SER B 1 370 ? -11.68 31.453 8.453 1 98.88 370 SER B N 1
ATOM 5886 C CA . SER B 1 370 ? -11.203 32.188 9.625 1 98.88 370 SER B CA 1
ATOM 5887 C C . SER B 1 370 ? -12.367 32.688 10.469 1 98.88 370 SER B C 1
ATOM 5889 O O . SER B 1 370 ? -12.359 32.562 11.695 1 98.88 370 SER B O 1
ATOM 5891 N N . ASN B 1 371 ? -13.344 33.219 9.82 1 98.81 371 ASN B N 1
ATOM 5892 C CA . ASN B 1 371 ? -14.5 33.781 10.516 1 98.81 371 ASN B CA 1
ATOM 5893 C C . ASN B 1 371 ? -15.312 32.688 11.203 1 98.81 371 ASN B C 1
ATOM 5895 O O . ASN B 1 371 ? -15.742 32.844 12.344 1 98.81 371 ASN B O 1
ATOM 5899 N N . VAL B 1 372 ? -15.555 31.625 10.508 1 98.81 372 VAL B N 1
ATOM 5900 C CA . VAL B 1 372 ? -16.312 30.5 11.07 1 98.81 372 VAL B CA 1
ATOM 5901 C C . VAL B 1 372 ? -15.555 29.906 12.258 1 98.81 372 VAL B C 1
ATOM 5903 O O . VAL B 1 372 ? -16.156 29.547 13.266 1 98.81 372 VAL B O 1
ATOM 5906 N N . LEU B 1 373 ? -14.234 29.812 12.109 1 98.81 373 LEU B N 1
ATOM 5907 C CA . LEU B 1 373 ? -13.414 29.328 13.211 1 98.81 373 LEU B CA 1
ATOM 5908 C C . LEU B 1 373 ? -13.562 30.219 14.438 1 98.81 373 LEU B C 1
ATOM 5910 O O . LEU B 1 373 ? -13.75 29.719 15.547 1 98.81 373 LEU B O 1
ATOM 5914 N N . ARG B 1 374 ? -13.445 31.5 14.203 1 98.62 374 ARG B N 1
ATOM 5915 C CA . ARG B 1 374 ? -13.602 32.469 15.297 1 98.62 374 ARG B CA 1
ATOM 5916 C C . ARG B 1 374 ? -14.953 32.281 15.977 1 98.62 374 ARG B C 1
ATOM 5918 O O . ARG B 1 374 ? -15.031 32.25 17.203 1 98.62 374 ARG B O 1
ATOM 5925 N N . GLU B 1 375 ? -15.992 32.219 15.195 1 98.31 375 GLU B N 1
ATOM 5926 C CA . GLU B 1 375 ? -17.328 32.031 15.734 1 98.31 375 GLU B CA 1
ATOM 5927 C C . GLU B 1 375 ? -17.406 30.766 16.594 1 98.31 375 GLU B C 1
ATOM 5929 O O . GLU B 1 375 ? -17.984 30.781 17.688 1 98.31 375 GLU B O 1
ATOM 5934 N N . GLY B 1 376 ? -16.875 29.688 16.047 1 97.88 376 GLY B N 1
ATOM 5935 C CA . GLY B 1 376 ? -16.875 28.422 16.781 1 97.88 376 GLY B CA 1
ATOM 5936 C C . GLY B 1 376 ? -16.125 28.484 18.094 1 97.88 376 GLY B C 1
ATOM 5937 O O . GLY B 1 376 ? -16.562 27.953 19.094 1 97.88 376 GLY B O 1
ATOM 5938 N N . LEU B 1 377 ? -14.945 29.156 18.047 1 98.12 377 LEU B N 1
ATOM 5939 C CA . LEU B 1 377 ? -14.133 29.281 19.25 1 98.12 377 LEU B CA 1
ATOM 5940 C C . LEU B 1 377 ? -14.867 30.109 20.312 1 98.12 377 LEU B C 1
ATOM 5942 O O . LEU B 1 377 ? -14.859 29.75 21.484 1 98.12 377 LEU B O 1
ATOM 5946 N N . LEU B 1 378 ? -15.547 31.141 19.906 1 96.56 378 LEU B N 1
ATOM 5947 C CA . LEU B 1 378 ? -16.281 32 20.828 1 96.56 378 LEU B CA 1
ATOM 5948 C C . LEU B 1 378 ? -17.484 31.266 21.422 1 96.56 378 LEU B C 1
ATOM 5950 O O . LEU B 1 378 ? -17.75 31.359 22.609 1 96.56 378 LEU B O 1
ATOM 5954 N N . LYS B 1 379 ? -18.141 30.547 20.609 1 94.81 379 LYS B N 1
ATOM 5955 C CA . LYS B 1 379 ? -19.312 29.797 21.062 1 94.81 379 LYS B CA 1
ATOM 5956 C C . LYS B 1 379 ? -18.938 28.75 22.109 1 94.81 379 LYS B C 1
ATOM 5958 O O . LYS B 1 379 ? -19.641 28.594 23.109 1 94.81 379 LYS B O 1
ATOM 5963 N N . ILE B 1 380 ? -17.859 28.047 21.906 1 90.81 380 ILE B N 1
ATOM 5964 C CA . ILE B 1 380 ? -17.5 26.938 22.781 1 90.81 380 ILE B CA 1
ATOM 5965 C C . ILE B 1 380 ? -16.828 27.484 24.047 1 90.81 380 ILE B C 1
ATOM 5967 O O . ILE B 1 380 ? -17 26.922 25.125 1 90.81 380 ILE B O 1
ATOM 5971 N N . GLU B 1 381 ? -16.016 28.531 23.891 1 86.62 381 GLU B N 1
ATOM 5972 C CA . GLU B 1 381 ? -15.414 29.172 25.062 1 86.62 381 GLU B CA 1
ATOM 5973 C C . GLU B 1 381 ? -16.484 29.688 26.016 1 86.62 381 GLU B C 1
ATOM 5975 O O . GLU B 1 381 ? -16.344 29.578 27.234 1 86.62 381 GLU B O 1
ATOM 5980 N N . ASN B 1 382 ? -17.547 30.172 25.422 1 83.31 382 ASN B N 1
ATOM 5981 C CA . ASN B 1 382 ? -18.625 30.703 26.25 1 83.31 382 ASN B CA 1
ATOM 5982 C C . ASN B 1 382 ? -19.422 29.578 26.922 1 83.31 382 ASN B C 1
ATOM 5984 O O . ASN B 1 382 ? -20.062 29.812 27.953 1 83.31 382 ASN B O 1
ATOM 5988 N N . LYS B 1 383 ? -19.594 28.469 26.328 1 73.12 383 LYS B N 1
ATOM 5989 C CA . LYS B 1 383 ? -20.281 27.328 26.938 1 73.12 383 LYS B CA 1
ATOM 5990 C C . LYS B 1 383 ? -19.438 26.75 28.078 1 73.12 383 LYS B C 1
ATOM 5992 O O . LYS B 1 383 ? -19.984 26.344 29.109 1 73.12 383 LYS B O 1
ATOM 5997 N N . ALA B 1 384 ? -18.125 26.797 27.891 1 68.62 384 ALA B N 1
ATOM 5998 C CA . ALA B 1 384 ? -17.25 26.219 28.906 1 68.62 384 ALA B CA 1
ATOM 5999 C C . ALA B 1 384 ? -17.203 27.094 30.156 1 68.62 384 ALA B C 1
ATOM 6001 O O . ALA B 1 384 ? -17.078 26.578 31.281 1 68.62 384 ALA B O 1
ATOM 6002 N N . VAL B 1 385 ? -17.406 28.391 30.016 1 62.19 385 VAL B N 1
ATOM 6003 C CA . VAL B 1 385 ? -17.438 29.312 31.156 1 62.19 385 VAL B CA 1
ATOM 6004 C C . VAL B 1 385 ? -18.812 29.266 31.812 1 62.19 385 VAL B C 1
ATOM 6006 O O . VAL B 1 385 ? -18.922 29.406 33.031 1 62.19 385 VAL B O 1
ATOM 6009 N N . SER B 1 386 ? -19.75 28.984 31 1 59.53 386 SER B N 1
ATOM 6010 C CA . SER B 1 386 ? -21.094 28.953 31.562 1 59.53 386 SER B CA 1
ATOM 6011 C C . SER B 1 386 ? -21.391 27.594 32.188 1 59.53 386 SER B C 1
ATOM 6013 O O . SER B 1 386 ? -22.25 27.484 33.062 1 59.53 386 SER B O 1
ATOM 6015 N N . SER B 1 387 ? -20.75 26.438 31.859 1 47.34 387 SER B N 1
ATOM 6016 C CA . SER B 1 387 ? -21 25.156 32.5 1 47.34 387 SER B CA 1
ATOM 6017 C C . SER B 1 387 ? -20.109 24.953 33.719 1 47.34 387 SER B C 1
ATOM 6019 O O . SER B 1 387 ? -18.953 25.359 33.719 1 47.34 387 SER B O 1
#

Radius of gyration: 25.87 Å; Cα contacts (8 Å, |Δi|>4): 1878; chains: 2; bounding box: 58×77×64 Å

Solvent-accessible surface area (backbone atoms only — not comparable to full-atom values): 36962 Å² total; per-residue (Å²): 88,42,72,65,63,39,49,69,75,71,86,44,42,44,55,33,35,46,44,40,31,34,26,33,77,86,67,52,65,25,45,33,19,26,29,38,78,41,18,32,29,73,21,27,66,34,65,63,40,48,50,36,42,55,52,32,53,73,26,39,39,67,42,38,66,32,42,43,35,71,52,54,59,53,20,33,57,37,43,53,77,68,48,62,85,78,29,48,28,37,38,50,27,50,31,49,31,51,21,40,29,50,52,54,40,49,30,20,49,74,62,72,28,57,31,33,36,27,29,56,57,31,79,40,42,65,42,38,42,14,26,43,48,22,43,56,57,84,61,38,62,62,45,50,61,49,35,47,55,60,47,72,37,57,69,73,40,63,76,55,53,70,72,64,39,78,55,32,11,27,39,46,44,48,60,49,30,53,66,48,37,29,45,61,58,43,59,67,34,53,50,50,47,53,51,50,25,63,75,37,66,22,39,36,32,35,50,23,32,78,43,23,72,14,38,34,30,31,55,42,46,50,64,82,52,76,53,77,63,58,30,38,30,32,11,42,35,46,12,53,49,47,69,22,12,32,31,36,24,23,62,85,59,53,73,73,59,47,66,49,71,51,71,54,76,57,24,53,13,44,44,43,31,26,20,32,26,26,30,42,47,47,41,63,77,61,43,37,25,60,44,13,30,53,53,16,51,50,41,51,50,50,41,50,64,75,43,62,86,41,81,54,52,76,45,77,44,55,40,24,36,39,36,15,41,31,36,82,49,66,40,64,66,43,46,51,45,33,41,76,73,29,32,38,58,37,80,10,51,71,25,15,42,28,39,26,43,17,63,70,63,46,73,66,54,44,52,49,52,43,50,50,48,48,52,31,52,52,55,51,55,51,49,57,71,71,98,87,41,72,66,62,40,53,68,74,70,86,44,42,44,54,36,35,46,45,40,32,34,24,33,78,87,66,50,66,26,46,33,18,26,29,38,79,43,19,32,30,73,21,27,66,33,65,62,40,50,51,37,40,54,53,34,54,72,25,41,40,66,40,38,66,31,42,45,36,70,52,53,57,52,20,34,58,36,43,54,77,68,47,60,86,78,29,49,29,35,39,50,27,50,31,48,32,52,21,41,30,51,51,54,40,48,31,20,50,75,63,70,29,57,31,34,35,26,28,56,58,31,79,40,44,65,42,38,42,14,25,42,48,24,43,57,56,84,62,37,61,62,47,49,62,48,35,47,56,59,48,73,36,57,68,73,40,64,75,54,52,70,74,64,37,80,55,30,12,28,40,48,44,47,61,48,31,52,67,50,37,29,47,62,57,43,59,68,34,52,49,50,48,52,52,50,26,63,74,36,66,22,40,36,33,35,49,23,35,78,44,23,70,14,38,34,30,33,56,42,48,50,63,82,52,75,52,78,63,58,30,40,28,34,11,41,34,46,13,53,49,47,68,21,11,32,30,36,24,23,62,87,59,53,72,72,58,47,66,48,71,51,72,53,74,59,24,53,14,45,46,42,31,27,20,31,26,25,31,42,48,47,43,62,76,62,43,36,25,60,44,13,31,53,51,16,50,50,42,50,50,51,40,50,63,74,43,62,86,40,82,56,51,75,43,76,43,54,39,24,35,39,35,14,41,31,35,82,49,64,40,64,66,44,47,51,42,32,42,76,71,28,32,37,57,37,79,10,50,71,26,15,42,30,41,25,42,17,62,71,63,45,72,67,54,43,52,50,51,42,50,49,47,47,52,30,51,52,54,51,55,52,48,59,71,71,99

Foldseek 3Di:
DDDDDPDDDLPFAWDDWWFQWTATPVGAIFRELPCVVQQQQQTDPDPLLVVLLVVCVVPFFADFPVDDDPLLVLLLVLCVVLPFPQFNDKWKDFAQLVLQVLVQLLLCLVLVAFEEEAAALAQRDQPQNRVQRHHDCVRHVVPDPGRDDYHYFYALDLVRLVPDALRYSAYEYECFRAQAFRRHGDLVSVVSNLVSCVVNVHFYEYECQNPACQQQLDNGSCVVNPDGGQKYKYHSLLQNPGGMIMITHHPVSVVSDDPPSDDDSNGPGSSSSSSNSSSSCSCPVVVLSNLQQVVQVLLLVLLCVLCVPPPQWDDWDHGRQWIKTFGNAACVQLQSQSVVVRYHWDDHRGGITIGNTHSSQDPVNSNVSSVSSNVSSVVVVVVVVVD/DDDDDPDDDLPFAWDDWWFQWTATPVGAIFRELPCVVQQQQQTDPDPLLVVLLVVCVVPFFADFPVDDDPLLVLLLVLCVVLPFPQFNDKWKDFAQLVLQVVVQLLLCLVLVAAEEEAAALAQRDQPQNRVQRHHDCVRHVVPDPGRDDYHYFYALDLVRLVPDALRYSAYEYECFRAQAFRRGGDLVSVVSNLVSCVVNVHFYEYECQNPACQQQLDNGSCVVNPDGGQKYKYHSLLQNPGGMIMITHHPVSVVSDDPPSDDDSNGPGSSSSSSNSSSSVSCPVVVLSNLQQVVQVLLLVLLCVLCVPPPQWDDWDHGRQWIKTFGNAACVQLQSQSVVVRYHWDDHRRGITIGNTHSSDDPVNSNVSSVSSNVSSVVVVVVVVVD

pLDDT: mean 97.22, std 4.57, range [47.34, 98.94]

Sequence (774 aa):
MKLIQLYGDRGLTIVKGEAQYVWDIEGRRYLDFHTGIGVAFLGHRNPIILEYLKNQLENISILSTSFSTPIKDEMLQALDKVKPDKMDNAMLLNSGTEAVEAALKTARKITGRKKIIAFKNAFHGRTAGSLSVTWNKKYREPFEPLVGPVEFLTFNNIEDLSKIDNETAAVIVEPIQGESGVIPANIEFMKALKEKTENTGSLLIFDEIQTGFGRTGKLWAYKHYNIVPDILTAGKAIGGGFPVSVVFLPDHIANKLEEGDHGSTYGGNPMAMAAVTAACKVIEKENVVEQANQKGQQFSNILVKNLADLKVVREVRGKGLMIGIDIRFQPGQVLKYLQEKGILAVKAGSTVIRFLPSYLITYENMEEASNVLREGLLKIENKAVSSMKLIQLYGDRGLTIVKGEAQYVWDIEGRRYLDFHTGIGVAFLGHRNPIILEYLKNQLENISILSTSFSTPIKDEMLQALDKVKPDKMDNAMLLNSGTEAVEAALKTARKITGRKKIIAFKNAFHGRTAGSLSVTWNKKYREPFEPLVGPVEFLTFNNIEDLSKIDNETAAVIVEPIQGESGVIPANIEFMKALKEKTENTGSLLIFDEIQTGFGRTGKLWAYKHYNIVPDILTAGKAIGGGFPVSVVFLPDHIANKLEEGDHGSTYGGNPMAMAAVTAACKVIEKENVVEQANQKGQQFSNILVKNLADLKVVREVRGKGLMIGIDIRFQPGQVLKYLQEKGILAVKAGSTVIRFLPSYLITYENMEEASNVLREGLLKIENKAVSS

Organism: Sulfolobus acidocaldarius (strain ATCC 33909 / DSM 639 / JCM 8929 / NBRC 15157 / NCIMB 11770) (NCBI:txid330779)